Protein 5C86 (pdb70)

Sequence (482 aa):
NVGKWGPMMVKFPVVPVAVALVPEETGNLLVWSSGWPNRRWTTAGNGKTYTSLYNVNTGNIISDAIVQNTQHDMFCPGTSLDADGRIIVTGGSSAAKTSVLDFKKKGESSPWTPLSNMQISSRGYQSSCTTSEGKIFVIGGSFSGAGTRNGEVYDPKANTTWTKLAGCPVKPLVMQRGMMFPDSHAWLWSWKNGSVLQAGPSKKKMNWYDTKGTGSSNTPAGLRGTDEDSMCGVSVVMYDAVAGKIFTYGGGKGYTGYDSTSNAHIILTLGEPGQAVQVQKLANGKYNRGFANAVVMPDGKIWVVGGMQKMWLFSDTTPQLTPELFDPATGSFTPTTPHTVPRNYHSTALLMADATIWSGGGGLCCGANCCKENHFDGQFWSPPYLFEADGVVTPAKRPVIQQSSLSDTAVRAGAPITITMQDAGAYTFSMIRVSATTHTVNTDQRRIPLDGQDGGDGKSFTVNVPNDYGVAIPGYYMLLFAMMNEAGVPCVAQFFKVTLH

Radius of gyration: 20.39 Å; Cα contacts (8 Å, |Δi|>4): 1677; chains: 1; bounding box: 47×60×48 Å

Structure (mmCIF, N/CA/C/O backbone):
data_5C86
#
_entry.id   5C86
#
_cell.length_a   123.710
_cell.length_b   123.710
_cell.length_c   52.640
_cell.angle_alpha   90.00
_cell.angle_beta   90.00
_cell.angle_gamma   120.00
#
_symmetry.space_group_name_H-M   'P 61'
#
loop_
_entity.id
_entity.type
_entity.pdbx_description
1 polymer 'Kelch domain-containing protein'
2 water water
#
loop_
_atom_site.group_PDB
_atom_site.id
_atom_site.type_symbol
_atom_site.label_atom_id
_atom_site.label_alt_id
_atom_site.label_comp_id
_atom_site.label_asym_id
_atom_site.label_entity_id
_atom_site.label_seq_id
_atom_site.pdbx_PDB_ins_code
_atom_site.Cartn_x
_atom_site.Cartn_y
_atom_site.Cartn_z
_atom_site.occupancy
_atom_site.B_iso_or_equiv
_atom_site.auth_seq_id
_atom_site.auth_comp_id
_atom_site.auth_asym_id
_atom_site.auth_atom_id
_atom_site.pdbx_PDB_model_num
ATOM 1 N N . ASN A 1 2 ? 43.985 70.809 -7.749 1.00 25.81 2 ASN A N 1
ATOM 2 C CA . ASN A 1 2 ? 42.985 70.804 -6.682 1.00 24.06 2 ASN A CA 1
ATOM 3 C C . ASN A 1 2 ? 42.137 72.068 -6.729 1.00 21.50 2 ASN A C 1
ATOM 4 O O . ASN A 1 2 ? 41.832 72.703 -5.734 1.00 23.94 2 ASN A O 1
ATOM 9 N N . VAL A 1 3 ? 41.754 72.436 -7.926 1.00 18.42 3 VAL A N 1
ATOM 10 C CA . VAL A 1 3 ? 40.989 73.620 -8.123 1.00 20.53 3 VAL A CA 1
ATOM 11 C C . VAL A 1 3 ? 39.498 73.356 -8.314 1.00 17.91 3 VAL A C 1
ATOM 12 O O . VAL A 1 3 ? 38.745 74.329 -8.311 1.00 17.37 3 VAL A O 1
ATOM 16 N N . GLY A 1 4 ? 39.057 72.082 -8.508 1.00 16.55 4 GLY A N 1
ATOM 17 C CA . GLY A 1 4 ? 37.698 71.816 -8.785 1.00 16.10 4 GLY A CA 1
ATOM 18 C C . GLY A 1 4 ? 37.250 72.374 -10.089 1.00 16.10 4 GLY A C 1
ATOM 19 O O . GLY A 1 4 ? 38.085 72.629 -10.990 1.00 19.29 4 GLY A O 1
ATOM 20 N N . LYS A 1 5 ? 35.991 72.572 -10.217 1.00 17.00 5 LYS A N 1
ATOM 21 C CA . LYS A 1 5 ? 35.400 73.011 -11.468 1.00 20.18 5 LYS A CA 1
ATOM 22 C C . LYS A 1 5 ? 34.099 73.685 -11.242 1.00 18.23 5 LYS A C 1
ATOM 23 O O . LYS A 1 5 ? 33.287 73.217 -10.478 1.00 16.83 5 LYS A O 1
ATOM 29 N N . TRP A 1 6 ? 33.804 74.764 -11.986 1.00 17.43 6 TRP A N 1
ATOM 30 C CA . TRP A 1 6 ? 32.535 75.400 -11.977 1.00 16.61 6 TRP A CA 1
ATOM 31 C C . TRP A 1 6 ? 31.572 74.795 -12.977 1.00 17.96 6 TRP A C 1
ATOM 32 O O . TRP A 1 6 ? 32.007 74.514 -14.087 1.00 21.34 6 TRP A O 1
ATOM 43 N N . GLY A 1 7 ? 30.321 74.674 -12.636 1.00 19.61 7 GLY A N 1
ATOM 44 C CA . GLY A 1 7 ? 29.290 74.344 -13.595 1.00 23.28 7 GLY A CA 1
ATOM 45 C C . GLY A 1 7 ? 28.768 75.575 -14.326 1.00 23.23 7 GLY A C 1
ATOM 46 O O . GLY A 1 7 ? 29.244 76.674 -14.115 1.00 24.96 7 GLY A O 1
ATOM 47 N N . PRO A 1 8 ? 27.732 75.393 -15.111 1.00 24.14 8 PRO A N 1
ATOM 48 C CA . PRO A 1 8 ? 27.236 76.549 -15.850 1.00 27.37 8 PRO A CA 1
ATOM 49 C C . PRO A 1 8 ? 26.541 77.568 -14.972 1.00 26.11 8 PRO A C 1
ATOM 50 O O . PRO A 1 8 ? 26.047 77.250 -13.853 1.00 22.76 8 PRO A O 1
ATOM 54 N N A MET A 1 9 ? 26.480 78.820 -15.450 0.50 26.51 9 MET A N 1
ATOM 55 N N B MET A 1 9 ? 26.408 78.769 -15.521 0.50 26.26 9 MET A N 1
ATOM 56 C CA A MET A 1 9 ? 25.813 79.878 -14.714 0.50 27.01 9 MET A CA 1
ATOM 57 C CA B MET A 1 9 ? 25.676 79.824 -14.900 0.50 26.51 9 MET A CA 1
ATOM 58 C C A MET A 1 9 ? 24.319 79.581 -14.669 0.50 26.65 9 MET A C 1
ATOM 59 C C B MET A 1 9 ? 24.241 79.408 -14.660 0.50 26.97 9 MET A C 1
ATOM 60 O O A MET A 1 9 ? 23.727 79.221 -15.689 0.50 28.23 9 MET A O 1
ATOM 61 O O B MET A 1 9 ? 23.615 78.731 -15.508 0.50 28.09 9 MET A O 1
ATOM 70 N N . VAL A 1 10 ? 23.742 79.754 -13.480 1.00 23.52 10 VAL A N 1
ATOM 71 C CA . VAL A 1 10 ? 22.371 79.528 -13.122 1.00 26.39 10 VAL A CA 1
ATOM 72 C C . VAL A 1 10 ? 21.836 80.933 -12.842 1.00 26.50 10 VAL A C 1
ATOM 73 O O . VAL A 1 10 ? 22.462 81.706 -12.114 1.00 30.32 10 VAL A O 1
ATOM 77 N N . LYS A 1 11 ? 20.677 81.256 -13.372 1.00 25.00 11 LYS A N 1
ATOM 78 C CA . LYS A 1 11 ? 20.145 82.609 -13.224 1.00 25.22 11 LYS A CA 1
ATOM 79 C C . LYS A 1 11 ? 18.788 82.598 -12.594 1.00 24.02 11 LYS A C 1
ATOM 80 O O . LYS A 1 11 ? 17.855 81.936 -13.044 1.00 23.03 11 LYS A O 1
ATOM 86 N N . PHE A 1 12 ? 18.620 83.298 -11.493 1.00 19.08 12 PHE A N 1
ATOM 87 C CA . PHE A 1 12 ? 17.401 83.342 -10.840 1.00 19.45 12 PHE A CA 1
ATOM 88 C C . PHE A 1 12 ? 16.619 84.643 -11.220 1.00 19.56 12 PHE A C 1
ATOM 89 O O . PHE A 1 12 ? 17.236 85.644 -11.482 1.00 21.67 12 PHE A O 1
ATOM 97 N N . PRO A 1 13 ? 15.317 84.618 -11.050 1.00 21.99 13 PRO A N 1
ATOM 98 C CA . PRO A 1 13 ? 14.535 85.841 -11.345 1.00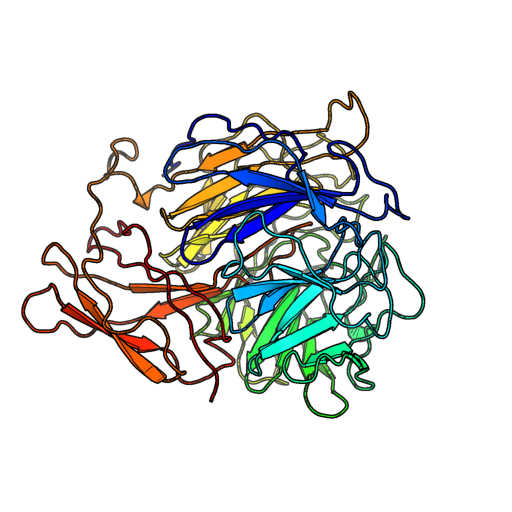 22.68 13 PRO A CA 1
ATOM 99 C C . PRO A 1 13 ? 14.579 86.812 -10.160 1.00 22.08 13 PRO A C 1
ATOM 100 O O . PRO A 1 13 ? 13.983 87.907 -10.271 1.00 23.60 13 PRO A O 1
ATOM 104 N N . VAL A 1 14 ? 15.238 86.449 -9.017 1.00 21.12 14 VAL A N 1
ATOM 105 C CA . VAL A 1 14 ? 15.375 87.401 -7.847 1.00 18.59 14 VAL A CA 1
ATOM 106 C C . VAL A 1 14 ? 16.853 87.289 -7.417 1.00 17.44 14 VAL A C 1
ATOM 107 O O . VAL A 1 14 ? 17.538 86.283 -7.736 1.00 17.91 14 VAL A O 1
ATOM 111 N N . VAL A 1 15 ? 17.451 88.328 -6.800 1.00 16.31 15 VAL A N 1
ATOM 112 C CA . VAL A 1 15 ? 18.828 88.224 -6.392 1.00 17.08 15 VAL A CA 1
ATOM 113 C C . VAL A 1 15 ? 18.799 87.273 -5.148 1.00 13.83 15 VAL A C 1
ATOM 114 O O . VAL A 1 15 ? 18.058 87.466 -4.184 1.00 15.83 15 VAL A O 1
ATOM 118 N N . PRO A 1 16 ? 19.664 86.210 -5.226 1.00 15.48 16 PRO A N 1
ATOM 119 C CA . PRO A 1 16 ? 19.612 85.162 -4.179 1.00 17.16 16 PRO A CA 1
ATOM 120 C C . PRO A 1 16 ? 20.439 85.571 -2.964 1.00 16.25 16 PRO A C 1
ATOM 121 O O . PRO A 1 16 ? 21.569 85.069 -2.752 1.00 15.63 16 PRO A O 1
ATOM 125 N N . VAL A 1 17 ? 19.876 86.502 -2.217 1.00 14.71 17 VAL A N 1
ATOM 126 C CA . VAL A 1 17 ? 20.529 87.101 -1.082 1.00 13.35 17 VAL A CA 1
ATOM 127 C C . VAL A 1 17 ? 20.420 86.182 0.166 1.00 12.61 17 VAL A C 1
ATOM 128 O O . VAL A 1 17 ? 21.205 86.323 1.123 1.00 12.64 17 VAL A O 1
ATOM 132 N N . ALA A 1 18 ? 19.430 85.351 0.180 1.00 11.75 18 ALA A N 1
ATOM 133 C CA . ALA A 1 18 ? 19.214 84.369 1.239 1.00 12.22 18 ALA A CA 1
ATOM 134 C C . ALA A 1 18 ? 18.957 83.085 0.494 1.00 13.72 18 ALA A C 1
ATOM 135 O O . ALA A 1 18 ? 18.183 83.051 -0.489 1.00 12.63 18 ALA A O 1
ATOM 137 N N . VAL A 1 19 ? 19.511 81.964 0.992 1.00 11.41 19 VAL A N 1
ATOM 138 C CA . VAL A 1 19 ? 19.314 80.670 0.371 1.00 13.10 19 VAL A CA 1
ATOM 139 C C . VAL A 1 19 ? 19.164 79.598 1.421 1.00 13.75 19 VAL A C 1
ATOM 140 O O . VAL A 1 19 ? 19.726 79.744 2.521 1.00 12.88 19 VAL A O 1
ATOM 144 N N . ALA A 1 20 ? 18.417 78.538 1.087 1.00 12.52 20 ALA A N 1
ATOM 145 C CA . ALA A 1 20 ? 18.191 77.422 2.031 1.00 12.02 20 ALA A CA 1
ATOM 146 C C . ALA A 1 20 ? 18.159 76.146 1.267 1.00 14.25 20 ALA A C 1
ATOM 147 O O . ALA A 1 20 ? 17.584 76.098 0.154 1.00 13.04 20 ALA A O 1
ATOM 149 N N . LEU A 1 21 ? 18.741 75.093 1.822 1.00 12.79 21 LEU A N 1
ATOM 150 C CA . LEU A 1 21 ? 18.654 73.764 1.179 1.00 13.60 21 LEU A CA 1
ATOM 151 C C . LEU A 1 21 ? 17.413 73.111 1.694 1.00 15.21 21 LEU A C 1
ATOM 152 O O . LEU A 1 21 ? 17.176 73.044 2.886 1.00 14.27 21 LEU A O 1
ATOM 157 N N . VAL A 1 22 ? 16.541 72.639 0.782 1.00 15.73 22 VAL A N 1
ATOM 158 C CA . VAL A 1 22 ? 15.286 72.044 1.185 1.00 17.53 22 VAL A CA 1
ATOM 159 C C . VAL A 1 22 ? 15.537 70.550 1.612 1.00 14.56 22 VAL A C 1
ATOM 160 O O . VAL A 1 22 ? 16.079 69.763 0.832 1.00 16.54 22 VAL A O 1
ATOM 164 N N . PRO A 1 23 ? 15.154 70.220 2.827 1.00 15.84 23 PRO A N 1
ATOM 165 C CA . PRO A 1 23 ? 15.314 68.799 3.194 1.00 19.28 23 PRO A CA 1
ATOM 166 C C . PRO A 1 23 ? 14.636 67.827 2.258 1.00 20.00 23 PRO A C 1
ATOM 167 O O . PRO A 1 23 ? 13.632 68.140 1.636 1.00 19.95 23 PRO A O 1
ATOM 171 N N A GLU A 1 24 ? 15.186 66.618 2.226 0.36 18.71 24 GLU A N 1
ATOM 172 N N B GLU A 1 24 ? 15.254 66.652 2.100 0.64 18.62 24 GLU A N 1
ATOM 173 C CA A GLU A 1 24 ? 14.664 65.471 1.490 0.36 19.31 24 GLU A CA 1
ATOM 174 C CA B GLU A 1 24 ? 14.736 65.474 1.380 0.64 20.60 24 GLU A CA 1
ATOM 175 C C A GLU A 1 24 ? 14.809 65.620 -0.039 0.36 17.94 24 GLU A C 1
ATOM 176 C C B GLU A 1 24 ? 14.877 65.625 -0.098 0.64 17.52 24 GLU A C 1
ATOM 177 O O A GLU A 1 24 ? 15.290 64.702 -0.653 0.36 20.79 24 GLU A O 1
ATOM 178 O 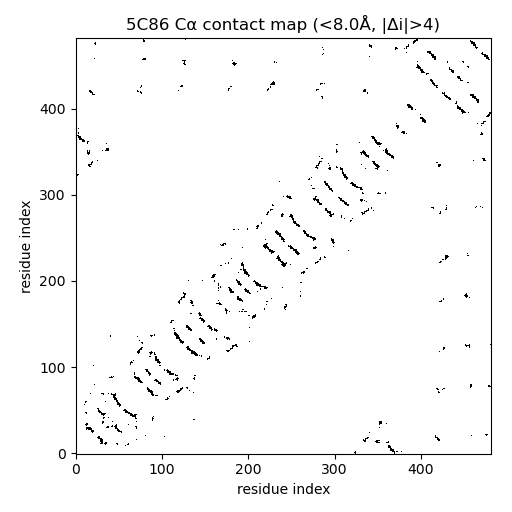O B GLU A 1 24 ? 15.419 64.754 -0.752 0.64 21.95 24 GLU A O 1
ATOM 189 N N . THR A 1 25 ? 14.453 66.766 -0.654 1.00 19.13 25 THR A N 1
ATOM 190 C CA . THR A 1 25 ? 14.669 66.960 -2.123 1.00 20.36 25 THR A CA 1
ATOM 191 C C . THR A 1 25 ? 16.041 67.461 -2.436 1.00 18.14 25 THR A C 1
ATOM 192 O O . THR A 1 25 ? 16.614 67.200 -3.479 1.00 20.93 25 THR A O 1
ATOM 196 N N . GLY A 1 26 ? 16.583 68.248 -1.498 1.00 17.43 26 GLY A N 1
ATOM 197 C CA . GLY A 1 26 ? 17.794 68.935 -1.814 1.00 17.13 26 GLY A CA 1
ATOM 198 C C . GLY A 1 26 ? 17.724 70.080 -2.827 1.00 16.65 26 GLY A C 1
ATOM 199 O O . GLY A 1 26 ? 18.718 70.511 -3.323 1.00 16.10 26 GLY A O 1
ATOM 200 N N . ASN A 1 27 ? 16.508 70.547 -3.130 1.00 16.21 27 ASN A N 1
ATOM 201 C CA . ASN A 1 27 ? 16.373 71.698 -3.993 1.00 15.07 27 ASN A CA 1
ATOM 202 C C . ASN A 1 27 ? 16.936 72.950 -3.259 1.00 16.06 27 ASN A C 1
ATOM 203 O O . ASN A 1 27 ? 17.018 73.000 -2.045 1.00 15.45 27 ASN A O 1
ATOM 208 N N . LEU A 1 28 ? 17.219 73.962 -4.031 1.00 15.20 28 LEU A N 1
ATOM 209 C CA . LEU A 1 28 ? 17.750 75.239 -3.446 1.00 16.16 28 LEU A CA 1
ATOM 210 C C . LEU A 1 28 ? 16.667 76.325 -3.531 1.00 15.95 28 LEU A C 1
ATOM 211 O O . LEU A 1 28 ? 16.268 76.748 -4.644 1.00 15.74 28 LEU A O 1
ATOM 216 N N . LEU A 1 29 ? 16.258 76.729 -2.379 1.00 12.50 29 LEU A N 1
ATOM 217 C CA . LEU A 1 29 ? 15.272 77.832 -2.222 1.00 14.60 29 LEU A CA 1
ATOM 218 C C . LEU A 1 29 ? 15.997 79.146 -1.995 1.00 16.57 29 LEU A C 1
ATOM 219 O O . LEU A 1 29 ? 16.856 79.220 -1.109 1.00 15.59 29 LEU A O 1
ATOM 224 N N . VAL A 1 30 ? 15.678 80.157 -2.791 1.00 14.64 30 VAL A N 1
ATOM 225 C CA . VAL A 1 30 ? 16.301 81.466 -2.656 1.00 13.94 30 VAL A CA 1
ATOM 226 C C . VAL A 1 30 ? 15.236 82.550 -2.425 1.00 15.25 30 VAL A C 1
ATOM 227 O O . VAL A 1 30 ? 14.094 82.415 -2.928 1.00 15.82 30 VAL A O 1
ATOM 231 N N . TRP A 1 31 ? 15.620 83.623 -1.756 1.00 13.95 31 TRP A N 1
ATOM 232 C CA . TRP A 1 31 ? 14.700 84.763 -1.661 1.00 14.12 31 TRP A CA 1
ATOM 233 C C . TRP A 1 31 ? 15.456 86.064 -1.554 1.00 15.21 31 TRP A C 1
ATOM 234 O O . TRP A 1 31 ? 16.609 86.129 -1.176 1.00 13.97 31 TRP A O 1
ATOM 245 N N . SER A 1 32 ? 14.776 87.171 -1.930 1.00 15.00 32 SER A N 1
ATOM 246 C CA . SER A 1 32 ? 15.352 88.551 -1.911 1.00 17.14 32 SER A CA 1
ATOM 247 C C . SER A 1 32 ? 14.654 89.326 -0.836 1.00 16.49 32 SER A C 1
ATOM 248 O O . SER A 1 32 ? 15.183 89.555 0.256 1.00 17.38 32 SER A O 1
ATOM 251 N N . SER A 1 33 ? 13.408 89.773 -1.104 1.00 16.69 33 SER A N 1
ATOM 252 C CA . SER A 1 33 ? 12.675 90.740 -0.298 1.00 16.90 33 SER A CA 1
ATOM 253 C C . SER A 1 33 ? 11.276 90.848 -0.945 1.00 19.46 33 SER A C 1
ATOM 254 O O . SER A 1 33 ? 10.941 90.037 -1.835 1.00 18.65 33 SER A O 1
ATOM 257 N N . GLY A 1 34 ? 10.606 91.951 -0.610 1.00 21.36 34 GLY A N 1
ATOM 258 C CA . GLY A 1 34 ? 9.353 92.324 -1.350 1.00 22.06 34 GLY A CA 1
ATOM 259 C C . GLY A 1 34 ? 9.519 92.793 -2.743 1.00 21.99 34 GLY A C 1
ATOM 260 O O . GLY A 1 34 ? 8.489 93.086 -3.392 1.00 23.94 34 GLY A O 1
ATOM 261 N N . TRP A 1 35 ? 10.711 92.858 -3.236 1.00 22.04 35 TRP A N 1
ATOM 262 C CA . TRP A 1 35 ? 11.008 93.040 -4.655 1.00 22.15 35 TRP A CA 1
ATOM 263 C C . TRP A 1 35 ? 12.028 92.039 -5.127 1.00 24.18 35 TRP A C 1
ATOM 264 O O . TRP A 1 35 ? 12.853 91.526 -4.348 1.00 23.27 35 TRP A O 1
ATOM 275 N N . PRO A 1 36 ? 12.130 91.826 -6.425 1.00 22.64 36 PRO A N 1
ATOM 276 C CA . PRO A 1 36 ? 13.191 90.939 -6.971 1.00 23.29 36 PRO A CA 1
ATOM 277 C C . PRO A 1 36 ? 14.620 91.502 -6.952 1.00 23.31 36 PRO A C 1
ATOM 278 O O . PRO A 1 36 ? 15.643 90.780 -7.038 1.00 21.60 36 PRO A O 1
ATOM 282 N N . ASN A 1 37 ? 14.713 92.845 -6.987 1.00 20.25 37 ASN A N 1
ATOM 283 C CA . ASN A 1 37 ? 15.907 93.545 -7.305 1.00 20.85 37 ASN A CA 1
ATOM 284 C C . ASN A 1 37 ? 16.239 94.763 -6.376 1.00 18.82 37 ASN A C 1
ATOM 285 O O . ASN A 1 37 ? 17.159 95.507 -6.683 1.00 19.88 37 ASN A O 1
ATOM 290 N N A ARG A 1 38 ? 15.554 94.966 -5.281 0.50 17.03 38 ARG A N 1
ATOM 291 N N B ARG A 1 38 ? 15.429 94.874 -5.310 0.50 17.53 38 ARG A N 1
ATOM 292 C CA A ARG A 1 38 ? 15.926 96.088 -4.430 0.50 17.57 38 ARG A CA 1
ATOM 293 C CA B ARG A 1 38 ? 15.525 95.939 -4.339 0.50 18.94 38 ARG A CA 1
ATOM 294 C C A ARG A 1 38 ? 15.185 95.742 -3.163 0.50 15.84 38 ARG A C 1
ATOM 295 C C B ARG A 1 38 ? 14.955 95.646 -2.999 0.50 17.19 38 ARG A C 1
ATOM 296 O O A ARG A 1 38 ? 14.643 94.711 -3.132 0.50 16.25 38 ARG A O 1
ATOM 297 O O B ARG A 1 38 ? 14.220 94.669 -2.710 0.50 18.06 38 ARG A O 1
ATOM 312 N N . TRP A 1 39 ? 15.241 96.577 -2.125 1.00 17.44 39 TRP A N 1
ATOM 313 C CA . TRP A 1 39 ? 14.771 96.421 -0.762 1.00 16.36 39 TRP A CA 1
ATOM 314 C C . TRP A 1 39 ? 14.540 97.784 -0.151 1.00 15.84 39 TRP A C 1
ATOM 315 O O . TRP A 1 39 ? 15.088 98.776 -0.708 1.00 18.86 39 TRP A O 1
ATOM 326 N N . THR A 1 40 ? 13.777 97.837 0.927 1.00 16.35 40 THR A N 1
ATOM 327 C CA . THR A 1 40 ? 13.732 98.998 1.834 1.00 16.92 40 THR A CA 1
ATOM 328 C C . THR A 1 40 ? 13.751 98.575 3.227 1.00 15.31 40 THR A C 1
ATOM 329 O O . THR A 1 40 ? 13.491 97.373 3.545 1.00 18.03 40 THR A O 1
ATOM 333 N N . THR A 1 41 ? 14.071 99.479 4.169 1.00 17.28 41 THR A N 1
ATOM 334 C CA . THR A 1 41 ? 14.098 99.089 5.572 1.00 17.37 41 THR A CA 1
ATOM 335 C C . THR A 1 41 ? 12.732 98.585 6.016 1.00 19.11 41 THR A C 1
ATOM 336 O O . THR A 1 41 ? 12.611 97.617 6.795 1.00 19.62 41 THR A O 1
ATOM 340 N N . ALA A 1 42 ? 11.657 99.286 5.587 1.00 17.73 42 ALA A N 1
ATOM 341 C CA . ALA A 1 42 ? 10.315 98.907 5.981 1.00 18.43 42 ALA A CA 1
ATOM 342 C C . ALA A 1 42 ? 9.812 97.712 5.251 1.00 16.88 42 ALA A C 1
ATOM 343 O O . ALA A 1 42 ? 8.931 97.042 5.776 1.00 21.29 42 ALA A O 1
ATOM 345 N N . GLY A 1 43 ? 10.316 97.490 4.062 1.00 19.79 43 GLY A N 1
ATOM 346 C CA . GLY A 1 43 ? 9.932 96.354 3.267 1.00 20.14 43 GLY A CA 1
ATOM 347 C C . GLY A 1 43 ? 8.620 96.564 2.488 1.00 23.30 43 GLY A C 1
ATOM 348 O O . GLY A 1 43 ? 7.980 97.620 2.534 1.00 22.87 43 GLY A O 1
ATOM 349 N N . ASN A 1 44 ? 8.221 95.531 1.791 1.00 22.41 44 ASN A N 1
ATOM 350 C CA . ASN A 1 44 ? 7.031 95.538 0.937 1.00 21.75 44 ASN A CA 1
ATOM 351 C C . ASN A 1 44 ? 5.964 94.582 1.447 1.00 22.52 44 ASN A C 1
ATOM 352 O O . ASN A 1 44 ? 5.060 94.243 0.653 1.00 25.96 44 ASN A O 1
ATOM 357 N N . GLY A 1 45 ? 6.014 94.169 2.726 1.00 22.14 45 GLY A N 1
ATOM 358 C CA . GLY A 1 45 ? 5.074 93.299 3.400 1.00 23.08 45 GLY A CA 1
ATOM 359 C C . GLY A 1 45 ? 4.929 91.874 2.825 1.00 24.54 45 GLY A C 1
ATOM 360 O O . GLY A 1 45 ? 3.928 91.241 2.990 1.00 23.26 45 GLY A O 1
ATOM 361 N N . LYS A 1 46 ? 5.934 91.420 2.078 1.00 24.39 46 LYS A N 1
ATOM 362 C CA . LYS A 1 46 ? 5.850 90.151 1.358 1.00 24.29 46 LYS A CA 1
ATOM 363 C C . LYS A 1 46 ? 7.255 89.792 0.919 1.00 20.86 46 LYS A C 1
ATOM 364 O O . LYS A 1 46 ? 8.139 90.640 0.955 1.00 19.50 46 LYS A O 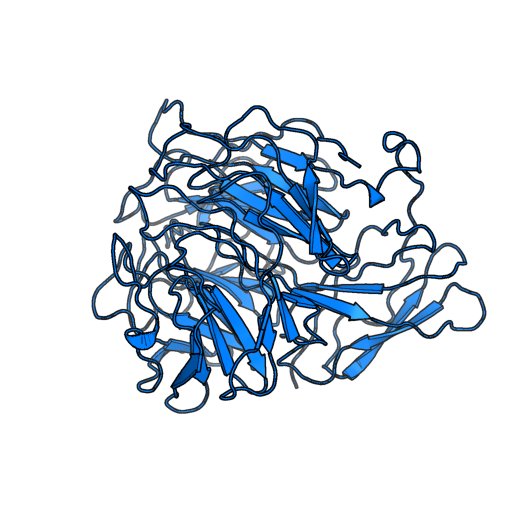1
ATOM 370 N N . THR A 1 47 ? 7.429 88.550 0.477 1.00 19.01 47 THR A N 1
ATOM 371 C CA . THR A 1 47 ? 8.705 88.122 -0.117 1.00 17.49 47 THR A CA 1
ATOM 372 C C . THR A 1 47 ? 8.560 87.344 -1.386 1.00 17.67 47 THR A C 1
ATOM 373 O O . THR A 1 47 ? 7.719 86.394 -1.410 1.00 19.85 47 THR A O 1
ATOM 377 N N . TYR A 1 48 ? 9.386 87.666 -2.340 1.00 16.11 48 TYR A N 1
ATOM 378 C CA . TYR A 1 48 ? 9.599 86.932 -3.568 1.00 17.69 48 TYR A CA 1
ATOM 379 C C . TYR A 1 48 ? 10.613 85.806 -3.331 1.00 21.40 48 TYR A C 1
ATOM 380 O O . TYR A 1 48 ? 11.674 86.054 -2.796 1.00 19.28 48 TYR A O 1
ATOM 389 N N . THR A 1 49 ? 10.301 84.619 -3.872 1.00 19.43 49 THR A N 1
ATOM 390 C CA . THR A 1 49 ? 11.165 83.411 -3.759 1.00 18.35 49 THR A CA 1
ATOM 391 C C . THR A 1 49 ? 11.253 82.739 -5.068 1.00 19.97 49 THR A C 1
ATOM 392 O O . THR A 1 49 ? 10.359 82.900 -5.967 1.00 19.42 49 THR A O 1
ATOM 396 N N . SER A 1 50 ? 12.300 81.965 -5.252 1.00 17.38 50 SER A N 1
ATOM 397 C CA . SER A 1 50 ? 12.453 81.126 -6.437 1.00 17.02 50 SER A CA 1
ATOM 398 C C . SER A 1 50 ? 13.150 79.842 -5.985 1.00 21.01 50 SER A C 1
ATOM 399 O O . SER A 1 50 ? 13.755 79.792 -4.902 1.00 21.39 50 SER A O 1
ATOM 402 N N . LEU A 1 51 ? 12.964 78.783 -6.746 1.00 20.55 51 LEU A N 1
ATOM 403 C CA . LEU A 1 51 ? 13.463 77.434 -6.398 1.00 19.61 51 LEU A CA 1
ATOM 404 C C . LEU A 1 51 ? 14.237 76.848 -7.531 1.00 20.78 51 LEU A C 1
ATOM 405 O O . LEU A 1 51 ? 13.716 76.836 -8.668 1.00 21.22 51 LEU A O 1
ATOM 410 N N . TYR A 1 52 ? 15.441 76.323 -7.265 1.00 16.88 52 TYR A N 1
ATOM 411 C CA . TYR A 1 52 ? 16.224 75.619 -8.244 1.00 17.67 52 TYR A CA 1
ATOM 412 C C . TYR A 1 52 ? 16.077 74.122 -7.964 1.00 16.53 52 TYR A C 1
ATOM 413 O O . TYR A 1 52 ? 16.273 73.665 -6.866 1.00 17.40 52 TYR A O 1
ATOM 422 N N . ASN A 1 53 ? 15.594 73.378 -8.968 1.00 18.78 53 ASN A N 1
ATOM 423 C CA . ASN A 1 53 ? 15.435 71.942 -8.861 1.00 19.80 53 ASN A CA 1
ATOM 424 C C . ASN A 1 53 ? 16.709 71.259 -9.260 1.00 20.29 53 ASN A C 1
ATOM 425 O O . ASN A 1 53 ? 17.164 71.349 -10.396 1.00 20.21 53 ASN A O 1
ATOM 430 N N . VAL A 1 54 ? 17.343 70.585 -8.302 1.00 20.35 54 VAL A N 1
ATOM 431 C CA . VAL A 1 54 ? 18.653 69.950 -8.522 1.00 22.19 54 VAL A CA 1
ATOM 432 C C . VAL A 1 54 ? 18.545 68.725 -9.452 1.00 22.03 54 VAL A C 1
ATOM 433 O O . VAL A 1 54 ? 19.522 68.366 -10.082 1.00 27.58 54 VAL A O 1
ATOM 437 N N . ASN A 1 55 ? 17.381 68.085 -9.492 1.00 22.63 55 ASN A N 1
ATOM 438 C CA . ASN A 1 55 ? 17.217 66.923 -10.419 1.00 27.28 55 ASN A CA 1
ATOM 439 C C . ASN A 1 55 ? 16.982 67.333 -11.885 1.00 26.90 55 ASN A C 1
ATOM 440 O O . ASN A 1 55 ? 17.618 66.810 -12.806 1.00 31.21 55 ASN A O 1
ATOM 445 N N . THR A 1 56 ? 16.140 68.318 -12.120 1.00 26.59 56 THR A N 1
ATOM 446 C CA . THR A 1 56 ? 15.825 68.752 -13.491 1.00 30.78 56 THR A CA 1
ATOM 447 C C . THR A 1 56 ? 16.638 69.954 -13.978 1.00 33.61 56 THR A C 1
ATOM 448 O O . THR A 1 56 ? 16.741 70.192 -15.167 1.00 34.06 56 THR A O 1
ATOM 452 N N . GLY A 1 57 ? 17.217 70.729 -13.062 1.00 31.47 57 GLY A N 1
ATOM 453 C CA . GLY A 1 57 ? 17.818 72.014 -13.434 1.00 29.59 57 GLY A CA 1
ATOM 454 C C . GLY A 1 57 ? 16.787 73.161 -13.679 1.00 29.02 57 GLY A C 1
ATOM 455 O O . GLY A 1 57 ? 17.177 74.245 -13.983 1.00 34.99 57 GLY A O 1
ATOM 456 N N . ASN A 1 58 ? 15.498 72.930 -13.525 1.00 30.15 58 ASN A N 1
ATOM 457 C CA . ASN A 1 58 ? 14.492 73.983 -13.687 1.00 30.20 58 ASN A CA 1
ATOM 458 C C . ASN A 1 58 ? 14.669 75.078 -12.628 1.00 29.63 58 ASN A C 1
ATOM 459 O O . ASN A 1 58 ? 14.838 74.779 -11.420 1.00 25.99 58 ASN A O 1
ATOM 464 N N A ILE A 1 59 ? 14.625 76.336 -13.079 0.30 27.39 59 ILE A N 1
ATOM 465 N N B ILE A 1 59 ? 14.586 76.342 -13.054 0.70 28.17 59 ILE A N 1
ATOM 466 C CA A ILE A 1 59 ? 14.551 77.497 -12.199 0.30 26.12 59 ILE A CA 1
ATOM 467 C CA B ILE A 1 59 ? 14.516 77.440 -12.108 0.70 27.40 59 ILE A CA 1
ATOM 468 C C A ILE A 1 59 ? 13.121 77.978 -12.224 0.30 25.07 59 ILE A C 1
ATOM 469 C C B ILE A 1 59 ? 13.126 77.958 -12.202 0.70 25.41 59 ILE A C 1
ATOM 470 O O A ILE A 1 59 ? 12.616 78.291 -13.295 0.30 25.06 59 ILE A O 1
ATOM 471 O O B ILE A 1 59 ? 12.657 78.250 -13.292 0.70 25.74 59 ILE A O 1
ATOM 480 N N . SER A 1 60 ? 12.455 78.019 -11.079 1.00 22.95 60 SER A N 1
ATOM 481 C CA . SER A 1 60 ? 11.044 78.434 -11.046 1.00 25.76 60 SER A CA 1
ATOM 482 C C . SER A 1 60 ? 10.887 79.961 -11.219 1.00 29.70 60 SER A C 1
ATOM 483 O O . SER A 1 60 ? 11.800 80.745 -10.878 1.00 25.14 60 SER A O 1
ATOM 486 N N . ASP A 1 61 ? 9.717 80.384 -11.705 1.00 26.59 61 ASP A N 1
ATOM 487 C CA . ASP A 1 61 ? 9.436 81.789 -11.741 1.00 28.15 61 ASP A CA 1
ATOM 488 C C . ASP A 1 61 ? 9.326 82.335 -10.323 1.00 26.07 61 ASP A C 1
ATOM 489 O O . ASP A 1 61 ? 8.920 81.634 -9.362 1.00 28.57 61 ASP A O 1
ATOM 494 N N . ALA A 1 62 ? 9.579 83.633 -10.188 1.00 25.22 62 ALA A N 1
ATOM 495 C CA . ALA A 1 62 ? 9.489 84.249 -8.885 1.00 26.60 62 ALA A CA 1
ATOM 496 C C . ALA A 1 62 ? 8.053 84.278 -8.430 1.00 30.88 62 ALA A C 1
ATOM 497 O O . ALA A 1 62 ? 7.170 84.673 -9.218 1.00 31.22 62 ALA A O 1
ATOM 499 N N . ILE A 1 63 ? 7.776 83.827 -7.220 1.00 22.96 63 ILE A N 1
ATOM 500 C CA . ILE A 1 63 ? 6.469 83.933 -6.633 1.00 25.38 63 ILE A CA 1
ATOM 501 C C . ILE A 1 63 ? 6.483 84.666 -5.324 1.00 26.05 63 ILE A C 1
ATOM 502 O O . ILE A 1 63 ? 7.489 84.646 -4.591 1.00 23.64 63 ILE A O 1
ATOM 507 N N . VAL A 1 64 ? 5.340 85.241 -4.958 1.00 22.48 64 VAL A N 1
ATOM 508 C CA . VAL A 1 64 ? 5.118 85.781 -3.686 1.00 23.06 64 VAL A CA 1
ATOM 509 C C . VAL A 1 64 ? 4.759 84.704 -2.697 1.00 25.35 64 VAL A C 1
ATOM 510 O O . VAL A 1 64 ? 3.600 84.374 -2.409 1.00 24.40 64 VAL A O 1
ATOM 514 N N . GLN A 1 65 ? 5.799 84.082 -2.131 1.00 21.12 65 GLN A N 1
ATOM 515 C CA . GLN A 1 65 ? 5.553 82.857 -1.403 1.00 18.80 65 GLN A CA 1
ATOM 516 C C . GLN A 1 65 ? 5.240 83.183 0.013 1.00 18.30 65 GLN A C 1
ATOM 517 O O . GLN A 1 65 ? 4.681 82.366 0.720 1.00 20.58 65 GLN A O 1
ATOM 523 N N . ASN A 1 66 ? 5.611 84.413 0.470 1.00 20.03 66 ASN A N 1
ATOM 524 C CA . ASN A 1 66 ? 5.270 84.860 1.763 1.00 20.01 66 ASN A CA 1
ATOM 525 C C . ASN A 1 66 ? 4.493 86.183 1.602 1.00 21.52 66 ASN A C 1
ATOM 526 O O . ASN A 1 66 ? 5.032 87.140 1.088 1.00 20.51 66 ASN A O 1
ATOM 531 N N . THR A 1 67 ? 3.212 86.139 1.995 1.00 23.12 67 THR A N 1
ATOM 532 C CA . THR A 1 67 ? 2.306 87.292 1.760 1.00 24.75 67 THR A CA 1
ATOM 533 C C . THR A 1 67 ? 2.209 88.246 2.906 1.00 24.20 67 THR A C 1
ATOM 534 O O . THR A 1 67 ? 1.496 89.268 2.754 1.00 26.41 67 THR A O 1
ATOM 538 N N . GLN A 1 68 ? 2.821 87.962 4.050 1.00 23.36 68 GLN A N 1
ATOM 539 C CA . GLN A 1 68 ? 2.750 88.743 5.278 1.00 23.26 68 GLN A CA 1
ATOM 540 C C . GLN A 1 68 ? 4.072 89.365 5.825 1.00 24.91 68 GLN A C 1
ATOM 541 O O . GLN A 1 68 ? 4.032 90.208 6.700 1.00 27.66 68 GLN A O 1
ATOM 547 N N . HIS A 1 69 ? 5.222 88.838 5.371 1.00 22.21 69 HIS A N 1
ATOM 548 C CA . HIS A 1 69 ? 6.562 89.126 5.961 1.00 21.28 69 HIS A CA 1
ATOM 549 C C . HIS A 1 69 ? 7.466 89.339 4.788 1.00 18.77 69 HIS A C 1
ATOM 550 O O . HIS A 1 69 ? 7.525 88.503 3.851 1.00 17.13 69 HIS A O 1
ATOM 557 N N . ASP A 1 70 ? 8.155 90.510 4.782 1.00 17.24 70 ASP A N 1
ATOM 558 C CA . ASP A 1 70 ? 9.267 90.769 3.881 1.00 17.55 70 ASP A CA 1
ATOM 559 C C . ASP A 1 70 ? 10.530 90.312 4.614 1.00 17.61 70 ASP A C 1
ATOM 560 O O . ASP A 1 70 ? 10.916 90.903 5.642 1.00 17.29 70 ASP A O 1
ATOM 565 N N . MET A 1 71 ? 11.022 89.156 4.169 1.00 16.16 71 MET A N 1
ATOM 566 C CA . MET A 1 71 ? 12.044 88.420 4.868 1.00 16.55 71 MET A CA 1
ATOM 567 C C . MET A 1 71 ? 13.494 88.815 4.499 1.00 18.59 71 MET A C 1
ATOM 568 O O . MET A 1 71 ? 14.426 88.019 4.656 1.00 17.30 71 MET A O 1
ATOM 573 N N . PHE A 1 72 ? 13.680 90.017 4.019 1.00 14.48 72 PHE A N 1
ATOM 574 C CA . PHE A 1 72 ? 14.975 90.598 3.751 1.00 14.00 72 PHE A CA 1
ATOM 575 C C . PHE A 1 72 ? 15.625 90.927 5.101 1.00 13.98 72 PHE A C 1
ATOM 576 O O . PHE A 1 72 ? 14.990 91.402 6.007 1.00 14.82 72 PHE A O 1
ATOM 584 N N . CYS A 1 73 ? 16.915 90.608 5.233 1.00 12.42 73 CYS A N 1
ATOM 585 C CA . CYS A 1 73 ? 17.687 90.894 6.448 1.00 12.41 73 CYS A CA 1
ATOM 586 C C . CYS A 1 73 ? 17.239 90.175 7.722 1.00 13.01 73 CYS A C 1
ATOM 587 O O . CYS A 1 73 ? 17.266 90.740 8.832 1.00 12.49 73 CYS A O 1
ATOM 590 N N . PRO A 1 74 ? 16.902 88.872 7.622 1.00 12.70 74 PRO A N 1
ATOM 591 C CA . PRO A 1 74 ? 16.324 88.212 8.782 1.00 13.11 74 PRO A CA 1
ATOM 592 C C . PRO A 1 74 ? 17.301 87.339 9.507 1.00 12.64 74 PRO A C 1
ATOM 593 O O . PRO A 1 74 ? 18.471 87.210 9.075 1.00 13.33 74 PRO A O 1
ATOM 597 N N . GLY A 1 75 ? 16.844 86.736 10.625 1.00 12.69 75 GLY A N 1
ATOM 598 C CA . GLY A 1 75 ? 17.487 85.540 11.153 1.00 13.25 75 GLY A CA 1
ATOM 599 C C . GLY A 1 75 ? 16.939 84.330 10.476 1.00 14.90 75 GLY A C 1
ATOM 600 O O . GLY A 1 75 ? 15.772 84.308 10.009 1.00 13.93 75 GLY A O 1
ATOM 601 N N . THR A 1 76 ? 17.749 83.265 10.399 1.00 13.69 76 THR A N 1
ATOM 602 C CA . THR A 1 76 ? 17.246 82.011 9.755 1.00 12.56 76 THR A CA 1
ATOM 603 C C . THR A 1 76 ? 17.692 80.865 10.648 1.00 13.26 76 THR A C 1
ATOM 604 O O . THR A 1 76 ? 18.839 80.853 11.154 1.00 12.46 76 THR A O 1
ATOM 608 N N . SER A 1 77 ? 16.863 79.858 10.780 1.00 12.92 77 SER A N 1
ATOM 609 C CA . SER A 1 77 ? 17.246 78.578 11.417 1.00 12.96 77 SER A CA 1
ATOM 610 C C . SER A 1 77 ? 16.364 77.489 10.927 1.00 14.67 77 SER A C 1
ATOM 611 O O . SER A 1 77 ? 15.223 77.760 10.493 1.00 14.64 77 SER A O 1
ATOM 614 N N . LEU A 1 78 ? 16.862 76.243 10.912 1.00 12.73 78 LEU A N 1
ATOM 615 C CA . LEU A 1 78 ? 16.044 75.069 10.682 1.00 13.42 78 LEU A CA 1
ATOM 616 C C . LEU A 1 78 ? 15.756 74.359 11.966 1.00 13.19 78 LEU A C 1
ATOM 617 O O . LEU A 1 78 ? 16.625 74.122 12.760 1.00 14.50 78 LEU A O 1
ATOM 622 N N . ASP A 1 79 ? 14.500 74.050 12.233 1.00 14.36 79 ASP A N 1
ATOM 623 C CA . ASP A 1 79 ? 14.136 73.436 13.475 1.00 14.44 79 ASP A CA 1
ATOM 624 C C . ASP A 1 79 ? 14.261 71.894 13.425 1.00 15.40 79 ASP A C 1
ATOM 625 O O . ASP A 1 79 ? 14.727 71.331 12.451 1.00 15.40 79 ASP A O 1
ATOM 630 N N . ALA A 1 80 ? 13.855 71.258 14.538 1.00 16.03 80 ALA A N 1
ATOM 631 C CA . ALA A 1 80 ? 14.001 69.792 14.661 1.00 16.34 80 ALA A CA 1
ATOM 632 C C . ALA A 1 80 ? 13.325 68.998 13.554 1.00 17.12 80 ALA A C 1
ATOM 633 O O . ALA A 1 80 ? 13.757 67.865 13.230 1.00 18.14 80 ALA A O 1
ATOM 635 N N . ASP A 1 81 ? 12.250 69.520 12.934 1.00 17.18 81 ASP A N 1
ATOM 636 C CA . ASP A 1 81 ? 11.573 68.865 11.858 1.00 18.30 81 ASP A CA 1
ATOM 637 C C . ASP A 1 81 ? 11.875 69.344 10.477 1.00 17.78 81 ASP A C 1
ATOM 638 O O . ASP A 1 81 ? 11.214 69.008 9.529 1.00 19.50 81 ASP A O 1
ATOM 643 N N . GLY A 1 82 ? 12.953 70.123 10.324 1.00 13.73 82 GLY A N 1
ATOM 644 C CA . GLY A 1 82 ? 13.313 70.662 9.044 1.00 14.44 82 GLY A CA 1
ATOM 645 C C . GLY A 1 82 ? 12.535 71.863 8.554 1.00 15.92 82 GLY A C 1
ATOM 646 O O . GLY A 1 82 ? 12.636 72.170 7.380 1.00 16.17 82 GLY A O 1
ATOM 647 N N . ARG A 1 83 ? 11.723 72.458 9.453 1.00 15.31 83 ARG A N 1
ATOM 648 C CA . ARG A 1 83 ? 11.038 73.664 9.055 1.00 16.58 83 ARG A CA 1
ATOM 649 C C . ARG A 1 83 ? 12.025 74.807 9.085 1.00 14.42 83 ARG A C 1
ATOM 650 O O . ARG A 1 83 ? 12.883 74.842 9.978 1.00 16.30 83 ARG A O 1
ATOM 658 N N . ILE A 1 84 ? 11.917 75.683 8.088 1.00 14.98 84 ILE A N 1
ATOM 659 C CA . ILE A 1 84 ? 12.767 76.899 8.002 1.00 14.54 84 ILE A CA 1
ATOM 660 C C . ILE A 1 84 ? 12.053 78.046 8.694 1.00 14.16 84 ILE A C 1
ATOM 661 O O . ILE A 1 84 ? 10.967 78.447 8.264 1.00 16.28 84 ILE A O 1
ATOM 666 N N . ILE A 1 85 ? 12.608 78.463 9.790 1.00 12.73 85 ILE A N 1
ATOM 667 C CA . ILE A 1 85 ? 12.059 79.545 10.604 1.00 13.45 85 ILE A CA 1
ATOM 668 C C . ILE A 1 85 ? 12.821 80.825 10.344 1.00 14.11 85 ILE A C 1
ATOM 669 O O . ILE A 1 85 ? 14.037 80.894 10.611 1.00 14.65 85 ILE A O 1
ATOM 674 N N . VAL A 1 86 ? 12.152 81.875 9.824 1.00 14.70 86 VAL A N 1
ATOM 675 C CA . VAL A 1 86 ? 12.749 83.116 9.447 1.00 14.46 86 VAL A CA 1
ATOM 676 C C . VAL A 1 86 ? 12.170 84.241 10.310 1.00 15.26 86 VAL A C 1
ATOM 677 O O . VAL A 1 86 ? 10.953 84.380 10.394 1.00 15.81 86 VAL A O 1
ATOM 681 N N . THR A 1 87 ? 13.025 85.045 10.894 1.00 13.17 87 THR A N 1
ATOM 682 C CA . THR A 1 87 ? 12.646 86.040 11.897 1.00 14.48 87 THR A CA 1
ATOM 683 C C . THR A 1 87 ? 13.041 87.413 11.440 1.00 15.03 87 THR A C 1
ATOM 684 O O . THR A 1 87 ? 14.175 87.681 11.058 1.00 13.79 87 THR A O 1
ATOM 688 N N . GLY A 1 88 ? 12.112 88.369 11.598 1.00 14.51 88 GLY A N 1
ATOM 689 C CA . GLY A 1 88 ? 12.473 89.808 11.464 1.00 13.63 88 GLY A CA 1
ATOM 690 C C . GLY A 1 88 ? 12.903 90.190 10.098 1.00 12.51 88 GLY A C 1
ATOM 691 O O . GLY A 1 88 ? 12.487 89.640 9.077 1.00 15.13 88 GLY A O 1
ATOM 692 N N . GLY A 1 89 ? 13.811 91.173 10.074 1.00 13.53 89 GLY A N 1
ATOM 693 C CA . GLY A 1 89 ? 14.224 91.766 8.851 1.00 13.74 89 GLY A CA 1
ATOM 694 C C . GLY A 1 89 ? 13.341 92.979 8.522 1.00 14.29 89 GLY A C 1
ATOM 695 O O . GLY A 1 89 ? 13.029 93.734 9.426 1.00 16.66 89 GLY A O 1
ATOM 696 N N . SER A 1 90 ? 13.005 93.131 7.269 1.00 15.10 90 SER A N 1
ATOM 697 C CA . SER A 1 90 ? 12.212 94.325 6.901 1.00 17.44 90 SER A CA 1
ATOM 698 C C . SER A 1 90 ? 10.886 94.324 7.667 1.00 19.95 90 SER A C 1
ATOM 699 O O . SER A 1 90 ? 10.418 95.400 8.181 1.00 19.68 90 SER A O 1
ATOM 702 N N . SER A 1 91 ? 10.228 93.175 7.764 1.00 18.17 91 SER A N 1
ATOM 703 C CA . SER A 1 91 ? 9.093 93.069 8.682 1.00 18.97 91 SER A CA 1
ATOM 704 C C . SER A 1 91 ? 9.605 92.667 10.057 1.00 19.37 91 SER A C 1
ATOM 705 O O . SER A 1 91 ? 9.671 91.479 10.458 1.00 18.44 91 SER A O 1
ATOM 708 N N . ALA A 1 92 ? 10.022 93.643 10.829 1.00 18.20 92 ALA A N 1
ATOM 709 C CA . ALA A 1 92 ? 10.903 93.427 11.916 1.00 17.44 92 ALA A CA 1
ATOM 710 C C . ALA A 1 92 ? 10.436 92.609 13.112 1.00 17.48 92 ALA A C 1
ATOM 711 O O . ALA A 1 92 ? 11.222 92.061 13.862 1.00 17.27 92 ALA A O 1
ATOM 713 N N . ALA A 1 93 ? 9.114 92.536 13.299 1.00 16.71 93 ALA A N 1
ATOM 714 C CA . ALA A 1 93 ? 8.627 91.817 14.461 1.00 17.61 93 ALA A CA 1
ATOM 715 C C . ALA A 1 93 ? 8.253 90.343 14.074 1.00 16.21 93 ALA A C 1
ATOM 716 O O . ALA A 1 93 ? 8.013 89.565 14.996 1.00 21.18 93 ALA A O 1
ATOM 718 N N . LYS A 1 94 ? 8.161 90.026 12.776 1.00 17.58 94 LYS A N 1
ATOM 719 C CA . LYS A 1 94 ? 7.469 88.801 12.271 1.00 17.19 94 LYS A CA 1
ATOM 720 C C . LYS A 1 94 ? 8.334 87.537 12.370 1.00 18.24 94 LYS A C 1
ATOM 721 O O . LYS A 1 94 ? 9.581 87.571 12.300 1.00 17.81 94 LYS A O 1
ATOM 727 N N . THR A 1 95 ? 7.674 86.442 12.627 1.00 17.98 95 THR A N 1
ATOM 728 C CA . THR A 1 95 ? 8.274 85.060 12.529 1.00 17.17 95 THR A CA 1
ATOM 729 C C . THR A 1 95 ? 7.445 84.313 11.480 1.00 18.81 95 THR A C 1
ATOM 730 O O . THR A 1 95 ? 6.194 84.287 11.568 1.00 18.54 95 THR A O 1
ATOM 734 N N . SER A 1 96 ? 8.058 83.792 10.438 1.00 15.23 96 SER A N 1
ATOM 735 C CA . SER A 1 96 ? 7.443 82.960 9.482 1.00 15.84 96 SER A CA 1
ATOM 736 C C . SER A 1 96 ? 8.075 81.561 9.391 1.00 16.64 96 SER A C 1
ATOM 737 O O . SER A 1 96 ? 9.265 81.429 9.732 1.00 16.54 96 SER A O 1
ATOM 740 N N . VAL A 1 97 ? 7.328 80.592 8.864 1.00 17.00 97 VAL A N 1
ATOM 741 C CA . VAL A 1 97 ? 7.785 79.204 8.792 1.00 15.85 97 VAL A CA 1
ATOM 742 C C . VAL A 1 97 ? 7.444 78.633 7.439 1.00 17.96 97 VAL A C 1
ATOM 743 O O . VAL A 1 97 ? 6.348 78.857 6.898 1.00 18.18 97 VAL A O 1
ATOM 747 N N . LEU A 1 98 ? 8.386 77.927 6.792 1.00 14.64 98 LEU A N 1
ATOM 748 C CA . LEU A 1 98 ? 8.120 77.109 5.686 1.00 16.69 98 LEU A CA 1
ATOM 749 C C . LEU A 1 98 ? 8.370 75.672 6.089 1.00 17.35 98 LEU A C 1
ATOM 750 O O . LEU A 1 98 ? 9.559 75.281 6.376 1.00 18.02 98 LEU A O 1
ATOM 755 N N . ASP A 1 99 ? 7.338 74.844 5.981 1.00 16.95 99 ASP A N 1
ATOM 756 C CA . ASP A 1 99 ? 7.424 73.400 6.298 1.00 18.90 99 ASP A CA 1
ATOM 757 C C . ASP A 1 99 ? 7.407 72.662 4.986 1.00 21.65 99 ASP A C 1
ATOM 758 O O . ASP A 1 99 ? 6.357 72.601 4.276 1.00 18.84 99 ASP A O 1
ATOM 763 N N . PHE A 1 100 ? 8.542 72.101 4.592 1.00 21.45 100 PHE A N 1
ATOM 764 C CA . PHE A 1 100 ? 8.692 71.561 3.239 1.00 22.02 100 PHE A CA 1
ATOM 765 C C . PHE A 1 100 ? 7.681 70.399 3.028 1.00 21.64 100 PHE A C 1
ATOM 766 O O . PHE A 1 100 ? 7.354 70.096 1.900 1.00 23.75 100 PHE A O 1
ATOM 774 N N . LYS A 1 101 ? 7.232 69.789 4.113 1.00 21.63 101 LYS A N 1
ATOM 775 C CA . LYS A 1 101 ? 6.298 68.659 4.028 1.00 23.55 101 LYS A CA 1
ATOM 776 C C . LYS A 1 101 ? 4.982 69.123 3.403 1.00 31.19 101 LYS A C 1
ATOM 777 O O . LYS A 1 101 ? 4.318 68.307 2.743 1.00 31.63 101 LYS A O 1
ATOM 783 N N A LYS A 1 102 ? 4.605 70.395 3.597 0.44 27.24 102 LYS A N 1
ATOM 784 N N B LYS A 1 102 ? 4.644 70.396 3.598 0.56 28.56 102 LYS A N 1
ATOM 785 C CA A LYS A 1 102 ? 3.421 71.003 2.910 0.44 26.60 102 LYS A CA 1
ATOM 786 C CA B LYS A 1 102 ? 3.442 70.992 2.988 0.56 29.36 102 LYS A CA 1
ATOM 787 C C A LYS A 1 102 ? 3.607 71.301 1.441 0.44 25.45 102 LYS A C 1
ATOM 788 C C B LYS A 1 102 ? 3.629 71.416 1.538 0.56 27.04 102 LYS A C 1
ATOM 789 O O A LYS A 1 102 ? 2.644 71.586 0.722 0.44 25.96 102 LYS A O 1
ATOM 790 O O B LYS A 1 102 ? 2.658 71.878 0.933 0.56 29.37 102 LYS A O 1
ATOM 801 N N . GLY A 1 103 ? 4.837 71.253 0.975 1.00 25.19 103 GLY A N 1
ATOM 802 C CA . GLY A 1 103 ? 5.156 71.588 -0.388 1.00 24.02 103 GLY A CA 1
ATOM 803 C C . GLY A 1 103 ? 6.193 72.706 -0.343 1.00 23.78 103 GLY A C 1
ATOM 804 O O . GLY A 1 103 ? 6.077 73.653 0.418 1.00 22.97 103 GLY A O 1
ATOM 805 N N . GLU A 1 104 ? 7.157 72.565 -1.225 1.00 25.62 104 GLU A N 1
ATOM 806 C CA . GLU A 1 104 ? 8.294 73.475 -1.325 1.00 28.57 104 GLU A CA 1
ATOM 807 C C . GLU A 1 104 ? 7.865 74.878 -1.800 1.00 27.28 104 GLU A C 1
ATOM 808 O O . GLU A 1 104 ? 8.554 75.835 -1.496 1.00 24.73 104 GLU A O 1
ATOM 814 N N . SER A 1 105 ? 6.792 74.960 -2.609 1.00 25.20 105 SER A N 1
ATOM 815 C CA . SER A 1 105 ? 6.229 76.203 -3.109 1.00 25.73 105 SER A CA 1
ATOM 816 C C . SER A 1 105 ? 4.975 76.604 -2.346 1.00 23.89 105 SER A C 1
ATOM 817 O O . SER A 1 105 ? 4.352 77.604 -2.684 1.00 24.96 105 SER A O 1
ATOM 820 N N . SER A 1 106 ? 4.637 75.906 -1.269 1.00 22.58 106 SER A N 1
ATOM 821 C CA . SER A 1 106 ? 3.507 76.257 -0.476 1.00 22.36 106 SER A CA 1
ATOM 822 C C . SER A 1 106 ? 3.734 77.587 0.307 1.00 23.85 106 SER A C 1
ATOM 823 O O . SER A 1 106 ? 4.878 78.069 0.409 1.00 19.88 106 SER A O 1
ATOM 826 N N . PRO A 1 107 ? 2.673 78.162 0.910 1.00 22.37 107 PRO A N 1
ATOM 827 C CA . PRO A 1 107 ? 2.842 79.474 1.554 1.00 23.00 107 PRO A CA 1
ATOM 828 C C . PRO A 1 107 ? 3.663 79.395 2.836 1.00 22.31 107 PRO A C 1
ATOM 829 O O . PRO A 1 107 ? 3.506 78.467 3.630 1.00 22.23 107 PRO A O 1
ATOM 833 N N . TRP A 1 108 ? 4.485 80.412 3.060 1.00 18.86 108 TRP A N 1
ATOM 834 C CA . TRP A 1 108 ? 5.078 80.584 4.376 1.00 19.63 108 TRP A CA 1
ATOM 835 C C . TRP A 1 108 ? 3.949 80.918 5.300 1.00 21.70 108 TRP A C 1
ATOM 836 O O . TRP A 1 108 ? 3.032 81.709 4.926 1.00 26.13 108 TRP A O 1
ATOM 847 N N . THR A 1 109 ? 3.960 80.432 6.487 1.00 20.77 109 THR A N 1
ATOM 848 C CA . THR A 1 109 ? 2.893 80.778 7.437 1.00 21.25 109 THR A CA 1
ATOM 849 C C . THR A 1 109 ? 3.409 81.481 8.681 1.00 24.05 109 THR A C 1
ATOM 850 O O . THR A 1 109 ? 4.572 81.360 9.054 1.00 21.00 109 THR A O 1
ATOM 854 N N . PRO A 1 110 ? 2.559 82.182 9.445 1.00 20.57 110 PRO A N 1
ATOM 855 C CA . PRO A 1 110 ? 3.034 82.911 10.562 1.00 18.93 110 PRO A CA 1
ATOM 856 C C . PRO A 1 110 ? 3.185 82.127 11.796 1.00 20.06 110 PRO A C 1
ATOM 857 O O . PRO A 1 110 ? 2.437 81.204 12.079 1.00 22.11 110 PRO A O 1
ATOM 861 N N . LEU A 1 111 ? 4.185 82.480 12.554 1.00 19.48 111 LEU A N 1
ATOM 862 C CA . LEU A 1 111 ? 4.368 82.123 13.915 1.00 18.12 111 LEU A CA 1
ATOM 863 C C . LEU A 1 111 ? 4.251 83.338 14.779 1.00 18.07 111 LEU A C 1
ATOM 864 O O . LEU A 1 111 ? 4.024 84.420 14.255 1.00 19.90 111 LEU A O 1
ATOM 869 N N . SER A 1 112 ? 4.440 83.176 16.085 1.00 18.24 112 SER A N 1
ATOM 870 C CA . SER A 1 112 ? 4.305 84.275 17.038 1.00 20.68 112 SER A CA 1
ATOM 871 C C . SER A 1 112 ? 5.327 85.350 16.703 1.00 24.34 112 SER A C 1
ATOM 872 O O . SER A 1 112 ? 6.495 85.018 16.417 1.00 19.51 112 SER A O 1
ATOM 875 N N . ASN A 1 113 ? 4.947 86.641 16.818 1.00 19.23 113 ASN A N 1
ATOM 876 C CA . ASN A 1 113 ? 5.909 87.710 16.728 1.00 19.46 113 ASN A CA 1
ATOM 877 C C . ASN A 1 113 ? 6.957 87.583 17.815 1.00 17.11 113 ASN A C 1
ATOM 878 O O . ASN A 1 113 ? 6.747 87.204 18.913 1.00 17.81 113 ASN A O 1
ATOM 883 N N . MET A 1 114 ? 8.197 87.998 17.507 1.00 17.96 114 MET A N 1
ATOM 884 C CA . MET A 1 114 ? 9.236 88.158 18.519 1.00 17.64 114 MET A CA 1
ATOM 885 C C . MET A 1 114 ? 8.890 89.205 19.591 1.00 17.23 114 MET A C 1
ATOM 886 O O . MET A 1 114 ? 8.049 90.086 19.291 1.00 19.10 114 MET A O 1
ATOM 891 N N . GLN A 1 115 ? 9.475 89.025 20.754 1.00 18.77 115 GLN A N 1
ATOM 892 C CA . GLN A 1 115 ? 9.373 90.012 21.866 1.00 19.82 115 GLN A CA 1
ATOM 893 C C . GLN A 1 115 ? 10.037 91.323 21.516 1.00 21.68 115 GLN A C 1
ATOM 894 O O . GLN A 1 115 ? 9.575 92.371 21.986 1.00 23.46 115 GLN A O 1
ATOM 900 N N . ILE A 1 116 ? 11.153 91.273 20.765 1.00 20.40 116 ILE A N 1
ATOM 901 C CA . ILE A 1 116 ? 11.897 92.481 20.376 1.00 19.13 116 ILE A CA 1
ATOM 902 C C . ILE A 1 116 ? 12.079 92.430 18.890 1.00 19.31 116 ILE A C 1
ATOM 903 O O . ILE A 1 116 ? 12.721 91.434 18.390 1.00 17.94 116 ILE A O 1
ATOM 908 N N A SER A 1 117 ? 11.552 93.396 18.156 0.57 17.63 117 SER A N 1
ATOM 909 N N B SER A 1 117 ? 11.589 93.434 18.179 0.43 18.10 117 SER A N 1
ATOM 910 C CA A SER A 1 117 ? 11.668 93.426 16.717 0.57 17.19 117 SER A CA 1
ATOM 911 C CA B SER A 1 117 ? 11.683 93.526 16.739 0.43 17.65 117 SER A CA 1
ATOM 912 C C A SER A 1 117 ? 13.133 93.724 16.329 0.57 17.33 117 SER A C 1
ATOM 913 C C B SER A 1 117 ? 13.148 93.734 16.337 0.43 17.41 117 SER A C 1
ATOM 914 O O A SER A 1 117 ? 13.847 94.437 17.049 0.57 16.42 117 SER A O 1
ATOM 915 O O B SER A 1 117 ? 13.887 94.416 17.066 0.43 16.80 117 SER A O 1
ATOM 920 N N . ARG A 1 118 ? 13.559 93.169 15.187 1.00 15.89 118 ARG A N 1
ATOM 921 C CA . ARG A 1 118 ? 15.010 93.149 14.901 1.00 15.18 118 ARG A CA 1
ATOM 922 C C . ARG A 1 118 ? 15.244 92.787 13.460 1.00 14.18 118 ARG A C 1
ATOM 923 O O . ARG A 1 118 ? 14.378 92.253 12.800 1.00 14.23 118 ARG A O 1
ATOM 931 N N . GLY A 1 119 ? 16.457 93.051 13.027 1.00 13.45 119 GLY A N 1
ATOM 932 C CA . GLY A 1 119 ? 16.911 92.660 11.720 1.00 13.09 119 GLY A CA 1
ATOM 933 C C . GLY A 1 119 ? 18.389 92.587 11.692 1.00 13.14 119 GLY A C 1
ATOM 934 O O . GLY A 1 119 ? 19.019 93.353 12.437 1.00 13.16 119 GLY A O 1
ATOM 935 N N . TYR A 1 120 ? 18.962 91.662 10.897 1.00 12.12 120 TYR A N 1
ATOM 936 C CA . TYR A 1 120 ? 20.430 91.3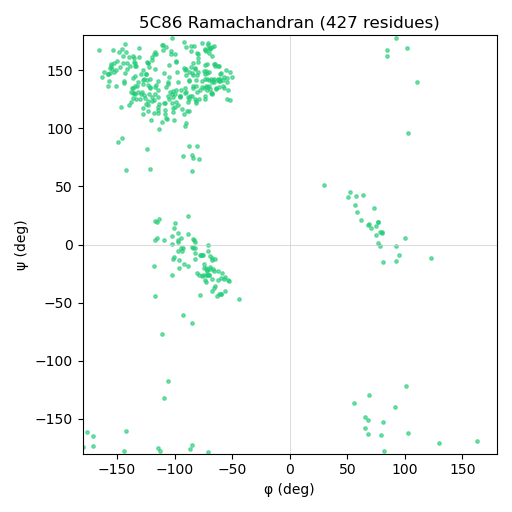43 10.881 1.00 12.42 120 TYR A CA 1
ATOM 937 C C . TYR A 1 120 ? 20.885 90.654 12.160 1.00 12.20 120 TYR A C 1
ATOM 938 O O . TYR A 1 120 ? 22.068 90.556 12.475 1.00 12.82 120 TYR A O 1
ATOM 947 N N . GLN A 1 121 ? 19.946 90.109 12.929 1.00 12.64 121 GLN A N 1
ATOM 948 C CA . GLN A 1 121 ? 20.242 89.293 14.070 1.00 13.05 121 GLN A CA 1
ATOM 949 C C . GLN A 1 121 ? 20.840 87.967 13.556 1.00 12.31 121 GLN A C 1
ATOM 950 O O . GLN A 1 121 ? 20.706 87.638 12.389 1.00 14.08 121 GLN A O 1
ATOM 956 N N . SER A 1 122 ? 21.373 87.214 14.496 1.00 13.52 122 SER A N 1
ATOM 957 C CA . SER A 1 122 ? 21.623 85.802 14.236 1.00 12.32 122 SER A CA 1
ATOM 958 C C . SER A 1 122 ? 20.625 84.992 15.071 1.00 13.68 122 SER A C 1
ATOM 959 O O . SER A 1 122 ? 20.254 85.344 16.223 1.00 14.30 122 SER A O 1
ATOM 962 N N . SER A 1 123 ? 20.255 83.866 14.484 1.00 12.06 123 SER A N 1
ATOM 963 C CA . SER A 1 123 ? 19.341 82.909 15.036 1.00 12.73 123 SER A CA 1
ATOM 964 C C . SER A 1 123 ? 20.027 81.547 15.022 1.00 13.88 123 SER A C 1
ATOM 965 O O . SER A 1 123 ? 20.640 81.180 13.991 1.00 13.52 123 SER A O 1
ATOM 968 N N . CYS A 1 124 ? 19.794 80.758 16.040 1.00 12.91 124 CYS A N 1
ATOM 969 C CA . CYS A 1 124 ? 20.271 79.369 16.003 1.00 13.30 124 CYS A CA 1
ATOM 970 C C . CYS A 1 124 ? 19.351 78.434 16.751 1.00 14.27 124 CYS A C 1
ATOM 971 O O . CYS A 1 124 ? 18.717 78.789 17.748 1.00 14.85 124 CYS A O 1
ATOM 974 N N . THR A 1 125 ? 19.365 77.180 16.306 1.00 11.47 125 THR A N 1
ATOM 975 C CA . THR A 1 125 ? 18.644 76.103 16.873 1.00 12.74 125 THR A CA 1
ATOM 976 C C . THR A 1 125 ? 19.471 75.551 17.994 1.00 11.90 125 THR A C 1
ATOM 977 O O . THR A 1 125 ? 20.613 75.108 17.815 1.00 12.24 125 THR A O 1
ATOM 981 N N . THR A 1 126 ? 18.883 75.425 19.198 1.00 13.16 126 THR A N 1
ATOM 982 C CA . THR A 1 126 ? 19.638 74.949 20.323 1.00 12.63 126 THR A CA 1
ATOM 983 C C . THR A 1 126 ? 19.521 73.414 20.469 1.00 12.51 126 THR A C 1
ATOM 984 O O . THR A 1 126 ? 18.742 72.762 19.771 1.00 14.16 126 THR A O 1
ATOM 988 N N . SER A 1 127 ? 20.280 72.903 21.417 1.00 14.36 127 SER A N 1
ATOM 989 C CA . SER A 1 127 ? 20.235 71.457 21.724 1.00 14.86 127 SER A CA 1
ATOM 990 C C . SER A 1 127 ? 18.836 70.992 22.127 1.00 16.06 127 SER A C 1
ATOM 991 O O . SER A 1 127 ? 18.499 69.817 22.050 1.00 15.27 127 SER A O 1
ATOM 994 N N . GLU A 1 128 ? 18.024 71.921 22.632 1.00 16.04 128 GLU A N 1
ATOM 995 C CA . GLU A 1 128 ? 16.618 71.656 22.983 1.00 16.60 128 GLU A CA 1
ATOM 996 C C . GLU A 1 128 ? 15.647 71.777 21.874 1.00 16.34 128 GLU A C 1
ATOM 997 O O . GLU A 1 128 ? 14.434 71.579 22.057 1.00 18.33 128 GLU A O 1
ATOM 1003 N N . GLY A 1 129 ? 16.120 72.157 20.674 1.00 14.72 129 GLY A N 1
ATOM 1004 C CA . GLY A 1 129 ? 15.276 72.398 19.589 1.00 14.19 129 GLY A CA 1
ATOM 1005 C C . GLY A 1 129 ? 14.600 73.792 19.624 1.00 15.36 129 GLY A C 1
ATOM 1006 O O . GLY A 1 129 ? 13.796 74.096 18.743 1.00 16.26 129 GLY A O 1
ATOM 1007 N N . LYS A 1 130 ? 15.047 74.616 20.527 1.00 15.94 130 LYS A N 1
ATOM 1008 C CA . LYS A 1 130 ? 14.498 75.982 20.601 1.00 15.81 130 LYS A CA 1
ATOM 1009 C C . LYS A 1 130 ? 15.261 76.862 19.642 1.00 16.26 130 LYS A C 1
ATOM 1010 O O . LYS A 1 130 ? 16.305 76.460 19.134 1.00 16.21 130 LYS A O 1
ATOM 1016 N N . ILE A 1 131 ? 14.729 78.049 19.371 1.00 14.78 131 ILE A N 1
ATOM 1017 C CA . ILE A 1 131 ? 15.380 79.001 18.429 1.00 15.56 131 ILE A CA 1
ATOM 1018 C C . ILE A 1 131 ? 15.812 80.229 19.198 1.00 16.73 131 ILE A C 1
ATOM 1019 O O . ILE A 1 131 ? 14.923 80.964 19.739 1.00 17.77 131 ILE A O 1
ATOM 1024 N N . PHE A 1 132 ? 17.096 80.467 19.331 1.00 15.32 132 PHE A N 1
ATOM 1025 C CA . PHE A 1 132 ? 17.665 81.609 20.108 1.00 14.67 132 PHE A CA 1
ATOM 1026 C C . PHE A 1 132 ? 18.021 82.692 19.131 1.00 16.93 132 PHE A C 1
ATOM 1027 O O . PHE A 1 132 ? 18.696 82.403 18.095 1.00 14.91 132 PHE A O 1
ATOM 1035 N N . VAL A 1 133 ? 17.621 83.931 19.440 1.00 14.51 133 VAL A N 1
ATOM 1036 C CA . VAL A 1 133 ? 18.090 85.082 18.616 1.00 14.14 133 VAL A CA 1
ATOM 1037 C C . VAL A 1 133 ? 18.685 86.135 19.518 1.00 16.77 133 VAL A C 1
ATOM 1038 O O . VAL A 1 133 ? 18.261 86.288 20.699 1.00 16.34 133 VAL A O 1
ATOM 1042 N N . ILE A 1 134 ? 19.650 86.878 18.967 1.00 14.42 134 ILE A N 1
ATOM 1043 C CA . ILE A 1 134 ? 20.202 87.978 19.694 1.00 14.60 134 ILE A CA 1
ATOM 1044 C C . ILE A 1 134 ? 20.752 89.006 18.726 1.00 15.42 134 ILE A C 1
ATOM 1045 O O . ILE A 1 134 ? 21.201 88.686 17.621 1.00 14.87 134 ILE A O 1
ATOM 1050 N N . GLY A 1 135 ? 20.734 90.256 19.186 1.00 14.14 135 GLY A N 1
ATOM 1051 C CA . GLY A 1 135 ? 21.123 91.373 18.328 1.00 14.06 135 GLY A CA 1
ATOM 1052 C C . GLY A 1 135 ? 20.235 91.718 17.180 1.00 13.31 135 GLY A C 1
ATOM 1053 O O . GLY A 1 135 ? 19.068 91.328 17.087 1.00 15.27 135 GLY A O 1
ATOM 1054 N N . GLY A 1 136 ? 20.787 92.486 16.256 1.00 13.71 136 GLY A N 1
ATOM 1055 C CA . GLY A 1 136 ? 20.147 92.761 14.991 1.00 16.65 136 GLY A CA 1
ATOM 1056 C C . GLY A 1 136 ? 19.547 94.180 15.029 1.00 16.50 136 GLY A C 1
ATOM 1057 O O . GLY A 1 136 ? 18.359 94.319 15.353 1.00 17.20 136 GLY A O 1
ATOM 1058 N N . SER A 1 137 ? 20.297 95.150 14.509 1.00 14.41 137 SER A N 1
ATOM 1059 C CA . SER A 1 137 ? 19.807 96.547 14.484 1.00 16.13 137 SER A CA 1
ATOM 1060 C C . SER A 1 137 ? 19.615 97.162 13.134 1.00 15.17 137 SER A C 1
ATOM 1061 O O . SER A 1 137 ? 19.516 98.419 12.981 1.00 16.07 137 SER A O 1
ATOM 1064 N N . PHE A 1 138 ? 19.485 96.340 12.107 1.00 14.90 138 PHE A N 1
ATOM 1065 C CA . PHE A 1 138 ? 19.076 96.821 10.789 1.00 15.43 138 PHE A CA 1
ATOM 1066 C C . PHE A 1 138 ? 17.690 97.431 10.870 1.00 17.37 138 PHE A C 1
ATOM 1067 O O . PHE A 1 138 ? 17.418 98.434 10.172 1.00 17.89 138 PHE A O 1
ATOM 1075 N N . SER A 1 139 ? 16.813 96.773 11.597 1.00 16.58 139 SER A N 1
ATOM 1076 C CA . SER A 1 139 ? 15.405 97.184 11.729 1.00 16.15 139 SER A CA 1
ATOM 1077 C C . SER A 1 139 ? 15.042 96.872 13.153 1.00 16.19 139 SER A C 1
ATOM 1078 O O . SER A 1 139 ? 15.877 96.366 13.927 1.00 18.99 139 SER A O 1
ATOM 1081 N N . GLY A 1 140 ? 13.845 97.303 13.569 1.00 18.53 140 GLY A N 1
ATOM 1082 C CA . GLY A 1 140 ? 13.403 96.996 14.895 1.00 20.63 140 GLY A CA 1
ATOM 1083 C C . GLY A 1 140 ? 13.514 98.134 15.878 1.00 24.40 140 GLY A C 1
ATOM 1084 O O . GLY A 1 140 ? 13.686 99.247 15.471 1.00 22.94 140 GLY A O 1
ATOM 1085 N N . ALA A 1 141 ? 13.465 97.835 17.142 1.00 25.14 141 ALA A N 1
ATOM 1086 C CA . ALA A 1 141 ? 13.375 98.858 18.163 1.00 28.23 141 ALA A CA 1
ATOM 1087 C C . ALA A 1 141 ? 13.741 98.281 19.505 1.00 26.60 141 ALA A C 1
ATOM 1088 O O . ALA A 1 141 ? 13.435 97.133 19.787 1.00 25.67 141 ALA A O 1
ATOM 1090 N N . GLY A 1 142 ? 14.399 99.054 20.339 1.00 25.37 142 GLY A N 1
ATOM 1091 C CA . GLY A 1 142 ? 14.823 98.662 21.663 1.00 22.25 142 GLY A CA 1
ATOM 1092 C C . GLY A 1 142 ? 16.152 97.922 21.667 1.00 23.57 142 GLY A C 1
ATOM 1093 O O . GLY A 1 142 ? 16.604 97.465 20.597 1.00 27.00 142 GLY A O 1
ATOM 1094 N N . THR A 1 143 ? 16.798 97.847 22.813 1.00 21.67 143 THR A N 1
ATOM 1095 C CA . THR A 1 143 ? 18.052 97.114 22.988 1.00 23.34 143 THR A CA 1
ATOM 1096 C C . THR A 1 143 ? 17.781 95.698 22.504 1.00 21.12 143 THR A C 1
ATOM 1097 O O . THR A 1 143 ? 16.839 95.033 22.973 1.00 21.17 143 THR A O 1
ATOM 1101 N N . ARG A 1 144 ? 18.606 95.228 21.556 1.00 20.21 144 ARG A N 1
ATOM 1102 C CA . ARG A 1 144 ? 18.306 93.945 20.915 1.00 19.50 144 ARG A CA 1
ATOM 1103 C C . ARG A 1 144 ? 18.835 92.734 21.700 1.00 18.89 144 ARG A C 1
ATOM 1104 O O . ARG A 1 144 ? 19.642 91.926 21.240 1.00 17.68 144 ARG A O 1
ATOM 1112 N N . ASN A 1 145 ? 18.329 92.545 22.898 1.00 17.84 145 ASN A N 1
ATOM 1113 C CA . ASN A 1 145 ? 18.684 91.494 23.769 1.00 17.31 145 ASN A CA 1
ATOM 1114 C C . ASN A 1 145 ? 18.181 90.112 23.335 1.00 16.86 145 ASN A C 1
ATOM 1115 O O . ASN A 1 145 ? 17.493 89.988 22.330 1.00 17.62 145 ASN A O 1
ATOM 1120 N N . GLY A 1 146 ? 18.664 89.107 24.066 1.00 18.97 146 GLY A N 1
ATOM 1121 C CA . GLY A 1 146 ? 18.369 87.709 23.697 1.00 20.12 146 GLY A CA 1
ATOM 1122 C C . GLY A 1 146 ? 16.984 87.260 23.989 1.00 20.71 146 GLY A C 1
ATOM 1123 O O . GLY A 1 146 ? 16.380 87.690 25.003 1.00 20.83 146 GLY A O 1
ATOM 1124 N N . GLU A 1 147 ? 16.409 86.431 23.098 1.00 16.17 147 GLU A N 1
ATOM 1125 C CA . GLU A 1 147 ? 15.143 85.820 23.328 1.00 16.53 147 GLU A CA 1
ATOM 1126 C C . GLU A 1 147 ? 15.151 84.435 22.724 1.00 19.96 147 GLU A C 1
ATOM 1127 O O . GLU A 1 147 ? 15.958 84.140 21.813 1.00 17.88 147 GLU A O 1
ATOM 1133 N N . VAL A 1 148 ? 14.210 83.633 23.158 1.00 18.25 148 VAL A N 1
ATOM 1134 C CA . VAL A 1 148 ? 14.163 82.208 22.733 1.00 17.85 148 VAL A CA 1
ATOM 1135 C C . VAL A 1 148 ? 12.762 81.779 22.377 1.00 18.95 148 VAL A C 1
ATOM 1136 O O . VAL A 1 148 ? 11.780 82.114 23.082 1.00 18.22 148 VAL A O 1
ATOM 1140 N N . TYR A 1 149 ? 12.632 81.073 21.237 1.00 17.06 149 TYR A N 1
ATOM 1141 C CA . TYR A 1 149 ? 11.413 80.575 20.720 1.00 15.51 149 TYR A CA 1
ATOM 1142 C C . TYR A 1 149 ? 11.247 79.071 21.066 1.00 19.90 149 TYR A C 1
ATOM 1143 O O . TYR A 1 149 ? 12.118 78.254 20.733 1.00 18.40 149 TYR A O 1
ATOM 1152 N N . ASP A 1 150 ? 10.094 78.701 21.616 1.00 18.10 150 ASP A N 1
ATOM 1153 C CA . ASP A 1 150 ? 9.800 77.295 21.933 1.00 21.25 150 ASP A CA 1
ATOM 1154 C C . ASP A 1 150 ? 8.793 76.900 20.908 1.00 22.06 150 ASP A C 1
ATOM 1155 O O . ASP A 1 150 ? 7.640 77.297 20.953 1.00 21.60 150 ASP A O 1
ATOM 1160 N N . PRO A 1 151 ? 9.143 76.061 19.925 1.00 20.47 151 PRO A N 1
ATOM 1161 C CA . PRO A 1 151 ? 8.263 75.770 18.842 1.00 20.40 151 PRO A CA 1
ATOM 1162 C C . PRO A 1 151 ? 7.094 74.898 19.254 1.00 21.12 151 PRO A C 1
ATOM 1163 O O . PRO A 1 151 ? 6.104 74.888 18.573 1.00 25.68 151 PRO A O 1
ATOM 1167 N N . LYS A 1 152 ? 7.227 74.173 20.334 1.00 24.41 152 LYS A N 1
ATOM 1168 C CA . LYS A 1 152 ? 6.101 73.339 20.862 1.00 28.78 152 LYS A CA 1
ATOM 1169 C C . LYS A 1 152 ? 5.046 74.202 21.489 1.00 29.95 152 LYS A C 1
ATOM 1170 O O . LYS A 1 152 ? 3.906 73.826 21.451 1.00 34.18 152 LYS A O 1
ATOM 1176 N N . ALA A 1 153 ? 5.433 75.333 22.091 1.00 27.00 153 ALA A N 1
ATOM 1177 C CA . ALA A 1 153 ? 4.429 76.275 22.706 1.00 28.07 153 ALA A CA 1
ATOM 1178 C C . ALA A 1 153 ? 4.117 77.509 21.864 1.00 29.61 153 ALA A C 1
ATOM 1179 O O . ALA A 1 153 ? 3.297 78.304 22.310 1.00 31.23 153 ALA A O 1
ATOM 1181 N N . ASN A 1 154 ? 4.724 77.668 20.665 1.00 24.80 154 ASN A N 1
ATOM 1182 C CA . ASN A 1 154 ? 4.728 78.893 19.818 1.00 24.03 154 ASN A CA 1
ATOM 1183 C C . ASN A 1 154 ? 4.868 80.168 20.631 1.00 23.04 154 ASN A C 1
ATOM 1184 O O . ASN A 1 154 ? 4.051 81.090 20.461 1.00 24.26 154 ASN A O 1
ATOM 1189 N N A THR A 1 155 ? 5.851 80.203 21.510 0.70 21.33 155 THR A N 1
ATOM 1190 N N B THR A 1 155 ? 5.908 80.232 21.459 0.30 22.31 155 THR A N 1
ATOM 1191 C CA A THR A 1 155 ? 6.122 81.349 22.361 0.70 22.37 155 THR A CA 1
ATOM 1192 C CA B THR A 1 155 ? 6.133 81.323 22.414 0.30 22.33 155 THR A CA 1
ATOM 1193 C C A THR A 1 155 ? 7.549 81.826 22.203 0.70 20.85 155 THR A C 1
ATOM 1194 C C B THR A 1 155 ? 7.586 81.829 22.463 0.30 20.61 155 THR A C 1
ATOM 1195 O O A THR A 1 155 ? 8.449 80.993 22.061 0.70 20.54 155 THR A O 1
ATOM 1196 O O B THR A 1 155 ? 8.543 81.043 22.719 0.30 17.70 155 THR A O 1
ATOM 1203 N N . TRP A 1 156 ? 7.743 83.142 22.278 1.00 19.55 156 TRP A N 1
ATOM 1204 C CA . TRP A 1 156 ? 9.036 83.788 22.461 1.00 20.11 156 TRP A CA 1
ATOM 1205 C C . TRP A 1 156 ? 9.143 84.290 23.874 1.00 20.89 156 TRP A C 1
ATOM 1206 O O . TRP A 1 156 ? 8.143 84.927 24.369 1.00 22.70 156 TRP A O 1
ATOM 1217 N N . THR A 1 157 ? 10.241 84.082 24.536 1.00 20.41 157 THR A N 1
ATOM 1218 C CA . THR A 1 157 ? 10.489 84.542 25.887 1.00 22.93 157 THR A CA 1
ATOM 1219 C C . THR A 1 157 ? 11.821 85.335 25.891 1.00 26.46 157 THR A C 1
ATOM 1220 O O . THR A 1 157 ? 12.854 84.831 25.420 1.00 20.93 157 THR A O 1
ATOM 1224 N N . LYS A 1 158 ? 11.835 86.561 26.426 1.00 23.03 158 LYS A N 1
ATOM 1225 C CA . LYS A 1 158 ? 13.036 87.274 26.694 1.00 21.22 158 LYS A CA 1
ATOM 1226 C C . LYS A 1 158 ? 13.838 86.633 27.743 1.00 23.49 158 LYS A C 1
ATOM 1227 O O . LYS A 1 158 ? 13.309 86.090 28.720 1.00 24.80 158 LYS A O 1
ATOM 1233 N N . LEU A 1 159 ? 15.166 86.650 27.590 1.00 20.77 159 LEU A N 1
ATOM 1234 C CA . LEU A 1 159 ? 16.017 86.039 28.533 1.00 20.53 159 LEU A CA 1
ATOM 1235 C C . LEU A 1 159 ? 16.815 87.161 29.213 1.00 23.98 159 LEU A C 1
ATOM 1236 O O . LEU A 1 159 ? 17.789 87.711 28.664 1.00 20.25 159 LEU A O 1
ATOM 1241 N N . ALA A 1 160 ? 16.376 87.571 30.420 1.00 24.54 160 ALA A N 1
ATOM 1242 C CA . ALA A 1 160 ? 17.080 88.636 31.156 1.00 27.64 160 ALA A CA 1
ATOM 1243 C C . ALA A 1 160 ? 18.563 88.379 31.320 1.00 25.32 160 ALA A C 1
ATOM 1244 O O . ALA A 1 160 ? 19.402 89.337 31.354 1.00 25.32 160 ALA A O 1
ATOM 1246 N N . GLY A 1 161 ? 18.952 87.109 31.419 1.00 24.08 161 GLY A N 1
ATOM 1247 C CA . GLY A 1 161 ? 20.335 86.775 31.599 1.00 23.44 161 GLY A CA 1
ATOM 1248 C C . GLY A 1 161 ? 21.149 86.699 30.318 1.00 19.33 161 GLY A C 1
ATOM 1249 O O . GLY A 1 161 ? 22.344 86.363 30.396 1.00 21.79 161 GLY A O 1
ATOM 1250 N N . CYS A 1 162 ? 20.500 87.039 29.202 1.00 19.25 162 CYS A N 1
ATOM 1251 C CA . CYS A 1 162 ? 21.187 87.078 27.852 1.00 18.67 162 CYS A CA 1
ATOM 1252 C C . CYS A 1 162 ? 21.123 88.439 27.169 1.00 18.88 162 CYS A C 1
ATOM 1253 O O . CYS A 1 162 ? 20.506 88.597 26.137 1.00 20.67 162 CYS A O 1
ATOM 1256 N N . PRO A 1 163 ? 21.777 89.448 27.773 1.00 20.95 163 PRO A N 1
ATOM 1257 C CA . PRO A 1 163 ? 21.894 90.739 27.241 1.00 19.77 163 PRO A CA 1
ATOM 1258 C C . PRO A 1 163 ? 22.810 90.738 26.042 1.00 16.85 163 PRO A C 1
ATOM 1259 O O . PRO A 1 163 ? 23.779 89.961 25.989 1.00 19.29 163 PRO A O 1
ATOM 1263 N N . VAL A 1 164 ? 22.535 91.623 25.106 1.00 18.38 164 VAL A N 1
ATOM 1264 C CA . VAL A 1 164 ? 23.401 91.776 23.967 1.00 17.10 164 VAL A CA 1
ATOM 1265 C C . VAL A 1 164 ? 24.699 92.508 24.269 1.00 19.97 164 VAL A C 1
ATOM 1266 O O . VAL A 1 164 ? 25.680 92.374 23.524 1.00 18.12 164 VAL A O 1
ATOM 1270 N N . LYS A 1 165 ? 24.737 93.386 25.298 1.00 19.40 165 LYS A N 1
ATOM 1271 C CA . LYS A 1 165 ? 25.915 94.194 25.517 1.00 20.61 165 LYS A CA 1
ATOM 1272 C C . LYS A 1 165 ? 27.248 93.508 25.415 1.00 18.60 165 LYS A C 1
ATOM 1273 O O . LYS A 1 165 ? 28.140 94.044 24.713 1.00 19.53 165 LYS A O 1
ATOM 1279 N N . PRO A 1 166 ? 27.442 92.295 26.053 1.00 18.41 166 PRO A N 1
ATOM 1280 C CA . PRO A 1 166 ? 28.765 91.658 26.054 1.00 18.53 166 PRO A CA 1
ATOM 1281 C C . PRO A 1 166 ? 29.322 91.399 24.625 1.00 16.56 166 PRO A C 1
ATOM 1282 O O . PRO A 1 166 ? 30.510 91.339 24.473 1.00 17.00 166 PRO A O 1
ATOM 1286 N N . LEU A 1 167 ? 28.437 91.179 23.656 1.00 17.63 167 LEU A N 1
ATOM 1287 C CA . LEU A 1 167 ? 28.944 90.841 22.258 1.00 16.74 167 LEU A CA 1
ATOM 1288 C C . LEU A 1 167 ? 29.056 92.046 21.375 1.00 17.92 167 LEU A C 1
ATOM 1289 O O . LEU A 1 167 ? 29.614 91.928 20.282 1.00 17.01 167 LEU A O 1
ATOM 1294 N N . VAL A 1 168 ? 28.676 93.264 21.790 1.00 16.64 168 VAL A N 1
ATOM 1295 C CA . VAL A 1 168 ? 28.661 94.360 20.832 1.00 17.14 168 VAL A CA 1
ATOM 1296 C C . VAL A 1 168 ? 30.106 94.733 20.466 1.00 17.69 168 VAL A C 1
ATOM 1297 O O . VAL A 1 168 ? 31.011 94.864 21.294 1.00 17.33 168 VAL A O 1
ATOM 1301 N N . MET A 1 169 ? 30.348 94.954 19.165 1.00 16.51 169 MET A N 1
ATOM 1302 C CA . MET A 1 169 ? 31.666 95.374 18.701 1.00 18.65 169 MET A CA 1
ATOM 1303 C C . MET A 1 169 ? 31.958 96.824 19.134 1.00 17.65 169 MET A C 1
ATOM 1304 O O . MET A 1 169 ? 31.053 97.584 19.442 1.00 18.44 169 MET A O 1
ATOM 1309 N N . GLN A 1 170 ? 33.231 97.181 19.040 1.00 19.31 170 GLN A N 1
ATOM 1310 C CA . GLN A 1 170 ? 33.674 98.501 19.507 1.00 20.82 170 GLN A CA 1
ATOM 1311 C C . GLN A 1 170 ? 33.239 99.629 18.572 1.00 23.76 170 GLN A C 1
ATOM 1312 O O . GLN A 1 170 ? 33.000 100.712 19.041 1.00 26.09 170 GLN A O 1
ATOM 1318 N N . ARG A 1 171 ? 33.114 99.380 17.277 1.00 20.92 171 ARG A N 1
ATOM 1319 C CA . ARG A 1 171 ? 32.970 100.399 16.250 1.00 22.66 171 ARG A CA 1
ATOM 1320 C C . ARG A 1 171 ? 31.947 99.980 15.203 1.00 23.17 171 ARG A C 1
ATOM 1321 O O . ARG A 1 171 ? 31.713 98.770 14.971 1.00 19.79 171 ARG A O 1
ATOM 1329 N N . GLY A 1 172 ? 31.480 100.980 14.481 1.00 22.03 172 GLY A N 1
ATOM 1330 C CA . GLY A 1 172 ? 30.810 100.810 13.200 1.00 21.05 172 GLY A CA 1
ATOM 1331 C C . GLY A 1 172 ? 29.317 100.557 13.350 1.00 18.17 172 GLY A C 1
ATOM 1332 O O . GLY A 1 172 ? 28.749 100.504 14.450 1.00 19.03 172 GLY A O 1
ATOM 1333 N N A MET A 1 173 ? 28.693 100.481 12.177 0.42 19.10 173 MET A N 1
ATOM 1334 N N B MET A 1 173 ? 28.715 100.415 12.182 0.58 18.22 173 MET A N 1
ATOM 1335 C CA A MET A 1 173 ? 27.279 100.124 12.007 0.42 18.62 173 MET A CA 1
ATOM 1336 C CA B MET A 1 173 ? 27.279 100.132 12.027 0.58 16.91 173 MET A CA 1
ATOM 1337 C C A MET A 1 173 ? 26.922 98.757 12.527 0.42 17.44 173 MET A C 1
ATOM 1338 C C B MET A 1 173 ? 26.912 98.757 12.507 0.58 16.65 173 MET A C 1
ATOM 1339 O O A MET A 1 173 ? 27.739 97.831 12.529 0.42 15.21 173 MET A O 1
ATOM 1340 O O B MET A 1 173 ? 27.721 97.829 12.479 0.58 14.17 173 MET A O 1
ATOM 1349 N N . PHE A 1 174 ? 25.672 98.641 12.953 1.00 15.90 174 PHE A N 1
ATOM 1350 C CA . PHE A 1 174 ? 25.071 97.367 13.380 1.00 15.75 174 PHE A CA 1
ATOM 1351 C C . PHE A 1 174 ? 26.045 96.553 14.238 1.00 17.21 174 PHE A C 1
ATOM 1352 O O . PHE A 1 174 ? 26.269 95.356 13.952 1.00 14.83 174 PHE A O 1
ATOM 1360 N N . PRO A 1 175 ? 26.683 97.150 15.267 1.00 15.13 175 PRO A N 1
ATOM 1361 C CA . PRO A 1 175 ? 27.705 96.447 15.979 1.00 15.40 175 PRO A CA 1
ATOM 1362 C C . PRO A 1 175 ? 27.248 95.222 16.834 1.00 14.14 175 PRO A C 1
ATOM 1363 O O . PRO A 1 175 ? 28.124 94.454 17.335 1.00 16.02 175 PRO A O 1
ATOM 1367 N N . ASP A 1 176 ? 25.945 95.090 17.006 1.00 14.38 176 ASP A N 1
ATOM 1368 C CA . ASP A 1 176 ? 25.320 93.992 17.703 1.00 14.78 176 ASP A CA 1
ATOM 1369 C C . ASP A 1 176 ? 24.831 92.916 16.754 1.00 15.45 176 ASP A C 1
ATOM 1370 O O . ASP A 1 176 ? 24.092 92.022 17.186 1.00 17.61 176 ASP A O 1
ATOM 1375 N N . SER A 1 177 ? 25.183 92.969 15.480 1.00 13.76 177 SER A N 1
ATOM 1376 C CA . SER A 1 177 ? 24.490 92.145 14.470 1.00 13.47 177 SER A CA 1
ATOM 1377 C C . SER A 1 177 ? 25.422 91.028 13.936 1.00 11.53 177 SER A C 1
ATOM 1378 O O . SER A 1 177 ? 26.677 91.082 14.134 1.00 12.51 177 SER A O 1
ATOM 1381 N N . HIS A 1 178 ? 24.832 90.071 13.230 1.00 11.06 178 HIS A N 1
ATOM 1382 C CA . HIS A 1 178 ? 25.535 88.948 12.611 1.00 10.77 178 HIS A CA 1
ATOM 1383 C C . HIS A 1 178 ? 26.453 88.229 13.609 1.00 10.58 178 HIS A C 1
ATOM 1384 O O . HIS A 1 178 ? 27.564 87.824 13.244 1.00 11.77 178 HIS A O 1
ATOM 1391 N N . ALA A 1 179 ? 26.001 88.037 14.829 1.00 11.54 179 ALA A N 1
ATOM 1392 C CA . ALA A 1 179 ? 26.802 87.265 15.776 1.00 10.55 179 ALA A CA 1
ATOM 1393 C C . ALA A 1 179 ? 27.132 85.852 15.255 1.00 11.05 179 ALA A C 1
ATOM 1394 O O . ALA A 1 179 ? 26.294 85.203 14.544 1.00 12.04 179 ALA A O 1
ATOM 1396 N N . TRP A 1 180 ? 28.334 85.388 15.590 1.00 10.72 180 TRP A N 1
ATOM 1397 C CA . TRP A 1 180 ? 28.799 84.047 15.195 1.00 10.87 180 TRP A CA 1
ATOM 1398 C C . TRP A 1 180 ? 28.262 83.043 16.269 1.00 12.17 180 TRP A C 1
ATOM 1399 O O . TRP A 1 180 ? 28.997 82.608 17.110 1.00 13.00 180 TRP A O 1
ATOM 1410 N N . LEU A 1 181 ? 27.008 82.701 16.205 1.00 11.69 181 LEU A N 1
ATOM 1411 C CA . LEU A 1 181 ? 26.364 81.841 17.212 1.00 12.09 181 LEU A CA 1
ATOM 1412 C C . LEU A 1 181 ? 26.534 80.349 16.900 1.00 12.41 181 LEU A C 1
ATOM 1413 O O . LEU A 1 181 ? 26.307 79.875 15.759 1.00 12.75 181 LEU A O 1
ATOM 1418 N N . TRP A 1 182 ? 27.025 79.636 17.901 1.00 10.14 182 TRP A N 1
ATOM 1419 C CA . TRP A 1 182 ? 27.208 78.179 17.802 1.00 10.45 182 TRP A CA 1
ATOM 1420 C C . TRP A 1 182 ? 26.532 77.503 18.981 1.00 11.95 182 TRP A C 1
ATOM 1421 O O . TRP A 1 182 ? 27.058 77.624 20.078 1.00 12.66 182 TRP A O 1
ATOM 1432 N N . SER A 1 183 ? 25.475 76.768 18.709 1.00 11.61 183 SER A N 1
ATOM 1433 C CA . SER A 1 183 ? 24.824 76.010 19.767 1.00 12.64 183 SER A CA 1
ATOM 1434 C C . SER A 1 183 ? 25.668 74.882 20.273 1.00 13.63 183 SER A C 1
ATOM 1435 O O . SER A 1 183 ? 26.436 74.223 19.516 1.00 11.62 183 SER A O 1
ATOM 1438 N N . TRP A 1 184 ? 25.595 74.666 21.593 1.00 12.20 184 TRP A N 1
ATOM 1439 C CA . TRP A 1 184 ? 26.436 73.676 22.241 1.00 12.40 184 TRP A CA 1
ATOM 1440 C C . TRP A 1 184 ? 25.662 72.929 23.374 1.00 14.86 184 TRP A C 1
ATOM 1441 O O . TRP A 1 184 ? 24.459 72.936 23.383 1.00 14.37 184 TRP A O 1
ATOM 1452 N N . LYS A 1 185 ? 26.394 72.317 24.282 1.00 15.09 185 LYS A N 1
ATOM 1453 C CA . LYS A 1 185 ? 25.810 71.396 25.237 1.00 15.09 185 LYS A CA 1
ATOM 1454 C C . LYS A 1 185 ? 24.772 72.076 26.110 1.00 16.46 185 LYS A C 1
ATOM 1455 O O . LYS A 1 185 ? 24.975 73.259 26.488 1.00 14.66 185 LYS A O 1
ATOM 1461 N N . ASN A 1 186 ? 23.704 71.348 26.406 1.00 18.32 186 ASN A N 1
ATOM 1462 C CA . ASN A 1 186 ? 22.727 71.735 27.464 1.00 20.30 186 ASN A CA 1
ATOM 1463 C C . ASN A 1 186 ? 22.199 73.152 27.323 1.00 19.28 186 ASN A C 1
ATOM 1464 O O . ASN A 1 186 ? 22.180 73.958 28.286 1.00 20.43 186 ASN A O 1
ATOM 1469 N N . GLY A 1 187 ? 21.845 73.489 26.113 1.00 17.46 187 GLY A N 1
ATOM 1470 C CA . GLY A 1 187 ? 21.156 74.715 25.813 1.00 16.39 187 GLY A CA 1
ATOM 1471 C C . GLY A 1 187 ? 22.063 75.901 25.751 1.00 17.14 187 GLY A C 1
ATOM 1472 O O . GLY A 1 187 ? 21.551 77.005 25.681 1.00 17.11 187 GLY A O 1
ATOM 1473 N N . SER A 1 188 ? 23.370 75.718 25.756 1.00 15.19 188 SER A N 1
ATOM 1474 C CA . SER A 1 188 ? 24.314 76.770 25.690 1.00 14.12 188 SER A CA 1
ATOM 1475 C C . SER A 1 188 ? 24.458 77.253 24.210 1.00 15.52 188 SER A C 1
ATOM 1476 O O . SER A 1 188 ? 24.197 76.479 23.291 1.00 13.99 188 SER A O 1
ATOM 1479 N N . VAL A 1 189 ? 24.910 78.476 24.060 1.00 15.43 189 VAL A N 1
ATOM 1480 C CA . VAL A 1 189 ? 25.235 79.088 22.759 1.00 15.05 189 VAL A CA 1
ATOM 1481 C C . VAL A 1 189 ? 26.515 79.843 22.929 1.00 14.78 189 VAL A C 1
ATOM 1482 O O . VAL A 1 189 ? 26.606 80.741 23.792 1.00 15.78 189 VAL A O 1
ATOM 1486 N N . LEU A 1 190 ? 27.544 79.543 22.147 1.00 12.82 190 LEU A N 1
ATOM 1487 C CA . LEU A 1 190 ? 28.703 80.324 22.113 1.00 13.10 190 LEU A CA 1
ATOM 1488 C C . LEU A 1 190 ? 28.557 81.444 21.099 1.00 14.60 190 LEU A C 1
ATOM 1489 O O . LEU A 1 190 ? 28.296 81.144 19.911 1.00 13.98 190 LEU A O 1
ATOM 1494 N N . GLN A 1 191 ? 28.752 82.689 21.523 1.00 12.84 191 GLN A N 1
ATOM 1495 C CA . GLN A 1 191 ? 29.002 83.787 20.560 1.00 13.03 191 GLN A CA 1
ATOM 1496 C C . GLN A 1 191 ? 30.448 83.926 20.342 1.00 13.88 191 GLN A C 1
ATOM 1497 O O . GLN A 1 191 ? 31.204 84.355 21.202 1.00 14.51 191 GLN A O 1
ATOM 1503 N N . ALA A 1 192 ? 30.928 83.401 19.215 1.00 12.42 192 ALA A N 1
ATOM 1504 C CA . ALA A 1 192 ? 32.310 83.290 18.863 1.00 12.19 192 ALA A CA 1
ATOM 1505 C C . ALA A 1 192 ? 32.955 84.522 18.260 1.00 13.37 192 ALA A C 1
ATOM 1506 O O . ALA A 1 192 ? 34.154 84.584 18.073 1.00 14.06 192 ALA A O 1
ATOM 1508 N N . GLY A 1 193 ? 32.096 85.488 18.003 1.00 11.62 193 GLY A N 1
ATOM 1509 C CA . GLY A 1 193 ? 32.478 86.698 17.305 1.00 12.79 193 GLY A CA 1
ATOM 1510 C C . GLY A 1 193 ? 31.217 87.355 16.806 1.00 11.32 193 GLY A C 1
ATOM 1511 O O . GLY A 1 193 ? 30.137 86.947 17.178 1.00 12.08 193 GLY A O 1
ATOM 1512 N N . PRO A 1 194 ? 31.329 88.375 15.947 1.00 11.87 194 PRO A N 1
ATOM 1513 C CA . PRO A 1 194 ? 32.552 88.948 15.397 1.00 11.36 194 PRO A CA 1
ATOM 1514 C C . PRO A 1 194 ? 33.396 89.757 16.342 1.00 11.37 194 PRO A C 1
ATOM 1515 O O . PRO A 1 194 ? 34.565 89.954 16.125 1.00 11.95 194 PRO A O 1
ATOM 1519 N N . SER A 1 195 ? 32.771 90.264 17.402 1.00 12.01 195 SER A N 1
ATOM 1520 C CA . SER A 1 195 ? 33.610 90.950 18.433 1.00 12.52 195 SER A CA 1
ATOM 1521 C C . SER A 1 195 ? 34.739 89.996 18.832 1.00 13.80 195 SER A C 1
ATOM 1522 O O . SER A 1 195 ? 34.555 88.797 18.933 1.00 14.28 195 SER A O 1
ATOM 1525 N N . LYS A 1 196 ? 35.877 90.557 19.189 1.00 14.41 196 LYS A N 1
ATOM 1526 C CA . LYS A 1 196 ? 36.985 89.810 19.677 1.00 15.78 196 LYS A CA 1
ATOM 1527 C C . LYS A 1 196 ? 36.691 89.229 21.056 1.00 15.50 196 LYS A C 1
ATOM 1528 O O . LYS A 1 196 ? 37.369 88.265 21.444 1.00 16.07 196 LYS A O 1
ATOM 1534 N N . LYS A 1 197 ? 35.720 89.760 21.779 1.00 15.45 197 LYS A N 1
ATOM 1535 C CA A LYS A 1 197 ? 35.283 89.206 23.044 0.41 18.28 197 LYS A CA 1
ATOM 1536 C CA B LYS A 1 197 ? 35.236 89.215 23.039 0.59 17.91 197 LYS A CA 1
ATOM 1537 C C . LYS A 1 197 ? 34.164 88.169 22.782 1.00 16.26 197 LYS A C 1
ATOM 1538 O O . LYS A 1 197 ? 33.070 88.506 22.298 1.00 16.36 197 LYS A O 1
ATOM 1549 N N . MET A 1 198 ? 34.500 86.897 23.059 1.00 15.37 198 MET A N 1
ATOM 1550 C CA . MET A 1 198 ? 33.543 85.799 22.942 1.00 15.11 198 MET A CA 1
ATOM 1551 C C . MET A 1 198 ? 32.794 85.586 24.251 1.00 17.51 198 MET A C 1
ATOM 1552 O O . MET A 1 198 ? 33.374 85.802 25.318 1.00 17.20 198 MET A O 1
ATOM 1557 N N . ASN A 1 199 ? 31.582 85.098 24.184 1.00 15.53 199 ASN A N 1
ATOM 1558 C CA . ASN A 1 199 ? 30.693 84.974 25.360 1.00 16.73 199 ASN A CA 1
ATOM 1559 C C . ASN A 1 199 ? 29.875 83.732 25.253 1.00 17.86 199 ASN A C 1
ATOM 1560 O O . ASN A 1 199 ? 29.319 83.419 24.181 1.00 17.06 199 ASN A O 1
ATOM 1565 N N . TRP A 1 200 ? 29.717 83.048 26.387 1.00 15.44 200 TRP A N 1
ATOM 1566 C CA . TRP A 1 200 ? 28.729 82.028 26.488 1.00 15.21 200 TRP A CA 1
ATOM 1567 C C . TRP A 1 200 ? 27.387 82.558 26.901 1.00 17.50 200 TRP A C 1
ATOM 1568 O O . TRP A 1 200 ? 27.345 83.454 27.727 1.00 19.80 200 TRP A O 1
ATOM 1579 N N . TYR A 1 201 ? 26.311 82.033 26.307 1.00 15.89 201 TYR A N 1
ATOM 1580 C CA . TYR A 1 201 ? 24.942 82.279 26.670 1.00 16.34 201 TYR A CA 1
ATOM 1581 C C . TYR A 1 201 ? 24.293 80.963 27.007 1.00 20.46 201 TYR A C 1
ATOM 1582 O O . TYR A 1 201 ? 24.619 79.899 26.425 1.00 18.65 201 TYR A O 1
ATOM 1591 N N . ASP A 1 202 ? 23.414 80.989 28.022 1.00 20.86 202 ASP A N 1
ATOM 1592 C CA . ASP A 1 202 ? 22.612 79.849 28.414 1.00 24.06 202 ASP A CA 1
ATOM 1593 C C . ASP A 1 202 ? 21.216 80.254 28.131 1.00 25.29 202 ASP A C 1
ATOM 1594 O O . ASP A 1 202 ? 20.773 81.346 28.526 1.00 23.84 202 ASP A O 1
ATOM 1599 N N . THR A 1 203 ? 20.508 79.436 27.375 1.00 21.83 203 THR A N 1
ATOM 1600 C CA . THR A 1 203 ? 19.218 79.719 26.909 1.00 20.35 203 THR A CA 1
ATOM 1601 C C . THR A 1 203 ? 18.124 79.097 27.782 1.00 22.68 203 THR A C 1
ATOM 1602 O O . THR A 1 203 ? 16.957 79.195 27.395 1.00 24.73 203 THR A O 1
ATOM 1606 N N . LYS A 1 204 ? 18.502 78.462 28.870 1.00 25.28 204 LYS A N 1
ATOM 1607 C CA . LYS A 1 204 ? 17.505 77.754 29.697 1.00 25.88 204 LYS A CA 1
ATOM 1608 C C . LYS A 1 204 ? 17.030 78.766 30.784 1.00 28.10 204 LYS A C 1
ATOM 1609 O O . LYS A 1 204 ? 17.778 79.682 31.175 1.00 23.97 204 LYS A O 1
ATOM 1615 N N . GLY A 1 205 ? 15.800 78.608 31.259 1.00 27.51 205 GLY A N 1
ATOM 1616 C CA . GLY A 1 205 ? 15.353 79.397 32.451 1.00 28.63 205 GLY A CA 1
ATOM 1617 C C . GLY A 1 205 ? 15.218 80.868 32.078 1.00 20.90 205 GLY A C 1
ATOM 1618 O O . GLY A 1 205 ? 14.566 81.199 31.069 1.00 24.64 205 GLY A O 1
ATOM 1619 N N . THR A 1 206 ? 15.843 81.724 32.889 1.00 24.92 206 THR A N 1
ATOM 1620 C CA . THR A 1 206 ? 15.858 83.139 32.648 1.00 24.44 206 THR A CA 1
ATOM 1621 C C . THR A 1 206 ? 17.161 83.559 31.922 1.00 24.13 206 THR A C 1
ATOM 1622 O O . THR A 1 206 ? 17.401 84.753 31.640 1.00 25.04 206 THR A O 1
ATOM 1626 N N . GLY A 1 207 ? 18.011 82.589 31.608 1.00 24.41 207 GLY A N 1
ATOM 1627 C CA . GLY A 1 207 ? 19.226 82.857 30.864 1.00 25.09 207 GLY A CA 1
ATOM 1628 C C . GLY A 1 207 ? 20.400 83.210 31.705 1.00 27.52 207 GLY A C 1
ATOM 1629 O O . GLY A 1 207 ? 20.314 83.544 32.904 1.00 27.26 207 GLY A O 1
ATOM 1630 N N A SER A 1 208 ? 21.565 83.133 31.086 0.35 25.15 208 SER A N 1
ATOM 1631 N N B SER A 1 208 ? 21.547 83.181 31.067 0.65 25.04 208 SER A N 1
ATOM 1632 C CA A SER A 1 208 ? 22.785 83.507 31.739 0.35 23.93 208 SER A CA 1
ATOM 1633 C CA B SER A 1 208 ? 22.738 83.571 31.718 0.65 23.65 208 SER A CA 1
ATOM 1634 C C A SER A 1 208 ? 23.814 83.762 30.657 0.35 23.43 208 SER A C 1
ATOM 1635 C C B SER A 1 208 ? 23.788 83.813 30.638 0.65 23.60 208 SER A C 1
ATOM 1636 O O A SER A 1 208 ? 23.625 83.350 29.496 0.35 23.55 208 SER A O 1
ATOM 1637 O O B SER A 1 208 ? 23.561 83.453 29.443 0.65 23.77 208 SER A O 1
ATOM 1642 N N . ASN A 1 209 ? 24.870 84.468 31.029 1.00 21.49 209 ASN A N 1
ATOM 1643 C CA . ASN A 1 209 ? 25.994 84.744 30.137 1.00 22.16 209 ASN A CA 1
ATOM 1644 C C . ASN A 1 209 ? 27.225 84.861 30.889 1.00 23.17 209 ASN A C 1
ATOM 1645 O O . ASN A 1 209 ? 27.192 85.220 32.076 1.00 26.26 209 ASN A O 1
ATOM 1650 N N . THR A 1 210 ? 28.341 84.497 30.291 1.00 20.98 210 THR A N 1
ATOM 1651 C CA . THR A 1 210 ? 29.639 84.592 30.904 1.00 22.30 210 THR A CA 1
ATOM 1652 C C . THR A 1 210 ? 30.715 84.680 29.832 1.00 22.43 210 THR A C 1
ATOM 1653 O O . THR A 1 210 ? 30.552 84.059 28.787 1.00 21.76 210 THR A O 1
ATOM 1657 N N . PRO A 1 211 ? 31.814 85.395 30.100 1.00 21.34 211 PRO A N 1
ATOM 1658 C CA . PRO A 1 211 ? 32.885 85.474 29.119 1.00 21.74 211 PRO A CA 1
ATOM 1659 C C . PRO A 1 211 ? 33.529 84.129 28.752 1.00 22.33 211 PRO A C 1
ATOM 1660 O O . PRO A 1 211 ? 33.693 83.229 29.579 1.00 21.30 211 PRO A O 1
ATOM 1664 N N . ALA A 1 212 ? 33.839 83.975 27.465 1.00 20.55 212 ALA A N 1
ATOM 1665 C CA . ALA A 1 212 ? 34.464 82.771 26.932 1.00 20.27 212 ALA A CA 1
ATOM 1666 C C . ALA A 1 212 ? 35.912 83.050 26.545 1.00 21.05 212 ALA A C 1
ATOM 1667 O O . ALA A 1 212 ? 36.603 82.173 26.058 1.00 21.63 212 ALA A O 1
ATOM 1669 N N . GLY A 1 213 ? 36.402 84.256 26.810 1.00 21.62 213 GLY A N 1
ATOM 1670 C CA . GLY A 1 213 ? 37.725 84.634 26.482 1.00 21.95 213 GLY A CA 1
ATOM 1671 C C . GLY A 1 213 ? 37.748 85.507 25.223 1.00 18.83 213 GLY A C 1
ATOM 1672 O O . GLY A 1 213 ? 36.699 85.657 24.535 1.00 19.98 213 GLY A O 1
ATOM 1673 N N . LEU A 1 214 ? 38.878 86.081 24.970 1.00 18.88 214 LEU A N 1
ATOM 1674 C CA . LEU A 1 214 ? 39.199 86.727 23.707 1.00 18.38 214 LEU A CA 1
ATOM 1675 C C . LEU A 1 214 ? 39.471 85.716 22.634 1.00 17.96 214 LEU A C 1
ATOM 1676 O O . LEU A 1 214 ? 40.042 84.625 22.864 1.00 17.76 214 LEU A O 1
ATOM 1681 N N . ARG A 1 215 ? 39.154 86.104 21.386 1.00 16.68 215 ARG A N 1
ATOM 1682 C CA . ARG A 1 215 ? 39.518 85.296 20.249 1.00 15.49 215 ARG A CA 1
ATOM 1683 C C . ARG A 1 215 ? 40.987 85.494 19.898 1.00 16.72 215 ARG A C 1
ATOM 1684 O O . ARG A 1 215 ? 41.379 86.174 18.963 1.00 17.80 215 ARG A O 1
ATOM 1692 N N . GLY A 1 216 ? 41.844 84.919 20.736 1.00 17.04 216 GLY A N 1
ATOM 1693 C CA . GLY A 1 216 ? 43.291 85.129 20.553 1.00 18.77 216 GLY A CA 1
ATOM 1694 C C . GLY A 1 216 ? 43.686 86.579 20.533 1.00 17.57 216 GLY A C 1
ATOM 1695 O O . GLY A 1 216 ? 43.190 87.332 21.350 1.00 21.27 216 GLY A O 1
ATOM 1696 N N . THR A 1 217 ? 44.556 86.957 19.603 1.00 18.78 217 THR A N 1
ATOM 1697 C CA . THR A 1 217 ? 44.881 88.352 19.406 1.00 21.79 217 THR A CA 1
ATOM 1698 C C . THR A 1 217 ? 44.113 88.942 18.231 1.00 19.84 217 THR A C 1
ATOM 1699 O O . THR A 1 217 ? 44.475 89.959 17.707 1.00 21.65 217 THR A O 1
ATOM 1703 N N . ASP A 1 218 ? 43.029 88.291 17.800 1.00 19.37 218 ASP A N 1
ATOM 1704 C CA . ASP A 1 218 ? 42.224 88.870 16.688 1.00 18.03 218 ASP A CA 1
ATOM 1705 C C . ASP A 1 218 ? 41.576 90.171 17.089 1.00 16.58 218 ASP A C 1
ATOM 1706 O O . ASP A 1 218 ? 41.339 90.490 18.306 1.00 17.96 218 ASP A O 1
ATOM 1711 N N . GLU A 1 219 ? 41.313 90.958 16.070 1.00 17.09 219 GLU A N 1
ATOM 1712 C CA . GLU A 1 219 ? 40.513 92.174 16.206 1.00 17.91 219 GLU A CA 1
ATOM 1713 C C . GLU A 1 219 ? 39.016 91.854 15.975 1.00 15.67 219 GLU A C 1
ATOM 1714 O O . GLU A 1 219 ? 38.650 90.788 15.508 1.00 15.90 219 GLU A O 1
ATOM 1720 N N . ASP A 1 220 ? 38.164 92.801 16.260 1.00 14.50 220 ASP A N 1
ATOM 1721 C CA . ASP A 1 220 ? 36.767 92.694 15.898 1.00 14.78 220 ASP A CA 1
ATOM 1722 C C . ASP A 1 220 ? 36.668 92.424 14.361 1.00 14.44 220 ASP A C 1
ATOM 1723 O O . ASP A 1 220 ? 37.455 92.950 13.544 1.00 12.93 220 ASP A O 1
ATOM 1728 N N . SER A 1 221 ? 35.711 91.528 13.983 1.00 12.59 221 SER A N 1
ATOM 1729 C CA . SER A 1 221 ? 35.753 90.916 12.652 1.00 12.60 221 SER A CA 1
ATOM 1730 C C . SER A 1 221 ? 34.332 90.783 12.111 1.00 11.02 221 SER A C 1
ATOM 1731 O O . SER A 1 221 ? 33.884 89.709 11.717 1.00 11.27 221 SER A O 1
ATOM 1734 N N . MET A 1 222 ? 33.680 91.923 11.903 1.00 11.24 222 MET A N 1
ATOM 1735 C CA . MET A 1 222 ? 32.331 91.936 11.400 1.00 10.96 222 MET A CA 1
ATOM 1736 C C . MET A 1 222 ? 32.314 91.354 9.997 1.00 11.39 222 MET A C 1
ATOM 1737 O O . MET A 1 222 ? 33.164 91.713 9.191 1.00 11.84 222 MET A O 1
ATOM 1742 N N . CYS A 1 223 ? 31.359 90.459 9.754 1.00 11.52 223 CYS A N 1
ATOM 1743 C CA . CYS A 1 223 ? 31.186 89.779 8.471 1.00 12.26 223 CYS A CA 1
ATOM 1744 C C . CYS A 1 223 ? 32.406 89.017 8.057 1.00 13.06 223 CYS A C 1
ATOM 1745 O O . CYS A 1 223 ? 32.667 88.827 6.867 1.00 13.06 223 CYS A O 1
ATOM 1748 N N . GLY A 1 224 ? 33.172 88.581 9.092 1.00 11.67 224 GLY A N 1
ATOM 1749 C CA . GLY A 1 224 ? 34.014 87.382 9.011 1.00 12.41 224 GLY A CA 1
ATOM 1750 C C . GLY A 1 224 ? 33.092 86.194 8.988 1.00 13.51 224 GLY A C 1
ATOM 1751 O O . GLY A 1 224 ? 31.880 86.348 9.083 1.00 14.59 224 GLY A O 1
ATOM 1752 N N . VAL A 1 225 ? 33.644 85.017 8.780 1.00 11.22 225 VAL A N 1
ATOM 1753 C CA . VAL A 1 225 ? 32.876 83.780 8.670 1.00 11.54 225 VAL A CA 1
ATOM 1754 C C . VAL A 1 225 ? 33.351 82.778 9.693 1.00 10.55 225 VAL A C 1
ATOM 1755 O O . VAL A 1 225 ? 34.519 82.806 10.150 1.00 12.73 225 VAL A O 1
ATOM 1759 N N . SER A 1 226 ? 32.501 81.856 10.037 1.00 10.55 226 SER A N 1
ATOM 1760 C CA . SER A 1 226 ? 32.829 80.770 10.980 1.00 11.52 226 SER A CA 1
ATOM 1761 C C . SER A 1 226 ? 32.039 79.549 10.687 1.00 10.85 226 SER A C 1
ATOM 1762 O O . SER A 1 226 ? 30.895 79.651 10.170 1.00 11.60 226 SER A O 1
ATOM 1765 N N A VAL A 1 227 ? 32.584 78.367 10.985 0.72 10.85 227 VAL A N 1
ATOM 1766 N N B VAL A 1 227 ? 32.592 78.384 11.025 0.28 10.76 227 VAL A N 1
ATOM 1767 C CA A VAL A 1 227 ? 31.889 77.122 10.768 0.72 11.52 227 VAL A CA 1
ATOM 1768 C CA B VAL A 1 227 ? 32.017 77.098 10.670 0.28 10.75 227 VAL A CA 1
ATOM 1769 C C A VAL A 1 227 ? 32.395 76.046 11.694 0.72 11.70 227 VAL A C 1
ATOM 1770 C C B VAL A 1 227 ? 32.417 76.040 11.703 0.28 11.16 227 VAL A C 1
ATOM 1771 O O A VAL A 1 227 ? 33.586 75.863 11.827 0.72 11.50 227 VAL A O 1
ATOM 1772 O O B VAL A 1 227 ? 33.598 75.916 11.981 0.28 11.26 227 VAL A O 1
ATOM 1779 N N . MET A 1 228 ? 31.455 75.271 12.253 1.00 11.23 228 MET A N 1
ATOM 1780 C CA . MET A 1 228 ? 31.756 74.161 13.082 1.00 11.42 228 MET A CA 1
ATOM 1781 C C . MET A 1 228 ? 31.996 72.960 12.185 1.00 11.51 228 MET A C 1
ATOM 1782 O O . MET A 1 228 ? 31.079 72.283 11.774 1.00 12.04 228 MET A O 1
ATOM 1787 N N . TYR A 1 229 ? 33.258 72.665 11.935 1.00 11.12 229 TYR A N 1
ATOM 1788 C CA . TYR A 1 229 ? 33.646 71.638 11.003 1.00 10.59 229 TYR A CA 1
ATOM 1789 C C . TYR A 1 229 ? 33.829 70.266 11.664 1.00 11.19 229 TYR A C 1
ATOM 1790 O O . TYR A 1 229 ? 33.926 69.258 10.964 1.00 12.12 229 TYR A O 1
ATOM 1799 N N . ASP A 1 230 ? 33.958 70.185 13.002 1.00 12.03 230 ASP A N 1
ATOM 1800 C CA . ASP A 1 230 ? 33.973 68.888 13.662 1.00 11.83 230 ASP A CA 1
ATOM 1801 C C . ASP A 1 230 ? 33.287 69.091 14.980 1.00 12.04 230 ASP A C 1
ATOM 1802 O O . ASP A 1 230 ? 33.943 69.504 15.972 1.00 13.62 230 ASP A O 1
ATOM 1807 N N . ALA A 1 231 ? 31.980 68.870 15.018 1.00 11.57 231 ALA A N 1
ATOM 1808 C CA . ALA A 1 231 ? 31.222 69.149 16.228 1.00 11.14 231 ALA A CA 1
ATOM 1809 C C . ALA A 1 231 ? 31.540 68.175 17.365 1.00 13.32 231 ALA A C 1
ATOM 1810 O O . ALA A 1 231 ? 31.437 68.564 18.535 1.00 14.43 231 ALA A O 1
ATOM 1812 N N . VAL A 1 232 ? 31.966 66.986 17.028 1.00 12.76 232 VAL A N 1
ATOM 1813 C CA . VAL A 1 232 ? 32.294 65.995 18.052 1.00 14.13 232 VAL A CA 1
ATOM 1814 C C . VAL A 1 232 ? 33.522 66.483 18.869 1.00 14.97 232 VAL A C 1
ATOM 1815 O O . VAL A 1 232 ? 33.545 66.383 20.103 1.00 17.17 232 VAL A O 1
ATOM 1819 N N . ALA A 1 233 ? 34.458 67.111 18.195 1.00 15.09 233 ALA A N 1
ATOM 1820 C CA . ALA A 1 233 ? 35.687 67.628 18.825 1.00 15.33 233 ALA A CA 1
ATOM 1821 C C . ALA A 1 233 ? 35.521 69.061 19.256 1.00 15.77 233 ALA A C 1
ATOM 1822 O O . ALA A 1 233 ? 36.485 69.652 19.791 1.00 18.07 233 ALA A O 1
ATOM 1824 N N . GLY A 1 234 ? 34.350 69.669 18.974 1.00 14.07 234 GLY A N 1
ATOM 1825 C CA . GLY A 1 234 ? 34.155 71.023 19.408 1.00 13.70 234 GLY A CA 1
ATOM 1826 C C . GLY A 1 234 ? 34.948 72.050 18.602 1.00 13.30 234 GLY A C 1
ATOM 1827 O O . GLY A 1 234 ? 35.309 73.057 19.135 1.00 15.06 234 GLY A O 1
ATOM 1828 N N . LYS A 1 235 ? 35.188 71.828 17.332 1.00 12.80 235 LYS A N 1
ATOM 1829 C CA . LYS A 1 235 ? 36.087 72.629 16.554 1.00 12.72 235 LYS A CA 1
ATOM 1830 C C . LYS A 1 235 ? 35.363 73.593 15.601 1.00 13.09 235 LYS A C 1
ATOM 1831 O O . LYS A 1 235 ? 34.477 73.167 14.811 1.00 11.72 235 LYS A O 1
ATOM 1837 N N . ILE A 1 236 ? 35.698 74.867 15.727 1.00 11.47 236 ILE A N 1
ATOM 1838 C CA . ILE A 1 236 ? 35.143 75.947 14.883 1.00 10.67 236 ILE A CA 1
ATOM 1839 C C . ILE A 1 236 ? 36.261 76.683 14.155 1.00 11.89 236 ILE A C 1
ATOM 1840 O O . ILE A 1 236 ? 37.220 77.120 14.804 1.00 12.34 236 ILE A O 1
ATOM 1845 N N . PHE A 1 237 ? 36.146 76.861 12.847 1.00 11.23 237 PHE A N 1
ATOM 1846 C CA . PHE A 1 237 ? 37.103 77.631 12.081 1.00 10.95 237 PHE A CA 1
ATOM 1847 C C . PHE A 1 237 ? 36.538 79.019 11.931 1.00 11.03 237 PHE A C 1
ATOM 1848 O O . PHE A 1 237 ? 35.305 79.188 11.715 1.00 11.46 237 PHE A O 1
ATOM 1856 N N . THR A 1 238 ? 37.393 80.029 12.039 1.00 10.71 238 THR A N 1
ATOM 1857 C CA . THR A 1 238 ? 36.985 81.447 11.848 1.00 10.95 238 THR A CA 1
ATOM 1858 C C . THR A 1 238 ? 37.866 82.123 10.911 1.00 10.60 238 THR A C 1
ATOM 1859 O O . THR A 1 238 ? 39.065 81.790 10.840 1.00 11.44 238 THR A O 1
ATOM 1863 N N . TYR A 1 239 ? 37.369 83.091 10.097 1.00 10.78 239 TYR A N 1
ATOM 1864 C CA . TYR A 1 239 ? 38.189 83.717 9.065 1.00 10.38 239 TYR A CA 1
ATOM 1865 C C . TYR A 1 239 ? 37.732 85.141 8.814 1.00 10.50 239 TYR A C 1
ATOM 1866 O O . TYR A 1 239 ? 36.563 85.371 8.561 1.00 11.69 239 TYR A O 1
ATOM 1875 N N . GLY A 1 240 ? 38.694 86.036 8.692 1.00 10.26 240 GLY A N 1
ATOM 1876 C CA . GLY A 1 240 ? 38.461 87.341 8.079 1.00 10.70 240 GLY A CA 1
ATOM 1877 C C . GLY A 1 240 ? 37.579 88.292 8.840 1.00 12.20 240 GLY A C 1
ATOM 1878 O O . GLY A 1 240 ? 37.438 88.224 10.057 1.00 13.21 240 GLY A O 1
ATOM 1879 N N . GLY A 1 241 ? 36.902 89.155 8.065 1.00 10.71 241 GLY A N 1
ATOM 1880 C CA . GLY A 1 241 ? 36.095 90.205 8.668 1.00 11.82 241 GLY A CA 1
ATOM 1881 C C . GLY A 1 241 ? 36.846 91.526 8.872 1.00 12.65 241 GLY A C 1
ATOM 1882 O O . GLY A 1 241 ? 38.046 91.655 8.644 1.0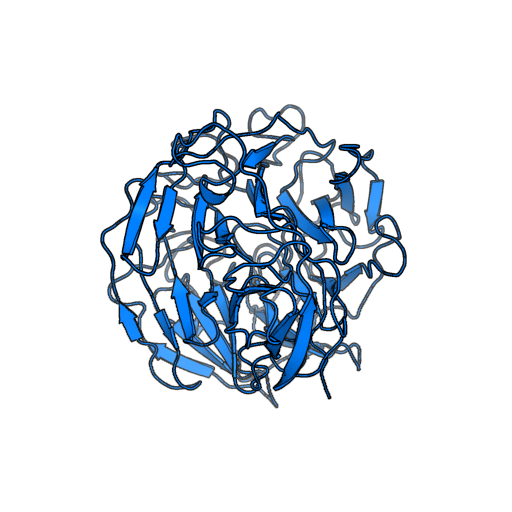0 14.88 241 GLY A O 1
ATOM 1883 N N . GLY A 1 242 ? 36.131 92.496 9.372 1.00 12.71 242 GLY A N 1
ATOM 1884 C CA . GLY A 1 242 ? 36.684 93.844 9.545 1.00 14.06 242 GLY A CA 1
ATOM 1885 C C . GLY A 1 242 ? 36.360 94.466 10.882 1.00 13.38 242 GLY A C 1
ATOM 1886 O O . GLY A 1 242 ? 35.356 94.155 11.533 1.00 13.12 242 GLY A O 1
ATOM 1887 N N . LYS A 1 243 ? 37.145 95.492 11.282 1.00 14.01 243 LYS A N 1
ATOM 1888 C CA . LYS A 1 243 ? 36.913 96.171 12.576 1.00 15.33 243 LYS A CA 1
ATOM 1889 C C . LYS A 1 243 ? 35.654 96.994 12.646 1.00 13.73 243 LYS A C 1
ATOM 1890 O O . LYS A 1 243 ? 35.210 97.362 13.709 1.00 15.58 243 LYS A O 1
ATOM 1896 N N . GLY A 1 244 ? 34.997 97.193 11.511 1.00 12.48 244 GLY A N 1
ATOM 1897 C CA . GLY A 1 244 ? 33.685 97.739 11.415 1.00 13.67 244 GLY A CA 1
ATOM 1898 C C . GLY A 1 244 ? 32.924 97.136 10.273 1.00 13.84 244 GLY A C 1
ATOM 1899 O O . GLY A 1 244 ? 33.523 96.525 9.404 1.00 15.27 244 GLY A O 1
ATOM 1900 N N . TYR A 1 245 ? 31.637 97.389 10.256 1.00 13.51 245 TYR A N 1
ATOM 1901 C CA . TYR A 1 245 ? 30.772 96.889 9.157 1.00 14.93 245 TYR A CA 1
ATOM 1902 C C . TYR A 1 245 ? 31.262 97.348 7.803 1.00 14.11 245 TYR A C 1
ATOM 1903 O O . TYR A 1 245 ? 31.253 96.608 6.815 1.00 14.39 245 TYR A O 1
ATOM 1912 N N . THR A 1 246 ? 31.705 98.612 7.741 1.00 14.51 246 THR A N 1
ATOM 1913 C CA . THR A 1 246 ? 32.275 99.183 6.540 1.00 13.58 246 THR A CA 1
ATOM 1914 C C . THR A 1 246 ? 33.412 100.078 6.926 1.00 14.73 246 THR A C 1
ATOM 1915 O O . THR A 1 246 ? 33.611 100.455 8.098 1.00 15.21 246 THR A O 1
ATOM 1919 N N . GLY A 1 247 ? 34.155 100.399 5.923 1.00 14.32 247 GLY A N 1
ATOM 1920 C CA . GLY A 1 247 ? 35.184 101.434 6.048 1.00 16.48 247 GLY A CA 1
ATOM 1921 C C . GLY A 1 247 ? 36.593 100.990 6.368 1.00 17.43 247 GLY A C 1
ATOM 1922 O O . GLY A 1 247 ? 37.528 101.809 6.311 1.00 18.55 247 GLY A O 1
ATOM 1923 N N . TYR A 1 248 ? 36.783 99.733 6.690 1.00 16.02 248 TYR A N 1
ATOM 1924 C CA . TYR A 1 248 ? 38.097 99.188 6.979 1.00 15.68 248 TYR A CA 1
ATOM 1925 C C . TYR A 1 248 ? 38.465 98.113 6.000 1.00 15.61 248 TYR A C 1
ATOM 1926 O O . TYR A 1 248 ? 37.622 97.505 5.370 1.00 14.86 248 TYR A O 1
ATOM 1935 N N . ASP A 1 249 ? 39.754 97.790 5.981 1.00 16.22 249 ASP A N 1
ATOM 1936 C CA . ASP A 1 249 ? 40.239 96.630 5.190 1.00 17.81 249 ASP A CA 1
ATOM 1937 C C . ASP A 1 249 ? 39.897 95.392 5.992 1.00 17.11 249 ASP A C 1
ATOM 1938 O O . ASP A 1 249 ? 40.125 95.373 7.198 1.00 15.62 249 ASP A O 1
ATOM 1943 N N . SER A 1 250 ? 39.316 94.401 5.330 1.00 15.12 250 SER A N 1
ATOM 1944 C CA . SER A 1 250 ? 39.096 93.113 5.984 1.00 13.50 250 SER A CA 1
ATOM 1945 C C . SER A 1 250 ? 40.469 92.478 6.225 1.00 12.65 250 SER A C 1
ATOM 1946 O O . SER A 1 250 ? 41.509 92.884 5.710 1.00 12.80 250 SER A O 1
ATOM 1949 N N . THR A 1 251 ? 40.449 91.416 6.997 1.00 11.85 251 THR A N 1
ATOM 1950 C CA . THR A 1 251 ? 41.670 90.627 7.241 1.00 12.39 251 THR A CA 1
ATOM 1951 C C . THR A 1 251 ? 41.644 89.258 6.601 1.00 12.37 251 THR A C 1
ATOM 1952 O O . THR A 1 251 ? 40.612 88.807 6.082 1.00 12.03 251 THR A O 1
ATOM 1956 N N . SER A 1 252 ? 42.801 88.596 6.663 1.00 11.80 252 SER A N 1
ATOM 1957 C CA . SER A 1 252 ? 42.962 87.259 6.243 1.00 12.50 252 SER A CA 1
ATOM 1958 C C . SER A 1 252 ? 43.272 86.401 7.482 1.00 12.16 252 SER A C 1
ATOM 1959 O O . SER A 1 252 ? 43.847 85.311 7.341 1.00 12.57 252 SER A O 1
ATOM 1962 N N . ASN A 1 253 ? 42.905 86.872 8.662 1.00 12.46 253 ASN A N 1
ATOM 1963 C CA . ASN A 1 253 ? 43.200 86.136 9.884 1.00 13.03 253 ASN A CA 1
ATOM 1964 C C . ASN A 1 253 ? 42.357 84.874 9.954 1.00 12.30 253 ASN A C 1
ATOM 1965 O O . ASN A 1 253 ? 41.180 84.839 9.614 1.00 12.99 253 ASN A O 1
ATOM 1970 N N . ALA A 1 254 ? 42.958 83.795 10.442 1.00 11.99 254 ALA A N 1
ATOM 1971 C CA . ALA A 1 254 ? 42.389 82.417 10.426 1.00 12.36 254 ALA A CA 1
ATOM 1972 C C . ALA A 1 254 ? 42.660 81.833 11.846 1.00 12.93 254 ALA A C 1
ATOM 1973 O O . ALA A 1 254 ? 43.803 81.846 12.312 1.00 14.48 254 ALA A O 1
ATOM 1975 N N . HIS A 1 255 ? 41.641 81.282 12.464 1.00 12.49 255 HIS A N 1
ATOM 1976 C CA . HIS A 1 255 ? 41.729 80.692 13.821 1.00 14.27 255 HIS A CA 1
ATOM 1977 C C . HIS A 1 255 ? 40.924 79.414 13.880 1.00 14.46 255 HIS A C 1
ATOM 1978 O O . HIS A 1 255 ? 39.946 79.223 13.122 1.00 12.40 255 HIS A O 1
ATOM 1985 N N A ILE A 1 256 ? 41.366 78.510 14.760 0.41 13.29 256 ILE A N 1
ATOM 1986 N N B ILE A 1 256 ? 41.371 78.468 14.719 0.59 12.87 256 ILE A N 1
ATOM 1987 C CA A ILE A 1 256 ? 40.586 77.376 15.194 0.41 13.24 256 ILE A CA 1
ATOM 1988 C CA B ILE A 1 256 ? 40.554 77.346 15.136 0.59 13.07 256 ILE A CA 1
ATOM 1989 C C A ILE A 1 256 ? 40.251 77.590 16.664 0.41 13.35 256 ILE A C 1
ATOM 1990 C C B ILE A 1 256 ? 40.260 77.470 16.614 0.59 13.11 25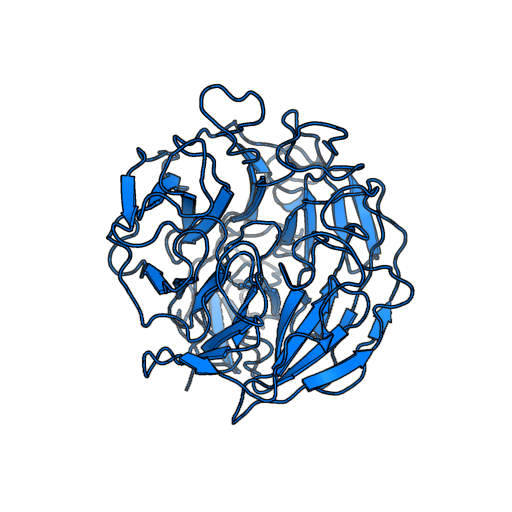6 ILE A C 1
ATOM 1991 O O A ILE A 1 256 ? 41.094 78.015 17.478 0.41 12.87 256 ILE A O 1
ATOM 1992 O O B ILE A 1 256 ? 41.194 77.598 17.400 0.59 13.39 256 ILE A O 1
ATOM 2001 N N . LEU A 1 257 ? 38.989 77.420 16.967 1.00 12.28 257 LEU A N 1
ATOM 2002 C CA . LEU A 1 257 ? 38.461 77.470 18.325 1.00 14.17 257 LEU A CA 1
ATOM 2003 C C . LEU A 1 257 ? 38.143 76.074 18.743 1.00 14.53 257 LEU A C 1
ATOM 2004 O O . LEU A 1 257 ? 37.603 75.257 17.914 1.00 13.62 257 LEU A O 1
ATOM 2009 N N . THR A 1 258 ? 38.458 75.697 20.023 1.00 13.76 258 THR A N 1
ATOM 2010 C CA . THR A 1 258 ? 38.112 74.376 20.508 1.00 15.05 258 THR A CA 1
ATOM 2011 C C . THR A 1 258 ? 37.294 74.554 21.754 1.00 14.90 258 THR A C 1
ATOM 2012 O O . THR A 1 258 ? 37.769 75.174 22.702 1.00 17.62 258 THR A O 1
ATOM 2016 N N . LEU A 1 259 ? 36.072 74.055 21.764 1.00 13.67 259 LEU A N 1
ATOM 2017 C CA . LEU A 1 259 ? 35.096 74.216 22.809 1.00 16.12 259 LEU A CA 1
ATOM 2018 C C . LEU A 1 259 ? 35.282 73.078 23.748 1.00 19.44 259 LEU A C 1
ATOM 2019 O O . LEU A 1 259 ? 35.391 71.942 23.311 1.00 21.76 259 LEU A O 1
ATOM 2024 N N . GLY A 1 260 ? 35.290 73.404 25.046 1.00 22.17 260 GLY A N 1
ATOM 2025 C CA . GLY A 1 260 ? 35.224 72.369 26.041 1.00 26.02 260 GLY A CA 1
ATOM 2026 C C . GLY A 1 260 ? 33.828 72.401 26.604 1.00 26.67 260 GLY A C 1
ATOM 2027 O O . GLY A 1 260 ? 32.871 72.086 25.899 1.00 28.43 260 GLY A O 1
ATOM 2028 N N . GLU A 1 261 ? 33.704 72.692 27.887 1.00 24.60 261 GLU A N 1
ATOM 2029 C CA . GLU A 1 261 ? 32.403 72.736 28.516 1.00 23.42 261 GLU A CA 1
ATOM 2030 C C . GLU A 1 261 ? 31.829 74.171 28.432 1.00 20.51 261 GLU A C 1
ATOM 2031 O O . GLU A 1 261 ? 32.559 75.105 28.375 1.00 25.58 261 GLU A O 1
ATOM 2037 N N . PRO A 1 262 ? 30.516 74.325 28.386 1.00 21.01 262 PRO A N 1
ATOM 2038 C CA . PRO A 1 262 ? 29.959 75.653 28.404 1.00 22.61 262 PRO A CA 1
ATOM 2039 C C . PRO A 1 262 ? 30.376 76.356 29.657 1.00 25.83 262 PRO A C 1
ATOM 2040 O O . PRO A 1 262 ? 30.561 75.711 30.696 1.00 25.47 262 PRO A O 1
ATOM 2044 N N . GLY A 1 263 ? 30.540 77.659 29.550 1.00 23.69 263 GLY A N 1
ATOM 2045 C CA . GLY A 1 263 ? 31.082 78.477 30.632 1.00 24.47 263 GLY A CA 1
ATOM 2046 C C . GLY A 1 263 ? 32.592 78.498 30.786 1.00 27.04 263 GLY A C 1
ATOM 2047 O O . GLY A 1 263 ? 33.089 79.314 31.498 1.00 31.20 263 GLY A O 1
ATOM 2048 N N . GLN A 1 264 ? 33.340 77.590 30.177 1.00 23.80 264 GLN A N 1
ATOM 2049 C CA . GLN A 1 264 ? 34.760 77.498 30.352 1.00 25.79 264 GLN A CA 1
ATOM 2050 C C . GLN A 1 264 ? 35.458 78.184 29.165 1.00 25.69 264 GLN A C 1
ATOM 2051 O O . GLN A 1 264 ? 34.817 78.431 28.109 1.00 23.22 264 GLN A O 1
ATOM 2057 N N . ALA A 1 265 ? 36.683 78.596 29.378 1.00 25.39 265 ALA A N 1
ATOM 2058 C CA . ALA A 1 265 ? 37.425 79.328 28.346 1.00 25.49 265 ALA A CA 1
ATOM 2059 C C . ALA A 1 265 ? 37.430 78.491 27.040 1.00 23.94 265 ALA A C 1
ATOM 2060 O O . ALA A 1 265 ? 37.481 77.270 27.067 1.00 26.28 265 ALA A O 1
ATOM 2062 N N . VAL A 1 266 ? 37.343 79.191 25.906 1.00 22.62 266 VAL A N 1
ATOM 2063 C CA . VAL A 1 266 ? 37.512 78.540 24.631 1.00 20.52 266 VAL A CA 1
ATOM 2064 C C . VAL A 1 266 ? 38.944 78.683 24.206 1.00 18.76 266 VAL A C 1
ATOM 2065 O O . VAL A 1 266 ? 39.492 79.775 24.212 1.00 21.04 266 VAL A O 1
ATOM 2069 N N . GLN A 1 267 ? 39.530 77.587 23.770 1.00 18.88 267 GLN A N 1
ATOM 2070 C CA . GLN A 1 267 ? 40.911 77.570 23.335 1.00 20.23 267 GLN A CA 1
ATOM 2071 C C . GLN A 1 267 ? 40.998 78.081 21.896 1.00 18.76 267 GLN A C 1
ATOM 2072 O O . GLN A 1 267 ? 40.114 77.753 21.069 1.00 15.96 267 GLN A O 1
ATOM 2078 N N . VAL A 1 268 ? 41.964 78.924 21.631 1.00 17.46 268 VAL A N 1
ATOM 2079 C CA . VAL A 1 268 ? 42.124 79.551 20.310 1.00 17.02 268 VAL A CA 1
ATOM 2080 C C . VAL A 1 268 ? 43.502 79.324 19.747 1.00 19.83 268 VAL A C 1
ATOM 2081 O O . VAL A 1 268 ? 44.511 79.664 20.397 1.00 19.69 268 VAL A O 1
ATOM 2085 N N . GLN A 1 269 ? 43.553 78.795 18.555 1.00 16.20 269 GLN A N 1
ATOM 2086 C CA . GLN A 1 269 ? 44.788 78.591 17.818 1.00 16.04 269 GLN A CA 1
ATOM 2087 C C . GLN A 1 269 ? 44.843 79.449 16.549 1.00 17.79 269 GLN A C 1
ATOM 2088 O O . GLN A 1 269 ? 43.991 79.356 15.697 1.00 16.10 269 GLN A O 1
ATOM 2094 N N . LYS A 1 270 ? 45.796 80.323 16.470 1.00 14.79 270 LYS A N 1
ATOM 2095 C CA . LYS A 1 270 ? 46.072 81.056 15.232 1.00 16.10 270 LYS A CA 1
ATOM 2096 C C . LYS A 1 270 ? 46.730 80.259 14.183 1.00 15.42 270 LYS A C 1
ATOM 2097 O O . LYS A 1 270 ? 47.698 79.505 14.405 1.00 15.69 270 LYS A O 1
ATOM 2103 N N . LEU A 1 271 ? 46.269 80.350 12.924 1.00 15.03 271 LEU A N 1
ATOM 2104 C CA . LEU A 1 271 ? 46.819 79.683 11.834 1.00 16.25 271 LEU A CA 1
ATOM 2105 C C . LEU A 1 271 ? 47.555 80.741 10.974 1.00 15.26 271 LEU A C 1
ATOM 2106 O O . LEU A 1 271 ? 47.401 81.968 11.208 1.00 15.61 271 LEU A O 1
ATOM 2111 N N . ALA A 1 272 ? 48.313 80.276 10.000 1.00 14.74 272 ALA A N 1
ATOM 2112 C CA . ALA A 1 272 ? 48.874 81.141 8.987 1.00 13.59 272 ALA A CA 1
ATOM 2113 C C . ALA A 1 272 ? 47.686 81.840 8.311 1.00 15.02 272 ALA A C 1
ATOM 2114 O O . ALA A 1 272 ? 46.615 81.218 8.103 1.00 15.83 272 ALA A O 1
ATOM 2116 N N . ASN A 1 273 ? 47.850 83.109 7.990 1.00 14.89 273 ASN A N 1
ATOM 2117 C CA . ASN A 1 273 ? 46.777 83.803 7.296 1.00 13.83 273 ASN A CA 1
ATOM 2118 C C . ASN A 1 273 ? 46.487 83.191 5.967 1.00 13.94 273 ASN A C 1
ATOM 2119 O O . ASN A 1 273 ? 47.358 82.623 5.279 1.00 15.22 273 ASN A O 1
ATOM 2124 N N . GLY A 1 274 ? 45.255 83.344 5.473 1.00 12.26 274 GLY A N 1
ATOM 2125 C CA . GLY A 1 274 ? 44.934 82.947 4.151 1.00 13.01 274 GLY A CA 1
ATOM 2126 C C . GLY A 1 274 ? 45.568 83.972 3.146 1.00 12.27 274 GLY A C 1
ATOM 2127 O O . GLY A 1 274 ? 46.111 84.988 3.547 1.00 14.93 274 GLY A O 1
ATOM 2128 N N . LYS A 1 275 ? 45.579 83.616 1.870 1.00 14.28 275 LYS A N 1
ATOM 2129 C CA . LYS A 1 275 ? 46.174 84.483 0.899 1.00 15.07 275 LYS A CA 1
ATOM 2130 C C . LYS A 1 275 ? 45.337 85.724 0.635 1.00 15.95 275 LYS A C 1
ATOM 2131 O O . LYS A 1 275 ? 45.875 86.774 0.273 1.00 19.19 275 LYS A O 1
ATOM 2137 N N . TYR A 1 276 ? 44.028 85.658 0.836 1.00 14.11 276 TYR A N 1
ATOM 2138 C CA . TYR A 1 276 ? 43.139 86.750 0.446 1.00 13.89 276 TYR A CA 1
ATOM 2139 C C . TYR A 1 276 ? 42.346 87.241 1.619 1.00 13.88 276 TYR A C 1
ATOM 2140 O O . TYR A 1 276 ? 41.575 86.455 2.223 1.00 13.89 276 TYR A O 1
ATOM 2149 N N . ASN A 1 277 ? 42.485 88.503 1.963 1.00 13.57 277 ASN A N 1
ATOM 2150 C CA . ASN A 1 277 ? 41.652 89.114 3.024 1.00 12.90 277 ASN A CA 1
ATOM 2151 C C . ASN A 1 277 ? 40.210 89.299 2.537 1.00 13.88 277 ASN A C 1
ATOM 2152 O O . ASN A 1 277 ? 39.969 89.631 1.365 1.00 14.40 277 ASN A O 1
ATOM 2157 N N . ARG A 1 278 ? 39.257 88.887 3.369 1.00 11.82 278 ARG A N 1
ATOM 2158 C CA . ARG A 1 278 ? 37.844 88.878 2.966 1.00 12.04 278 ARG A CA 1
ATOM 2159 C C . ARG A 1 278 ? 36.911 89.404 3.994 1.00 11.21 278 ARG A C 1
ATOM 2160 O O . ARG A 1 278 ? 36.909 88.940 5.168 1.00 11.91 278 ARG A O 1
ATOM 2168 N N . GLY A 1 279 ? 36.030 90.327 3.580 1.00 11.15 279 GLY A N 1
ATOM 2169 C CA . GLY A 1 279 ? 34.825 90.729 4.300 1.00 11.52 279 GLY A CA 1
ATOM 2170 C C . GLY A 1 279 ? 33.626 90.466 3.402 1.00 11.86 279 GLY A C 1
ATOM 2171 O O . GLY A 1 279 ? 33.674 90.702 2.179 1.00 12.38 279 GLY A O 1
ATOM 2172 N N . PHE A 1 280 ? 32.594 89.895 4.001 1.00 11.66 280 PHE A N 1
ATOM 2173 C CA . PHE A 1 280 ? 31.363 89.497 3.247 1.00 11.48 280 PHE A CA 1
ATOM 2174 C C . PHE A 1 280 ? 31.536 88.214 2.438 1.00 12.32 280 PHE A C 1
ATOM 2175 O O . PHE A 1 280 ? 30.696 87.901 1.579 1.00 13.16 280 PHE A O 1
ATOM 2183 N N . ALA A 1 281 ? 32.538 87.404 2.771 1.00 10.93 281 ALA A N 1
ATOM 2184 C CA . ALA A 1 281 ? 32.659 86.073 2.195 1.00 11.67 281 ALA A CA 1
ATOM 2185 C C . ALA A 1 281 ? 31.684 85.107 2.808 1.00 10.90 281 ALA A C 1
ATOM 2186 O O . ALA A 1 281 ? 30.920 85.457 3.719 1.00 12.39 281 ALA A O 1
ATOM 2188 N N . ASN A 1 282 ? 31.631 83.876 2.245 1.00 10.93 282 ASN A N 1
ATOM 2189 C CA . ASN A 1 282 ? 30.906 82.775 2.830 1.00 11.65 282 ASN A CA 1
ATOM 2190 C C . ASN A 1 282 ? 31.843 81.613 3.015 1.00 11.97 282 ASN A C 1
ATOM 2191 O O . ASN A 1 282 ? 32.785 81.447 2.260 1.00 13.10 282 ASN A O 1
ATOM 2196 N N . ALA A 1 283 ? 31.625 80.831 4.068 1.00 11.74 283 ALA A N 1
ATOM 2197 C CA . ALA A 1 283 ? 32.417 79.628 4.274 1.00 12.09 283 ALA A CA 1
ATOM 2198 C C . ALA A 1 283 ? 31.523 78.417 4.374 1.00 11.86 283 ALA A C 1
ATOM 2199 O O . ALA A 1 283 ? 30.489 78.501 5.010 1.00 12.96 283 ALA A O 1
ATOM 2201 N N . VAL A 1 284 ? 31.914 77.326 3.738 1.00 9.37 284 VAL A N 1
ATOM 2202 C CA . VAL A 1 284 ? 31.091 76.138 3.634 1.00 10.90 284 VAL A CA 1
ATOM 2203 C C . VAL A 1 284 ? 31.904 74.933 4.039 1.00 10.25 284 VAL A C 1
ATOM 2204 O O . VAL A 1 284 ? 32.930 74.658 3.447 1.00 10.12 284 VAL A O 1
ATOM 2208 N N . VAL A 1 285 ? 31.400 74.163 5.012 1.00 9.59 285 VAL A N 1
ATOM 2209 C CA . VAL A 1 285 ? 32.017 72.881 5.369 1.00 9.45 285 VAL A CA 1
ATOM 2210 C C . VAL A 1 285 ? 31.524 71.760 4.452 1.00 10.22 285 VAL A C 1
ATOM 2211 O O . VAL A 1 285 ? 30.351 71.677 4.169 1.00 11.61 285 VAL A O 1
ATOM 2215 N N . MET A 1 286 ? 32.456 70.954 3.989 1.00 10.25 286 MET A N 1
ATOM 2216 C CA . MET A 1 286 ? 32.247 69.823 3.108 1.00 10.44 286 MET A CA 1
ATOM 2217 C C . MET A 1 286 ? 32.318 68.477 3.835 1.00 10.95 286 MET A C 1
ATOM 2218 O O . MET A 1 286 ? 32.834 68.398 4.959 1.00 11.76 286 MET A O 1
ATOM 2223 N N . PRO A 1 287 ? 31.827 67.410 3.192 1.00 11.62 287 PRO A N 1
ATOM 2224 C CA . PRO A 1 287 ? 31.768 66.139 3.926 1.00 13.97 287 PRO A CA 1
ATOM 2225 C C . PRO A 1 287 ? 33.082 65.612 4.417 1.00 14.59 287 PRO A C 1
ATOM 2226 O O . PRO A 1 287 ? 33.044 64.872 5.436 1.00 14.53 287 PRO A O 1
ATOM 2230 N N . ASP A 1 288 ? 34.190 65.892 3.775 1.00 13.29 288 ASP A N 1
ATOM 2231 C CA . ASP A 1 288 ? 35.483 65.464 4.247 1.00 14.22 288 ASP A CA 1
ATOM 2232 C C . ASP A 1 288 ? 36.094 66.311 5.285 1.00 13.28 288 ASP A C 1
ATOM 2233 O O . ASP A 1 288 ? 37.218 66.036 5.717 1.00 16.16 288 ASP A O 1
ATOM 2238 N N . GLY A 1 289 ? 35.412 67.363 5.730 1.00 13.82 289 GLY A N 1
ATOM 2239 C CA . GLY A 1 289 ? 35.931 68.225 6.799 1.00 12.07 289 GLY A CA 1
ATOM 2240 C C . GLY A 1 289 ? 36.704 69.407 6.351 1.00 13.21 289 GLY A C 1
ATOM 2241 O O . GLY A 1 289 ? 37.003 70.268 7.144 1.00 15.08 289 GLY A O 1
ATOM 2242 N N . LYS A 1 290 ? 36.865 69.530 5.035 1.00 11.33 290 LYS A N 1
ATOM 2243 C CA . LYS A 1 290 ? 37.480 70.740 4.532 1.00 12.79 290 LYS A CA 1
ATOM 2244 C C . LYS A 1 290 ? 36.468 71.869 4.461 1.00 11.51 290 LYS A C 1
ATOM 2245 O O . LYS A 1 290 ? 35.241 71.646 4.572 1.00 11.69 290 LYS A O 1
ATOM 2251 N N . ILE A 1 291 ? 36.987 73.080 4.312 1.00 10.24 291 ILE A N 1
ATOM 2252 C CA . ILE A 1 291 ? 36.145 74.285 4.311 1.00 10.27 291 ILE A CA 1
ATOM 2253 C C . ILE A 1 291 ? 36.453 75.156 3.098 1.00 10.70 291 ILE A C 1
ATOM 2254 O O . ILE A 1 291 ? 37.599 75.407 2.792 1.00 12.77 291 ILE A O 1
ATOM 2259 N N . TRP A 1 292 ? 35.443 75.552 2.364 1.00 10.92 292 TRP A N 1
ATOM 2260 C CA . TRP A 1 292 ? 35.674 76.446 1.181 1.00 10.59 292 TRP A CA 1
ATOM 2261 C C . TRP A 1 292 ? 35.253 77.850 1.558 1.00 11.28 292 TRP A C 1
ATOM 2262 O O . TRP A 1 292 ? 34.146 78.014 2.117 1.00 11.18 292 TRP A O 1
ATOM 2273 N N . VAL A 1 293 ? 36.118 78.804 1.278 1.00 11.02 293 VAL A N 1
ATOM 2274 C CA . VAL A 1 293 ? 35.917 80.216 1.593 1.00 10.74 293 VAL A CA 1
ATOM 2275 C C . VAL A 1 293 ? 35.825 80.936 0.280 1.00 11.25 293 VAL A C 1
ATOM 2276 O O . VAL A 1 293 ? 36.831 80.969 -0.444 1.00 11.23 293 VAL A O 1
ATOM 2280 N N . VAL A 1 294 ? 34.664 81.514 -0.005 1.00 10.64 294 VAL A N 1
ATOM 2281 C CA . VAL A 1 294 ? 34.427 82.084 -1.334 1.00 11.12 294 VAL A CA 1
ATOM 2282 C C . VAL A 1 294 ? 33.949 83.548 -1.240 1.00 11.06 294 VAL A C 1
ATOM 2283 O O . VAL A 1 294 ? 33.137 83.925 -0.372 1.00 11.16 294 VAL A O 1
ATOM 2287 N N . GLY A 1 295 ? 34.508 84.363 -2.144 1.00 10.89 295 GLY A N 1
ATOM 2288 C CA . GLY A 1 295 ? 34.048 85.747 -2.288 1.00 11.73 295 GLY A CA 1
ATOM 2289 C C . GLY A 1 295 ? 34.630 86.668 -1.258 1.00 10.92 295 GLY A C 1
ATOM 2290 O O . GLY A 1 295 ? 35.704 86.449 -0.685 1.00 11.96 295 GLY A O 1
ATOM 2291 N N . GLY A 1 296 ? 33.855 87.728 -0.972 1.00 11.26 296 GLY A N 1
ATOM 2292 C CA . GLY A 1 296 ? 34.324 88.793 -0.093 1.00 12.26 296 GLY A CA 1
ATOM 2293 C C . GLY A 1 296 ? 35.162 89.840 -0.819 1.00 12.31 296 GLY A C 1
ATOM 2294 O O . GLY A 1 296 ? 35.609 89.639 -1.943 1.00 11.79 296 GLY A O 1
ATOM 2295 N N . MET A 1 297 ? 35.373 90.934 -0.129 1.00 11.89 297 MET A N 1
ATOM 2296 C CA . MET A 1 297 ? 36.191 92.062 -0.643 1.00 12.13 297 MET A CA 1
ATOM 2297 C C . MET A 1 297 ? 37.201 92.506 0.346 1.00 13.12 297 MET A C 1
ATOM 2298 O O . MET A 1 297 ? 37.148 92.138 1.534 1.00 12.26 297 MET A O 1
ATOM 2303 N N . GLN A 1 298 ? 38.119 93.358 -0.111 1.00 12.92 298 GLN A N 1
ATOM 2304 C CA . GLN A 1 298 ? 39.165 93.891 0.738 1.00 13.62 298 GLN A CA 1
ATOM 2305 C C . GLN A 1 298 ? 38.742 95.087 1.517 1.00 15.47 298 GLN A C 1
ATOM 2306 O O . GLN A 1 298 ? 38.598 95.043 2.735 1.00 17.71 298 GLN A O 1
ATOM 2312 N N . LYS A 1 299 ? 38.480 96.212 0.859 1.00 14.84 299 LYS A N 1
ATOM 2313 C CA . LYS A 1 299 ? 38.004 97.385 1.582 1.00 15.42 299 LYS A CA 1
ATOM 2314 C C . LYS A 1 299 ? 36.479 97.375 1.655 1.00 15.54 299 LYS A C 1
ATOM 2315 O O . LYS A 1 299 ? 35.794 97.440 0.609 1.00 15.32 299 LYS A O 1
ATOM 2321 N N . MET A 1 300 ? 35.937 97.254 2.855 1.00 13.04 300 MET A N 1
ATOM 2322 C CA . MET A 1 300 ? 34.512 96.832 2.956 1.00 13.02 300 MET A CA 1
ATOM 2323 C C . MET A 1 300 ? 33.590 98.036 2.735 1.00 13.45 300 MET A C 1
ATOM 2324 O O . MET A 1 300 ? 33.576 98.930 3.560 1.00 13.83 300 MET A O 1
ATOM 2329 N N . TRP A 1 301 ? 32.733 97.871 1.719 1.00 12.76 301 TRP A N 1
ATOM 2330 C CA . TRP A 1 301 ? 31.628 98.786 1.417 1.00 14.36 301 TRP A CA 1
ATOM 2331 C C . TRP A 1 301 ? 30.438 97.985 0.927 1.00 13.70 301 TRP A C 1
ATOM 2332 O O . TRP A 1 301 ? 30.605 96.941 0.258 1.00 14.14 301 TRP A O 1
ATOM 2343 N N . LEU A 1 302 ? 29.269 98.477 1.241 1.00 13.28 302 LEU A N 1
ATOM 2344 C CA . LEU A 1 302 ? 28.037 97.782 0.893 1.00 13.83 302 LEU A CA 1
ATOM 2345 C C . LEU A 1 302 ? 27.670 98.026 -0.581 1.00 15.24 302 LEU A C 1
ATOM 2346 O O . LEU A 1 302 ? 27.970 99.080 -1.145 1.00 16.43 302 LEU A O 1
ATOM 2351 N N . PHE A 1 303 ? 27.042 97.040 -1.194 1.00 15.96 303 PHE A N 1
ATOM 2352 C CA . PHE A 1 303 ? 26.453 97.212 -2.535 1.00 14.57 303 PHE A CA 1
ATOM 2353 C C . PHE A 1 303 ? 27.506 97.652 -3.540 1.00 17.50 303 PHE A C 1
ATOM 2354 O O . PHE A 1 303 ? 27.279 98.562 -4.413 1.00 18.71 303 PHE A O 1
ATOM 2362 N N . SER A 1 304 ? 28.679 97.039 -3.439 1.00 15.38 304 SER A N 1
ATOM 2363 C CA . SER A 1 304 ? 29.838 97.412 -4.154 1.00 15.89 304 SER A CA 1
ATOM 2364 C C . SER A 1 304 ? 30.589 96.208 -4.679 1.00 19.35 304 SER A C 1
ATOM 2365 O O . SER A 1 304 ? 30.883 95.255 -3.905 1.00 16.93 304 SER A O 1
ATOM 2368 N N . ASP A 1 305 ? 30.936 96.263 -5.952 1.00 17.87 305 ASP A N 1
ATOM 2369 C CA . ASP A 1 305 ? 31.759 95.285 -6.641 1.00 17.17 305 ASP A CA 1
ATOM 2370 C C . ASP A 1 305 ? 33.258 95.572 -6.562 1.00 16.57 305 ASP A C 1
ATOM 2371 O O . ASP A 1 305 ? 34.091 94.882 -7.188 1.00 17.27 305 ASP A O 1
ATOM 2376 N N . THR A 1 306 ? 33.645 96.531 -5.740 1.00 17.35 306 THR A N 1
ATOM 2377 C CA . THR A 1 306 ? 35.038 96.954 -5.666 1.00 16.97 306 THR A CA 1
ATOM 2378 C C . THR A 1 306 ? 35.879 95.984 -4.803 1.00 16.96 306 THR A C 1
ATOM 2379 O O . THR A 1 306 ? 35.323 95.153 -4.028 1.00 16.39 306 THR A O 1
ATOM 2383 N N . THR A 1 307 ? 37.181 96.106 -4.969 1.00 16.31 307 THR A N 1
ATOM 2384 C CA . THR A 1 307 ? 38.238 95.217 -4.361 1.00 16.68 307 THR A CA 1
ATOM 2385 C C . THR A 1 307 ? 37.766 93.758 -4.116 1.00 15.75 307 THR A C 1
ATOM 2386 O O . THR A 1 307 ? 37.919 93.228 -3.000 1.00 15.78 307 THR A O 1
ATOM 2390 N N . PRO A 1 308 ? 37.203 93.158 -5.164 1.00 16.33 308 PRO A N 1
ATOM 2391 C CA . PRO A 1 308 ? 36.687 91.831 -4.988 1.00 16.06 308 PRO A CA 1
ATOM 2392 C C . PRO A 1 308 ? 37.784 90.818 -4.855 1.00 15.53 308 PRO A C 1
ATOM 2393 O O . PRO A 1 308 ? 38.847 90.903 -5.482 1.00 17.87 308 PRO A O 1
ATOM 2397 N N . GLN A 1 309 ? 37.505 89.784 -4.074 1.00 13.22 309 GLN A N 1
ATOM 2398 C CA . GLN A 1 309 ? 38.373 88.606 -4.023 1.00 13.47 309 GLN A CA 1
ATOM 2399 C C . GLN A 1 309 ? 37.667 87.554 -4.905 1.00 13.48 309 GLN A C 1
ATOM 2400 O O . GLN A 1 309 ? 36.648 86.978 -4.512 1.00 14.42 309 GLN A O 1
ATOM 2406 N N . LEU A 1 310 ? 38.230 87.305 -6.097 1.00 14.71 310 LEU A N 1
ATOM 2407 C CA . LEU A 1 310 ? 37.642 86.431 -7.092 1.00 13.35 310 LEU A CA 1
ATOM 2408 C C . LEU A 1 310 ? 38.200 84.997 -7.087 1.00 12.82 310 LEU A C 1
ATOM 2409 O O . LEU A 1 310 ? 37.715 84.158 -7.801 1.00 15.14 310 LEU A O 1
ATOM 2414 N N . THR A 1 311 ? 39.219 84.744 -6.280 1.00 12.34 311 THR A N 1
ATOM 2415 C CA . THR A 1 311 ? 39.809 83.434 -6.119 1.00 14.35 311 THR A CA 1
ATOM 2416 C C . THR A 1 311 ? 39.430 82.871 -4.699 1.00 13.99 311 THR A C 1
ATOM 2417 O O . THR A 1 311 ? 39.961 83.385 -3.689 1.00 13.69 311 THR A O 1
ATOM 2421 N N . PRO A 1 312 ? 38.600 81.813 -4.687 1.00 13.23 312 PRO A N 1
ATOM 2422 C CA . PRO A 1 312 ? 38.224 81.184 -3.383 1.00 13.38 312 PRO A CA 1
ATOM 2423 C C . PRO A 1 312 ? 39.405 80.429 -2.884 1.00 13.15 312 PRO A C 1
ATOM 2424 O O . PRO A 1 312 ? 40.369 80.154 -3.631 1.00 13.21 312 PRO A O 1
ATOM 2428 N N . GLU A 1 313 ? 39.344 80.001 -1.610 1.00 12.78 313 GLU A N 1
ATOM 2429 C CA . GLU A 1 313 ? 40.328 79.150 -0.988 1.00 12.08 313 GLU A CA 1
ATOM 2430 C C . GLU A 1 313 ? 39.703 77.958 -0.355 1.00 11.22 313 GLU A C 1
ATOM 2431 O O . GLU A 1 313 ? 38.644 78.027 0.203 1.00 12.21 313 GLU A O 1
ATOM 2437 N N . LEU A 1 314 ? 40.390 76.835 -0.484 1.00 12.46 314 LEU A N 1
ATOM 2438 C CA . LEU A 1 314 ? 40.050 75.558 0.142 1.00 12.22 314 LEU A CA 1
ATOM 2439 C C . LEU A 1 314 ? 40.918 75.408 1.372 1.00 12.72 314 LEU A C 1
ATOM 2440 O O . LEU A 1 314 ? 42.138 75.444 1.284 1.00 13.44 314 LEU A O 1
ATOM 2445 N N . PHE A 1 315 ? 40.298 75.318 2.557 1.00 11.35 315 PHE A N 1
ATOM 2446 C CA . PHE A 1 315 ? 41.058 75.218 3.802 1.00 11.99 315 PHE A CA 1
ATOM 2447 C C . PHE A 1 315 ? 40.948 73.790 4.348 1.00 13.41 315 PHE A C 1
ATOM 2448 O O . PHE A 1 315 ? 39.884 73.216 4.390 1.00 12.37 315 PHE A O 1
ATOM 2456 N N . ASP A 1 316 ? 42.087 73.217 4.802 1.00 12.28 316 ASP A N 1
ATOM 2457 C CA . ASP A 1 316 ? 42.137 71.877 5.363 1.00 13.16 316 ASP A CA 1
ATOM 2458 C C . ASP A 1 316 ? 42.416 72.016 6.842 1.00 13.93 316 ASP A C 1
ATOM 2459 O O . ASP A 1 316 ? 43.518 72.342 7.212 1.00 13.21 316 ASP A O 1
ATOM 2464 N N . PRO A 1 317 ? 41.463 71.823 7.706 1.00 13.28 317 PRO A N 1
ATOM 2465 C CA . PRO A 1 317 ? 41.711 72.035 9.146 1.00 13.40 317 PRO A CA 1
ATOM 2466 C C . PRO A 1 317 ? 42.687 71.037 9.729 1.00 14.62 317 PRO A C 1
ATOM 2467 O O . PRO A 1 317 ? 43.240 71.377 10.743 1.00 17.40 317 PRO A O 1
ATOM 2471 N N . ALA A 1 318 ? 42.914 69.888 9.127 1.00 13.47 318 ALA A N 1
ATOM 2472 C CA . ALA A 1 318 ? 43.887 68.929 9.688 1.00 15.70 318 ALA A CA 1
ATOM 2473 C C . ALA A 1 318 ? 45.267 69.471 9.591 1.00 17.56 318 ALA A C 1
ATOM 2474 O O . ALA A 1 318 ? 46.073 69.326 10.574 1.00 16.27 318 ALA A O 1
ATOM 2476 N N . THR A 1 319 ? 45.552 70.115 8.466 1.00 15.04 319 THR A N 1
ATOM 2477 C CA . THR A 1 319 ? 46.894 70.707 8.232 1.00 16.20 319 THR A CA 1
ATOM 2478 C C . THR A 1 319 ? 47.000 72.189 8.434 1.00 15.91 319 THR A C 1
ATOM 2479 O O . THR A 1 319 ? 48.108 72.732 8.455 1.00 16.75 319 THR A O 1
ATOM 2483 N N . GLY A 1 320 ? 45.862 72.862 8.544 1.00 15.10 320 GLY A N 1
ATOM 2484 C CA . GLY A 1 320 ? 45.873 74.313 8.774 1.00 15.87 320 GLY A CA 1
ATOM 2485 C C . GLY A 1 320 ? 46.186 75.127 7.551 1.00 16.37 320 GLY A C 1
ATOM 2486 O O . GLY A 1 320 ? 46.627 76.264 7.749 1.00 19.14 320 GLY A O 1
ATOM 2487 N N . SER A 1 321 ? 46.030 74.548 6.365 1.00 16.34 321 SER A N 1
ATOM 2488 C CA . SER A 1 321 ? 46.541 75.066 5.109 1.00 19.31 321 SER A CA 1
ATOM 2489 C C . SER A 1 321 ? 45.454 75.488 4.113 1.00 16.42 321 SER A C 1
ATOM 2490 O O . SER A 1 321 ? 44.447 74.825 4.025 1.00 15.25 321 SER A O 1
ATOM 2493 N N . PHE A 1 322 ? 45.687 76.592 3.418 1.00 13.68 322 PHE A N 1
ATOM 2494 C CA . PHE A 1 322 ? 44.822 77.132 2.387 1.00 13.60 322 PHE A CA 1
ATOM 2495 C C . PHE A 1 322 ? 45.387 76.904 1.023 1.00 15.07 322 PHE A C 1
ATOM 2496 O O . PHE A 1 322 ? 46.603 77.136 0.871 1.00 17.31 322 PHE A O 1
ATOM 2504 N N . THR A 1 323 ? 44.576 76.556 0.001 1.00 15.12 323 THR A N 1
ATOM 2505 C CA . THR A 1 323 ? 44.979 76.519 -1.381 1.00 17.59 323 THR A CA 1
ATOM 2506 C C . THR A 1 323 ? 43.936 77.176 -2.205 1.00 16.23 323 THR A C 1
ATOM 2507 O O . THR A 1 323 ? 42.750 77.085 -1.926 1.00 16.11 323 THR A O 1
ATOM 2511 N N . PRO A 1 324 ? 44.321 77.879 -3.285 1.00 14.73 324 PRO A N 1
ATOM 2512 C CA . PRO A 1 324 ? 43.346 78.509 -4.146 1.00 15.76 324 PRO A CA 1
ATOM 2513 C C . PRO A 1 324 ? 42.557 77.587 -5.045 1.00 14.98 324 PRO A C 1
ATOM 2514 O O . PRO A 1 324 ? 43.076 76.501 -5.481 1.00 16.32 324 PRO A O 1
ATOM 2518 N N . THR A 1 325 ? 41.328 77.891 -5.324 1.00 14.11 325 THR A N 1
ATOM 2519 C CA . THR A 1 325 ? 40.563 77.106 -6.225 1.00 14.36 325 THR A CA 1
ATOM 2520 C C . THR A 1 325 ? 40.217 77.939 -7.486 1.00 16.44 325 THR A C 1
ATOM 2521 O O . THR A 1 325 ? 40.661 79.099 -7.586 1.00 17.99 325 THR A O 1
ATOM 2525 N N . THR A 1 326 ? 39.425 77.420 -8.388 1.00 16.98 326 THR A N 1
ATOM 2526 C CA . THR A 1 326 ? 39.275 78.136 -9.666 1.00 16.82 326 THR A CA 1
ATOM 2527 C C . THR A 1 326 ? 38.532 79.464 -9.429 1.00 16.29 326 THR A C 1
ATOM 2528 O O . THR A 1 326 ? 37.446 79.503 -8.858 1.00 15.90 326 THR A O 1
ATOM 2532 N N . PRO A 1 327 ? 39.120 80.557 -9.945 1.00 18.23 327 PRO A N 1
ATOM 2533 C CA . PRO A 1 327 ? 38.432 81.837 -9.816 1.00 17.98 327 PRO A CA 1
ATOM 2534 C C . PRO A 1 327 ? 37.119 81.953 -10.554 1.00 17.10 327 PRO A C 1
ATOM 2535 O O . PRO A 1 327 ? 36.843 81.220 -11.529 1.00 17.60 327 PRO A O 1
ATOM 2539 N N . HIS A 1 328 ? 36.280 82.828 -10.008 1.00 17.28 328 HIS A N 1
ATOM 2540 C CA . HIS A 1 328 ? 35.020 83.213 -10.639 1.00 16.70 328 HIS A CA 1
ATOM 2541 C C . HIS A 1 328 ? 35.273 84.623 -11.244 1.00 18.14 328 HIS A C 1
ATOM 2542 O O . HIS A 1 328 ? 36.248 85.274 -10.934 1.00 20.50 328 HIS A O 1
ATOM 2549 N N . THR A 1 329 ? 34.339 85.013 -12.092 1.00 20.24 329 THR A N 1
ATOM 2550 C CA . THR A 1 329 ? 34.424 86.322 -12.778 1.00 23.28 329 THR A CA 1
ATOM 2551 C C . THR A 1 329 ? 33.524 87.371 -12.192 1.00 22.37 329 THR A C 1
ATOM 2552 O O . THR A 1 329 ? 33.886 88.560 -12.179 1.00 25.93 329 THR A O 1
ATOM 2556 N N . VAL A 1 330 ? 32.443 86.960 -11.567 1.00 19.58 330 VAL A N 1
ATOM 2557 C CA . VAL A 1 330 ? 31.507 87.864 -10.943 1.00 18.54 330 VAL A CA 1
ATOM 2558 C C . VAL A 1 330 ? 31.892 88.085 -9.469 1.00 19.75 330 VAL A C 1
ATOM 2559 O O . VAL A 1 330 ? 31.984 87.115 -8.720 1.00 17.40 330 VAL A O 1
ATOM 2563 N N . PRO A 1 331 ? 31.968 89.335 -9.014 1.00 15.96 331 PRO A N 1
ATOM 2564 C CA . PRO A 1 331 ? 32.243 89.584 -7.556 1.00 16.52 331 PRO A CA 1
ATOM 2565 C C . PRO A 1 331 ? 31.134 89.010 -6.712 1.00 16.26 331 PRO A C 1
ATOM 2566 O O . PRO A 1 331 ? 29.952 89.092 -7.082 1.00 16.53 331 PRO A O 1
ATOM 2570 N N . ARG A 1 332 ? 31.496 88.440 -5.557 1.00 14.37 332 ARG A N 1
ATOM 2571 C CA . ARG A 1 332 ? 30.525 87.942 -4.587 1.00 13.97 332 ARG A CA 1
ATOM 2572 C C . ARG A 1 332 ? 30.803 88.616 -3.261 1.00 14.81 332 ARG A C 1
ATOM 2573 O O . ARG A 1 332 ? 31.434 88.041 -2.401 1.00 13.55 332 ARG A O 1
ATOM 2581 N N . ASN A 1 333 ? 30.277 89.821 -3.137 1.00 14.55 333 ASN A N 1
ATOM 2582 C CA . ASN A 1 333 ? 30.596 90.663 -2.019 1.00 12.91 333 ASN A CA 1
ATOM 2583 C C . ASN A 1 333 ? 29.405 90.761 -1.125 1.00 12.14 333 ASN A C 1
ATOM 2584 O O . ASN A 1 333 ? 28.808 89.748 -0.788 1.00 13.15 333 ASN A O 1
ATOM 2589 N N . TYR A 1 334 ? 28.990 91.946 -0.677 1.00 11.84 334 TYR A N 1
ATOM 2590 C CA . TYR A 1 334 ? 27.792 92.055 0.171 1.00 11.42 334 TYR A CA 1
ATOM 2591 C C . TYR A 1 334 ? 26.573 91.456 -0.536 1.00 12.64 334 TYR A C 1
ATOM 2592 O O . TYR A 1 334 ? 26.380 91.647 -1.726 1.00 14.52 334 TYR A O 1
ATOM 2601 N N . HIS A 1 335 ? 25.823 90.669 0.225 1.00 12.68 335 HIS A N 1
ATOM 2602 C CA . HIS A 1 335 ? 24.608 89.981 -0.198 1.00 12.63 335 HIS A CA 1
ATOM 2603 C C . HIS A 1 335 ? 24.844 88.767 -1.079 1.00 13.44 335 HIS A C 1
ATOM 2604 O O . HIS A 1 335 ? 23.889 88.296 -1.704 1.00 14.25 335 HIS A O 1
ATOM 2611 N N . SER A 1 336 ? 26.066 88.278 -1.103 1.00 11.71 336 SER A N 1
ATOM 2612 C CA . SER A 1 336 ? 26.404 86.966 -1.733 1.00 10.93 336 SER A CA 1
ATOM 2613 C C . SER A 1 336 ? 26.135 85.823 -0.728 1.00 11.26 336 SER A C 1
ATOM 2614 O O . SER A 1 336 ? 26.035 86.018 0.462 1.00 11.82 336 SER A O 1
ATOM 2617 N N . THR A 1 337 ? 25.917 84.677 -1.332 1.00 11.47 337 THR A N 1
ATOM 2618 C CA . THR A 1 337 ? 25.557 83.466 -0.593 1.00 11.38 337 THR A CA 1
ATOM 2619 C C . THR A 1 337 ? 26.382 82.286 -1.112 1.00 11.99 337 THR A C 1
ATOM 2620 O O . THR A 1 337 ? 26.845 82.272 -2.231 1.00 11.91 337 THR A O 1
ATOM 2624 N N . ALA A 1 338 ? 26.548 81.246 -0.227 1.00 10.37 338 ALA A N 1
ATOM 2625 C CA . ALA A 1 338 ? 27.127 79.981 -0.649 1.00 11.37 338 ALA A CA 1
ATOM 2626 C C . ALA A 1 338 ? 26.555 78.893 0.268 1.00 11.03 338 ALA A C 1
ATOM 2627 O O . ALA A 1 338 ? 26.215 79.175 1.407 1.00 12.48 338 ALA A O 1
ATOM 2629 N N . LEU A 1 339 ? 26.398 77.695 -0.278 1.00 11.50 339 LEU A N 1
ATOM 2630 C CA . LEU A 1 339 ? 25.706 76.676 0.439 1.00 11.43 339 LEU A CA 1
ATOM 2631 C C . LEU A 1 339 ? 26.093 75.292 -0.090 1.00 12.19 339 LEU A C 1
ATOM 2632 O O . LEU A 1 339 ? 26.149 75.051 -1.298 1.00 11.87 339 LEU A O 1
ATOM 2637 N N . LEU A 1 340 ? 26.331 74.347 0.833 1.00 10.45 340 LEU A N 1
ATOM 2638 C CA . LEU A 1 340 ? 26.568 72.948 0.427 1.00 11.10 340 LEU A CA 1
ATOM 2639 C C . LEU A 1 340 ? 25.293 72.305 -0.058 1.00 11.08 340 LEU A C 1
ATOM 2640 O O . LEU A 1 340 ? 24.275 72.384 0.595 1.00 11.53 340 LEU A O 1
ATOM 2645 N N . MET A 1 341 ? 25.395 71.580 -1.179 1.00 11.51 341 MET A N 1
ATOM 2646 C CA . MET A 1 341 ? 24.298 70.792 -1.764 1.00 12.52 341 MET A CA 1
ATOM 2647 C C . MET A 1 341 ? 24.428 69.282 -1.395 1.00 12.49 341 MET A C 1
ATOM 2648 O O . MET A 1 341 ? 25.533 68.812 -1.154 1.00 12.35 341 MET A O 1
ATOM 2653 N N . ALA A 1 342 ? 23.354 68.538 -1.572 1.00 13.11 342 ALA A N 1
ATOM 2654 C CA . ALA A 1 342 ? 23.398 67.097 -1.246 1.00 13.52 342 ALA A CA 1
ATOM 2655 C C . ALA A 1 342 ? 24.293 66.346 -2.219 1.00 14.18 342 ALA A C 1
ATOM 2656 O O . ALA A 1 342 ? 24.830 65.295 -1.908 1.00 13.97 342 ALA A O 1
ATOM 2658 N N . ASP A 1 343 ? 24.557 66.904 -3.406 1.00 12.29 343 ASP A N 1
ATOM 2659 C CA . ASP A 1 343 ? 25.486 66.258 -4.351 1.00 14.02 343 ASP A CA 1
ATOM 2660 C C . ASP A 1 343 ? 26.922 66.588 -4.049 1.00 12.99 343 ASP A C 1
ATOM 2661 O O . ASP A 1 343 ? 27.826 66.257 -4.812 1.00 14.12 343 ASP A O 1
ATOM 2666 N N . ALA A 1 344 ? 27.183 67.328 -2.948 1.00 12.10 344 ALA A N 1
ATOM 2667 C CA . ALA A 1 344 ? 28.527 67.666 -2.493 1.00 11.90 344 ALA A CA 1
ATOM 2668 C C . ALA A 1 344 ? 29.239 68.764 -3.310 1.00 11.04 344 ALA A C 1
ATOM 2669 O O . ALA A 1 344 ? 30.401 69.039 -3.066 1.00 11.88 344 ALA A O 1
ATOM 2671 N N . THR A 1 345 ? 28.492 69.389 -4.223 1.00 12.44 345 THR A N 1
ATOM 2672 C CA . THR A 1 345 ? 28.918 70.626 -4.840 1.00 12.40 345 THR A CA 1
ATOM 2673 C C . THR A 1 345 ? 28.460 71.776 -3.894 1.00 11.74 345 THR A C 1
ATOM 2674 O O . THR A 1 345 ? 27.685 71.588 -2.937 1.00 12.40 345 THR A O 1
ATOM 2678 N N . ILE A 1 346 ? 28.939 72.983 -4.222 1.00 12.10 346 ILE A N 1
ATOM 2679 C CA . ILE A 1 346 ? 28.688 74.162 -3.416 1.00 11.47 346 ILE A CA 1
ATOM 2680 C C . ILE A 1 346 ? 28.125 75.277 -4.266 1.00 12.39 346 ILE A C 1
ATOM 2681 O O . ILE A 1 346 ? 28.768 75.708 -5.228 1.00 13.59 346 ILE A O 1
ATOM 2686 N N . TRP A 1 347 ? 26.937 75.668 -3.956 1.00 11.82 347 TRP A N 1
ATOM 2687 C CA . TRP A 1 347 ? 26.371 76.943 -4.536 1.00 12.35 347 TRP A CA 1
ATOM 2688 C C . TRP A 1 347 ? 27.175 78.125 -4.144 1.00 12.74 347 TRP A C 1
ATOM 2689 O O . TRP A 1 347 ? 27.595 78.270 -3.001 1.00 11.62 347 TRP A O 1
ATOM 2700 N N . SER A 1 348 ? 27.445 79.011 -5.125 1.00 12.26 348 SER A N 1
ATOM 2701 C CA . SER A 1 348 ? 27.996 80.379 -4.887 1.00 13.77 348 SER A CA 1
ATOM 2702 C C . SER A 1 348 ? 27.302 81.398 -5.821 1.00 13.95 348 SER A C 1
ATOM 2703 O O . SER A 1 348 ? 27.323 81.171 -7.056 1.00 14.85 348 SER A O 1
ATOM 2706 N N . GLY A 1 349 ? 26.658 82.389 -5.211 1.00 13.25 349 GLY A N 1
ATOM 2707 C CA . GLY A 1 349 ? 26.051 83.366 -6.106 1.00 13.22 349 GLY A CA 1
ATOM 2708 C C . GLY A 1 349 ? 25.556 84.534 -5.384 1.00 15.29 349 GLY A C 1
ATOM 2709 O O . GLY A 1 349 ? 25.892 84.797 -4.272 1.00 13.78 349 GLY A O 1
ATOM 2710 N N . GLY A 1 350 ? 24.725 85.303 -6.079 1.00 15.06 350 GLY A N 1
ATOM 2711 C CA . GLY A 1 350 ? 24.199 86.521 -5.453 1.00 15.16 350 GLY A CA 1
ATOM 2712 C C . GLY A 1 350 ? 25.148 87.705 -5.443 1.00 13.16 350 GLY A C 1
ATOM 2713 O O . GLY A 1 350 ? 26.203 87.711 -6.071 1.00 14.99 350 GLY A O 1
ATOM 2714 N N . GLY A 1 351 ? 24.760 88.630 -4.599 1.00 15.46 351 GLY A N 1
ATOM 2715 C CA . GLY A 1 351 ? 25.437 89.935 -4.435 1.00 16.15 351 GLY A CA 1
ATOM 2716 C C . GLY A 1 351 ? 24.536 91.032 -4.969 1.00 17.51 351 GLY A C 1
ATOM 2717 O O . GLY A 1 351 ? 23.857 90.850 -6.013 1.00 17.83 351 GLY A O 1
ATOM 2718 N N . GLY A 1 352 ? 24.496 92.165 -4.252 1.00 17.06 352 GLY A N 1
ATOM 2719 C CA . GLY A 1 352 ? 23.786 93.383 -4.689 1.00 16.94 352 GLY A CA 1
ATOM 2720 C C . GLY A 1 352 ? 22.453 93.511 -3.999 1.00 17.20 352 GLY A C 1
ATOM 2721 O O . GLY A 1 352 ? 22.372 93.594 -2.759 1.00 20.65 352 GLY A O 1
ATOM 2722 N N . LEU A 1 353 ? 21.388 93.579 -4.802 1.00 17.41 353 LEU A N 1
ATOM 2723 C CA . LEU A 1 353 ? 20.062 93.922 -4.379 1.00 16.99 353 LEU A CA 1
ATOM 2724 C C . LEU A 1 353 ? 20.068 95.435 -4.064 1.00 19.93 353 LEU A C 1
ATOM 2725 O O . LEU A 1 353 ? 19.955 95.857 -2.927 1.00 19.48 353 LEU A O 1
ATOM 2730 N N A CYS A 1 354 ? 20.205 96.236 -5.098 0.87 20.68 354 CYS A N 1
ATOM 2731 N N B CYS A 1 354 ? 20.288 96.208 -5.119 0.13 18.58 354 CYS A N 1
ATOM 2732 C CA A CYS A 1 354 ? 20.393 97.661 -4.892 0.87 23.96 354 CYS A CA 1
ATOM 2733 C CA B CYS A 1 354 ? 20.575 97.625 -4.982 0.13 18.41 354 CYS A CA 1
ATOM 2734 C C A CYS A 1 354 ? 19.766 98.528 -5.945 0.87 27.34 354 CYS A C 1
ATOM 2735 C C B CYS A 1 354 ? 19.646 98.567 -5.746 0.13 20.60 354 CYS A C 1
ATOM 2736 O O A CYS A 1 354 ? 20.255 99.631 -6.203 0.87 25.70 354 CYS A O 1
ATOM 2737 O O B CYS A 1 354 ? 19.780 99.778 -5.564 0.13 18.36 354 CYS A O 1
ATOM 2742 N N . GLY A 1 355 ? 18.693 98.036 -6.529 1.00 23.22 355 GLY A N 1
ATOM 2743 C CA . GLY A 1 355 ? 17.759 98.865 -7.357 1.00 26.00 355 GLY A CA 1
ATOM 2744 C C . GLY A 1 355 ? 17.548 98.306 -8.737 1.00 25.19 355 GLY A C 1
ATOM 2745 O O . GLY A 1 355 ? 18.253 97.487 -9.191 1.00 24.14 355 GLY A O 1
ATOM 2746 N N . ALA A 1 356 ? 16.560 98.816 -9.465 1.00 27.58 356 ALA A N 1
ATOM 2747 C CA . ALA A 1 356 ? 16.400 98.452 -10.882 1.00 27.30 356 ALA A CA 1
ATOM 2748 C C . ALA A 1 356 ? 17.588 98.906 -11.770 1.00 24.51 356 ALA A C 1
ATOM 2749 O O . ALA A 1 356 ? 18.116 100.033 -11.679 1.00 30.00 356 ALA A O 1
ATOM 2751 N N . ASN A 1 357 ? 18.057 98.018 -12.632 1.00 31.15 357 ASN A N 1
ATO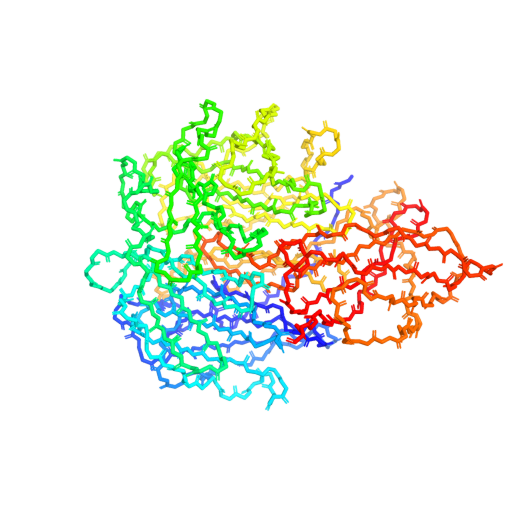M 2752 C CA . ASN A 1 357 ? 19.223 98.284 -13.484 1.00 34.24 357 ASN A CA 1
ATOM 2753 C C . ASN A 1 357 ? 20.468 98.647 -12.741 1.00 31.80 357 ASN A C 1
ATOM 2754 O O . ASN A 1 357 ? 21.300 99.375 -13.281 1.00 33.20 357 ASN A O 1
ATOM 2759 N N A CYS A 1 358 ? 20.594 98.196 -11.495 0.47 29.48 358 CYS A N 1
ATOM 2760 N N B CYS A 1 358 ? 20.601 98.186 -11.497 0.53 25.97 358 CYS A N 1
ATOM 2761 C CA A CYS A 1 358 ? 21.831 98.421 -10.799 0.47 28.19 358 CYS A CA 1
ATOM 2762 C CA B CYS A 1 358 ? 21.809 98.428 -10.706 0.53 23.04 358 CYS A CA 1
ATOM 2763 C C A CYS A 1 358 ? 22.837 97.392 -11.259 0.47 26.22 358 CYS A C 1
ATOM 2764 C C B CYS A 1 358 ? 22.842 97.402 -11.191 0.53 23.18 358 CYS A C 1
ATOM 2765 O O A CYS A 1 358 ? 22.565 96.188 -11.262 0.47 25.09 358 CYS A O 1
ATOM 2766 O O B CYS A 1 358 ? 22.571 96.194 -11.188 0.53 21.57 358 CYS A O 1
ATOM 2771 N N . LYS A 1 359 ? 24.012 97.859 -11.634 1.00 24.26 359 LYS A N 1
ATOM 2772 C CA . LYS A 1 359 ? 25.023 97.002 -12.140 1.00 25.43 359 LYS A CA 1
ATOM 2773 C C . LYS A 1 359 ? 25.598 96.060 -11.033 1.00 22.88 359 LYS A C 1
ATOM 2774 O O . LYS A 1 359 ? 26.115 95.029 -11.386 1.00 26.18 359 LYS A O 1
ATOM 2780 N N . GLU A 1 360 ? 25.476 96.416 -9.754 1.00 20.48 360 GLU A N 1
ATOM 2781 C CA . GLU A 1 360 ? 25.924 95.506 -8.674 1.00 19.47 360 GLU A CA 1
ATOM 2782 C C . GLU A 1 360 ? 24.962 94.346 -8.435 1.00 19.02 360 GLU A C 1
ATOM 2783 O O . GLU A 1 360 ? 25.302 93.488 -7.623 1.00 19.54 360 GLU A O 1
ATOM 2789 N N . ASN A 1 361 ? 23.762 94.297 -9.017 1.00 17.38 361 ASN A N 1
ATOM 2790 C CA . ASN A 1 361 ? 22.876 93.176 -8.826 1.00 18.08 361 ASN A CA 1
ATOM 2791 C C . ASN A 1 361 ? 23.389 91.978 -9.598 1.00 17.49 361 ASN A C 1
ATOM 2792 O O . ASN A 1 361 ? 23.687 92.029 -10.823 1.00 20.22 361 ASN A O 1
ATOM 2797 N N . HIS A 1 362 ? 23.564 90.856 -8.877 1.00 15.58 362 HIS A N 1
ATOM 2798 C CA . HIS A 1 362 ? 23.942 89.618 -9.546 1.00 17.75 362 HIS A CA 1
ATOM 2799 C C . HIS A 1 362 ? 22.886 88.565 -9.301 1.00 20.01 362 HIS A C 1
ATOM 2800 O O . HIS A 1 362 ? 22.732 88.036 -8.168 1.00 17.96 362 HIS A O 1
ATOM 2807 N N . PHE A 1 363 ? 22.091 88.244 -10.329 1.00 18.18 363 PHE A N 1
ATOM 2808 C CA . PHE A 1 363 ? 20.951 87.303 -10.174 1.00 20.01 363 PHE A CA 1
ATOM 2809 C C . PHE A 1 363 ? 21.444 85.849 -10.297 1.00 19.07 363 PHE A C 1
ATOM 2810 O O . PHE A 1 363 ? 20.686 84.934 -10.271 1.00 25.68 363 PHE A O 1
ATOM 2818 N N . ASP A 1 364 ? 22.707 85.704 -10.561 1.00 18.34 364 ASP A N 1
ATOM 2819 C CA . ASP A 1 364 ? 23.250 84.460 -10.978 1.00 19.84 364 ASP A CA 1
ATOM 2820 C C . ASP A 1 364 ? 24.155 83.834 -9.871 1.00 19.70 364 ASP A C 1
ATOM 2821 O O . ASP A 1 364 ? 24.431 84.415 -8.832 1.00 20.61 364 ASP A O 1
ATOM 2826 N N . GLY A 1 365 ? 24.520 82.591 -10.171 1.00 18.95 365 GLY A N 1
ATOM 2827 C CA . GLY A 1 365 ? 25.554 81.900 -9.452 1.00 18.04 365 GLY A CA 1
ATOM 2828 C C . GLY A 1 365 ? 25.874 80.636 -10.172 1.00 18.96 365 GLY A C 1
ATOM 2829 O O . GLY A 1 365 ? 25.441 80.442 -11.307 1.00 18.48 365 GLY A O 1
ATOM 2830 N N . GLN A 1 366 ? 26.719 79.819 -9.567 1.00 16.32 366 GLN A N 1
ATOM 2831 C CA . GLN A 1 366 ? 27.170 78.569 -10.184 1.00 17.28 366 GLN A CA 1
ATOM 2832 C C . GLN A 1 366 ? 27.410 77.588 -9.021 1.00 16.13 366 GLN A C 1
ATOM 2833 O O . GLN A 1 366 ? 27.632 78.052 -7.872 1.00 16.27 366 GLN A O 1
ATOM 2839 N N . PHE A 1 367 ? 27.537 76.318 -9.354 1.00 15.10 367 PHE A N 1
ATOM 2840 C CA . PHE A 1 367 ? 27.891 75.301 -8.403 1.00 14.99 367 PHE A CA 1
ATOM 2841 C C . PHE A 1 367 ? 29.291 74.913 -8.631 1.00 14.99 367 PHE A C 1
ATOM 2842 O O . PHE A 1 367 ? 29.736 74.631 -9.766 1.00 16.69 367 PHE A O 1
ATOM 2850 N N . TRP A 1 368 ? 30.084 74.937 -7.581 1.00 13.46 368 TRP A N 1
ATOM 2851 C CA . TRP A 1 368 ? 31.470 74.541 -7.649 1.00 12.89 368 TRP A CA 1
ATOM 2852 C C . TRP A 1 368 ? 31.605 73.061 -7.229 1.00 13.39 368 TRP A C 1
ATOM 2853 O O . TRP A 1 368 ? 31.100 72.669 -6.182 1.00 13.49 368 TRP A O 1
ATOM 2864 N N . SER A 1 369 ? 32.244 72.287 -8.068 1.00 13.36 369 SER A N 1
ATOM 2865 C CA . SER A 1 369 ? 32.537 70.894 -7.778 1.00 14.64 369 SER A CA 1
ATOM 2866 C C . SER A 1 369 ? 33.909 70.840 -7.180 1.00 13.85 369 SER A C 1
ATOM 2867 O O . SER A 1 369 ? 34.957 71.141 -7.838 1.00 13.27 369 SER A O 1
ATOM 2870 N N . PRO A 1 370 ? 34.027 70.394 -5.890 1.00 11.66 370 PRO A N 1
ATOM 2871 C CA . PRO A 1 370 ? 35.323 70.320 -5.313 1.00 12.51 370 PRO A CA 1
ATOM 2872 C C . PRO A 1 370 ? 36.263 69.214 -5.866 1.00 12.13 370 PRO A C 1
ATOM 2873 O O . PRO A 1 370 ? 35.777 68.308 -6.559 1.00 12.15 370 PRO A O 1
ATOM 2877 N N . PRO A 1 371 ? 37.555 69.231 -5.527 1.00 12.59 371 PRO A N 1
ATOM 2878 C CA . PRO A 1 371 ? 38.519 68.183 -6.000 1.00 13.86 371 PRO A CA 1
ATOM 2879 C C . PRO A 1 371 ? 38.052 66.771 -5.697 1.00 14.71 371 PRO A C 1
ATOM 2880 O O . PRO A 1 371 ? 38.375 65.864 -6.468 1.00 14.37 371 PRO A O 1
ATOM 2884 N N . TYR A 1 372 ? 37.296 66.518 -4.606 1.00 12.40 372 TYR A N 1
ATOM 2885 C CA . TYR A 1 372 ? 36.967 65.165 -4.282 1.00 12.82 372 TYR A CA 1
ATOM 2886 C C . TYR A 1 372 ? 35.967 64.580 -5.279 1.00 13.74 372 TYR A C 1
ATOM 2887 O O . TYR A 1 372 ? 35.639 63.374 -5.159 1.00 15.60 372 TYR A O 1
ATOM 2896 N N . LEU A 1 373 ? 35.433 65.331 -6.226 1.00 13.16 373 LEU A N 1
ATOM 2897 C CA . LEU A 1 373 ? 34.553 64.766 -7.262 1.00 13.76 373 LEU A CA 1
ATOM 2898 C C . LEU A 1 373 ? 35.344 64.417 -8.509 1.00 14.81 373 LEU A C 1
ATOM 2899 O O . LEU A 1 373 ? 34.693 63.966 -9.460 1.00 15.39 373 LEU A O 1
ATOM 2904 N N . PHE A 1 374 ? 36.641 64.539 -8.473 1.00 13.40 374 PHE A N 1
ATOM 2905 C CA . PHE A 1 374 ? 37.493 64.245 -9.650 1.00 14.56 374 PHE A CA 1
ATOM 2906 C C . PHE A 1 374 ? 38.487 63.238 -9.289 1.00 15.41 374 PHE A C 1
ATOM 2907 O O . PHE A 1 374 ? 38.918 63.010 -8.115 1.00 16.03 374 PHE A O 1
ATOM 2915 N N . GLU A 1 375 ? 38.970 62.554 -10.344 1.00 15.78 375 GLU A N 1
ATOM 2916 C CA . GLU A 1 375 ? 40.035 61.640 -10.222 1.00 19.37 375 GLU A CA 1
ATOM 2917 C C . GLU A 1 375 ? 41.377 62.341 -9.955 1.00 20.20 375 GLU A C 1
ATOM 2918 O O . GLU A 1 375 ? 41.393 63.559 -9.819 1.00 19.79 375 GLU A O 1
ATOM 2924 N N . ALA A 1 376 ? 42.496 61.618 -9.847 1.00 23.87 376 ALA A N 1
ATOM 2925 C CA . ALA A 1 376 ? 43.774 62.281 -9.452 1.00 26.13 376 ALA A CA 1
ATOM 2926 C C . ALA A 1 376 ? 44.287 63.309 -10.484 1.00 25.51 376 ALA A C 1
ATOM 2927 O O . ALA A 1 376 ? 45.114 64.116 -10.163 1.00 26.24 376 ALA A O 1
ATOM 2929 N N . ASP A 1 377 ? 43.753 63.358 -11.683 1.00 22.91 377 ASP A N 1
ATOM 2930 C CA . ASP A 1 377 ? 44.161 64.425 -12.621 1.00 24.55 377 ASP A CA 1
ATOM 2931 C C . ASP A 1 377 ? 43.478 65.782 -12.269 1.00 26.86 377 ASP A C 1
ATOM 2932 O O . ASP A 1 377 ? 43.714 66.800 -12.881 1.00 27.57 377 ASP A O 1
ATOM 2937 N N . GLY A 1 378 ? 42.534 65.756 -11.342 1.00 21.76 378 GLY A N 1
ATOM 2938 C CA . GLY A 1 378 ? 41.734 66.932 -10.996 1.00 22.13 378 GLY A CA 1
ATOM 2939 C C . GLY A 1 378 ? 40.701 67.450 -11.982 1.00 19.82 378 GLY A C 1
ATOM 2940 O O . GLY A 1 378 ? 40.062 68.460 -11.705 1.00 20.33 378 GLY A O 1
ATOM 2941 N N A VAL A 1 379 ? 40.519 66.762 -13.130 0.43 18.73 379 VAL A N 1
ATOM 2942 N N B VAL A 1 379 ? 40.493 66.721 -13.091 0.57 19.72 379 VAL A N 1
ATOM 2943 C CA A VAL A 1 379 ? 39.561 67.152 -14.146 0.43 17.69 379 VAL A CA 1
ATOM 2944 C CA B VAL A 1 379 ? 39.654 67.137 -14.171 0.57 19.11 379 VAL A CA 1
ATOM 2945 C C A VAL A 1 379 ? 38.603 66.078 -14.651 0.43 16.41 379 VAL A C 1
ATOM 2946 C C B VAL A 1 379 ? 38.633 66.085 -14.651 0.57 16.94 379 VAL A C 1
ATOM 2947 O O A VAL A 1 379 ? 37.525 66.415 -15.121 0.43 16.79 379 VAL A O 1
ATOM 2948 O O B VAL A 1 379 ? 37.545 66.444 -15.072 0.57 16.95 379 VAL A O 1
ATOM 2955 N N . THR A 1 380 ? 38.943 64.798 -14.465 1.00 17.02 380 THR A N 1
ATOM 2956 C CA . THR A 1 380 ? 37.970 63.719 -14.855 1.00 17.35 380 THR A CA 1
ATOM 2957 C C . THR A 1 380 ? 37.007 63.398 -13.667 1.00 13.69 380 THR A C 1
ATOM 2958 O O . THR A 1 380 ? 37.552 63.018 -12.676 1.00 16.08 380 THR A O 1
ATOM 2962 N N . PRO A 1 381 ? 35.688 63.574 -13.847 1.00 14.77 381 PRO A N 1
ATOM 2963 C CA . PRO A 1 381 ? 34.715 63.223 -12.854 1.00 15.69 381 PRO A CA 1
ATOM 2964 C C . PRO A 1 381 ? 34.890 61.815 -12.369 1.00 16.72 381 PRO A C 1
ATOM 2965 O O . PRO A 1 381 ? 34.979 60.812 -13.160 1.00 16.00 381 PRO A O 1
ATOM 2969 N N . ALA A 1 382 ? 35.046 61.668 -11.054 1.00 16.86 382 ALA A N 1
ATOM 2970 C CA . ALA A 1 382 ? 35.169 60.372 -10.440 1.00 16.39 382 ALA A CA 1
ATOM 2971 C C . ALA A 1 382 ? 33.864 59.589 -10.424 1.00 14.29 382 ALA A C 1
ATOM 2972 O O . ALA A 1 382 ? 32.752 60.122 -10.393 1.00 15.24 382 ALA A O 1
ATOM 2974 N N . LYS A 1 383 ? 34.071 58.250 -10.358 1.00 14.36 383 LYS A N 1
ATOM 2975 C CA . LYS A 1 383 ? 32.966 57.365 -10.153 1.00 15.17 383 LYS A CA 1
ATOM 2976 C C . LYS A 1 383 ? 32.673 57.438 -8.648 1.00 15.54 383 LYS A C 1
ATOM 2977 O O . LYS A 1 383 ? 33.571 57.275 -7.839 1.00 17.31 383 LYS A O 1
ATOM 2983 N N . ARG A 1 384 ? 31.460 57.743 -8.317 1.00 12.73 384 ARG A N 1
ATOM 2984 C CA . ARG A 1 384 ? 31.076 57.997 -6.916 1.00 13.70 384 ARG A CA 1
ATOM 2985 C C . ARG A 1 384 ? 30.468 56.758 -6.337 1.00 12.35 384 ARG A C 1
ATOM 2986 O O . ARG A 1 384 ? 29.674 56.078 -7.005 1.00 12.54 384 ARG A O 1
ATOM 2994 N N . PRO A 1 385 ? 30.661 56.556 -5.016 1.00 11.19 385 PRO A N 1
ATOM 2995 C CA . PRO A 1 385 ? 29.869 55.524 -4.367 1.00 11.30 385 PRO A CA 1
ATOM 2996 C C . PRO A 1 385 ? 28.418 55.951 -4.210 1.00 11.28 385 PRO A C 1
ATOM 2997 O O . PRO A 1 385 ? 28.075 57.124 -4.433 1.00 12.27 385 PRO A O 1
ATOM 3001 N N . VAL A 1 386 ? 27.541 55.012 -3.884 1.00 11.67 386 VAL A N 1
ATOM 3002 C CA . VAL A 1 386 ? 26.116 55.216 -3.757 1.00 11.69 386 VAL A CA 1
ATOM 3003 C C . VAL A 1 386 ? 25.601 54.583 -2.413 1.00 12.14 386 VAL A C 1
ATOM 3004 O O . VAL A 1 386 ? 25.855 53.413 -2.176 1.00 13.04 386 VAL A O 1
ATOM 3008 N N . ILE A 1 387 ? 24.820 55.348 -1.659 1.00 11.86 387 ILE A N 1
ATOM 3009 C CA . ILE A 1 387 ? 24.067 54.776 -0.534 1.00 12.55 387 ILE A CA 1
ATOM 3010 C C . ILE A 1 387 ? 22.798 54.169 -1.085 1.00 14.29 387 ILE A C 1
ATOM 3011 O O . ILE A 1 387 ? 21.947 54.916 -1.653 1.00 17.93 387 ILE A O 1
ATOM 3016 N N A GLN A 1 388 ? 22.729 52.820 -0.953 0.50 14.79 388 GLN A N 1
ATOM 3017 N N B GLN A 1 388 ? 22.597 52.872 -0.974 0.50 15.76 388 GLN A N 1
ATOM 3018 C CA A GLN A 1 388 ? 21.606 51.958 -1.354 0.50 16.81 388 GLN A CA 1
ATOM 3019 C CA B GLN A 1 388 ? 21.332 52.386 -1.478 0.50 18.19 388 GLN A CA 1
ATOM 3020 C C A GLN A 1 388 ? 20.465 51.956 -0.328 0.50 17.02 388 GLN A C 1
ATOM 3021 C C B GLN A 1 388 ? 20.214 52.648 -0.531 0.50 18.73 388 GLN A C 1
ATOM 3022 O O A GLN A 1 388 ? 19.281 51.940 -0.671 0.50 17.42 388 GLN A O 1
ATOM 3023 O O B GLN A 1 388 ? 19.111 52.936 -0.965 0.50 17.15 388 GLN A O 1
ATOM 3034 N N A SER A 1 389 ? 20.809 51.998 0.954 0.50 14.65 389 SER A N 1
ATOM 3035 N N B SER A 1 389 ? 20.532 52.599 0.771 0.50 18.88 389 SER A N 1
ATOM 3036 C CA A SER A 1 389 ? 19.744 52.088 1.966 0.50 16.03 389 SER A CA 1
ATOM 3037 C CA B SER A 1 389 ? 19.509 52.646 1.788 0.50 19.67 389 SER A CA 1
ATOM 3038 C C A SER A 1 389 ? 20.225 52.762 3.272 0.50 15.26 389 SER A C 1
ATOM 3039 C C B SER A 1 389 ? 20.140 52.805 3.174 0.50 17.65 389 SER A C 1
ATOM 3040 O O A SER A 1 389 ? 21.414 52.792 3.534 0.50 13.68 389 SER A O 1
ATOM 3041 O O B SER A 1 389 ? 21.288 52.424 3.418 0.50 15.03 389 SER A O 1
ATOM 3046 N N . LEU A 1 390 ? 19.289 53.318 4.035 1.00 19.96 390 LEU A N 1
ATOM 3047 C CA . LEU A 1 390 ? 19.507 53.609 5.466 1.00 18.65 390 LEU A CA 1
ATOM 3048 C C . LEU A 1 390 ? 18.485 52.781 6.217 1.00 17.91 390 LEU A C 1
ATOM 3049 O O . LEU A 1 390 ? 17.314 52.606 5.787 1.00 19.64 390 LEU A O 1
ATOM 3054 N N . SER A 1 391 ? 18.888 52.315 7.403 1.00 15.82 391 SER A N 1
ATOM 3055 C CA . SER A 1 391 ? 17.971 51.575 8.252 1.00 17.87 391 SER A CA 1
ATOM 3056 C C . SER A 1 391 ? 16.930 52.408 8.890 1.00 17.97 391 SER A C 1
ATOM 3057 O O . SER A 1 391 ? 15.919 51.860 9.417 1.00 21.16 391 SER A O 1
ATOM 3060 N N . ASP A 1 392 ? 17.125 53.705 8.987 1.00 16.99 392 ASP A N 1
ATOM 3061 C CA . ASP A 1 392 ? 16.156 54.598 9.590 1.00 19.67 392 ASP A CA 1
ATOM 3062 C C . ASP A 1 392 ? 16.447 55.983 9.144 1.00 20.30 392 ASP A C 1
ATOM 3063 O O . ASP A 1 392 ? 17.610 56.312 8.856 1.00 23.11 392 ASP A O 1
ATOM 3068 N N . THR A 1 393 ? 15.421 56.778 9.034 1.00 16.78 393 THR A N 1
ATOM 3069 C CA . THR A 1 393 ? 15.573 58.200 8.652 1.00 18.77 393 THR A CA 1
ATOM 3070 C C . THR A 1 393 ? 15.181 59.171 9.694 1.00 15.97 393 THR A C 1
ATOM 3071 O O . THR A 1 393 ? 15.262 60.384 9.463 1.00 16.97 393 THR A O 1
ATOM 3075 N N . ALA A 1 394 ? 14.853 58.728 10.865 1.00 15.71 394 ALA A N 1
ATOM 3076 C CA . ALA A 1 394 ? 14.596 59.631 11.983 1.00 16.06 394 ALA A CA 1
ATOM 3077 C C . ALA A 1 394 ? 15.091 58.866 13.193 1.00 17.64 394 ALA A C 1
ATOM 3078 O O . ALA A 1 394 ? 14.594 57.759 13.474 1.00 20.94 394 ALA A O 1
ATOM 3080 N N . VAL A 1 395 ? 16.081 59.411 13.884 1.00 14.80 395 VAL A N 1
ATOM 3081 C CA . VAL A 1 395 ? 16.644 58.713 15.019 1.00 15.56 395 VAL A CA 1
ATOM 3082 C C . VAL A 1 395 ? 16.959 59.684 16.101 1.00 15.30 395 VAL A C 1
ATOM 3083 O O . VAL A 1 395 ? 17.190 60.860 15.853 1.00 16.27 395 VAL A O 1
ATOM 3087 N N . ARG A 1 396 ? 17.004 59.201 17.325 1.00 14.67 396 ARG A N 1
ATOM 3088 C CA . ARG A 1 396 ? 17.341 60.035 18.446 1.00 15.12 396 ARG A CA 1
ATOM 3089 C C . ARG A 1 396 ? 18.869 60.129 18.546 1.00 14.37 396 ARG A C 1
ATOM 3090 O O . ARG A 1 396 ? 19.619 59.323 17.942 1.00 13.47 396 ARG A O 1
ATOM 3098 N N . ALA A 1 397 ? 19.369 61.008 19.408 1.00 14.81 397 ALA A N 1
ATOM 3099 C CA . ALA A 1 397 ? 20.788 61.037 19.763 1.00 16.44 397 ALA A CA 1
ATOM 3100 C C . ALA A 1 397 ? 21.208 59.700 20.330 1.00 15.08 397 ALA A C 1
ATOM 3101 O O . ALA A 1 397 ? 20.460 59.029 21.069 1.00 17.30 397 ALA A O 1
ATOM 3103 N N . GLY A 1 398 ? 22.355 59.257 19.881 1.00 13.48 398 GLY A N 1
ATOM 3104 C CA . GLY A 1 398 ? 22.898 57.938 20.342 1.00 15.20 398 GLY A CA 1
ATOM 3105 C C . GLY A 1 398 ? 22.536 56.729 19.464 1.00 15.59 398 GLY A C 1
ATOM 3106 O O . GLY A 1 398 ? 23.118 55.665 19.623 1.00 18.53 398 GLY A O 1
ATOM 3107 N N . ALA A 1 399 ? 21.565 56.898 18.574 1.00 16.40 399 ALA A N 1
ATOM 3108 C CA . ALA A 1 399 ? 20.904 55.771 17.934 1.00 15.63 399 ALA A CA 1
ATOM 3109 C C . ALA A 1 399 ? 21.750 55.303 16.777 1.00 15.42 399 ALA A C 1
ATOM 3110 O O . ALA A 1 399 ? 22.487 56.082 16.146 1.00 14.24 399 ALA A O 1
ATOM 3112 N N . PRO A 1 400 ? 21.661 54.041 16.470 1.00 15.26 400 PRO A N 1
ATOM 3113 C CA . PRO A 1 400 ? 22.379 53.519 15.355 1.00 15.11 400 PRO A CA 1
ATOM 3114 C C . PRO A 1 400 ? 21.657 53.756 14.038 1.00 13.93 400 PRO A C 1
ATOM 3115 O O . PRO A 1 400 ? 20.439 53.804 13.993 1.00 16.15 400 PRO A O 1
ATOM 3119 N N . ILE A 1 401 ? 22.451 53.860 12.952 1.00 12.71 401 ILE A N 1
ATOM 3120 C CA . ILE A 1 401 ? 21.973 53.879 11.588 1.00 12.05 401 ILE A CA 1
ATOM 3121 C C . ILE A 1 401 ? 22.877 52.915 10.816 1.00 12.67 401 ILE A C 1
ATOM 3122 O O . ILE A 1 401 ? 24.113 53.061 10.831 1.00 13.88 401 ILE A O 1
ATOM 3127 N N . THR A 1 402 ? 22.288 51.943 10.145 1.00 13.46 402 THR A N 1
ATOM 3128 C CA . THR A 1 402 ? 23.021 51.109 9.250 1.00 13.49 402 THR A CA 1
ATOM 3129 C C . THR A 1 402 ? 22.876 51.676 7.816 1.00 12.45 402 THR A C 1
ATOM 3130 O O . THR A 1 402 ? 21.734 51.865 7.344 1.00 14.69 402 THR A O 1
ATOM 3134 N N . ILE A 1 403 ? 24.004 51.881 7.164 1.00 12.95 403 ILE A N 1
ATOM 3135 C CA . ILE A 1 403 ? 24.132 52.484 5.854 1.00 14.02 403 ILE A CA 1
ATOM 3136 C C . ILE A 1 403 ? 24.523 51.340 4.935 1.00 14.80 403 ILE A C 1
ATOM 3137 O O . ILE A 1 403 ? 25.579 50.757 5.173 1.00 16.90 403 ILE A O 1
ATOM 3142 N N . THR A 1 404 ? 23.759 51.071 3.904 1.00 14.87 404 THR A N 1
ATOM 3143 C CA . THR A 1 404 ? 24.199 49.983 2.957 1.00 16.75 404 THR A CA 1
ATOM 3144 C C . THR A 1 404 ? 24.633 50.654 1.652 1.00 13.23 404 THR A C 1
ATOM 3145 O O . THR A 1 404 ? 23.858 51.374 1.061 1.00 13.59 404 THR A O 1
ATOM 3149 N N . MET A 1 405 ? 25.868 50.424 1.287 1.00 14.00 405 MET A N 1
ATOM 3150 C CA . MET A 1 405 ? 26.521 50.945 0.089 1.00 13.03 405 MET A CA 1
ATOM 3151 C C . MET A 1 405 ? 26.268 50.008 -1.049 1.00 16.17 405 MET A C 1
ATOM 3152 O O . MET A 1 405 ? 26.244 48.781 -0.879 1.00 17.06 405 MET A O 1
ATOM 3157 N N . GLN A 1 406 ? 26.193 50.577 -2.232 1.00 14.59 406 GLN A N 1
ATOM 3158 C CA . GLN A 1 406 ? 26.013 49.793 -3.468 1.00 14.74 406 GLN A CA 1
ATOM 3159 C C . GLN A 1 406 ? 27.169 48.861 -3.753 1.00 16.69 406 GLN A C 1
ATOM 3160 O O . GLN A 1 406 ? 26.925 47.678 -4.136 1.00 19.53 406 GLN A O 1
ATOM 3166 N N . ASP A 1 407 ? 28.393 49.348 -3.588 1.00 16.45 407 ASP A N 1
ATOM 3167 C CA . ASP A 1 407 ? 29.635 48.680 -3.929 1.00 19.03 407 ASP A CA 1
ATOM 3168 C C . ASP A 1 407 ? 30.459 48.429 -2.647 1.00 18.35 407 ASP A C 1
ATOM 3169 O O . ASP A 1 407 ? 30.644 49.308 -1.822 1.00 17.11 407 ASP A O 1
ATOM 3174 N N . ALA A 1 408 ? 31.059 47.269 -2.500 1.00 15.23 408 ALA A N 1
ATOM 3175 C CA . ALA A 1 408 ? 31.964 46.992 -1.352 1.00 15.01 408 ALA A CA 1
ATOM 3176 C C . ALA A 1 408 ? 33.130 47.879 -1.352 1.00 17.22 408 ALA A C 1
ATOM 3177 O O . ALA A 1 408 ? 33.683 48.217 -2.390 1.00 20.11 408 ALA A O 1
ATOM 3179 N N . GLY A 1 409 ? 33.561 48.298 -0.177 1.00 15.88 409 GLY A N 1
ATOM 3180 C CA . GLY A 1 409 ? 34.742 49.052 -0.049 1.00 16.73 409 GLY A CA 1
ATOM 3181 C C . GLY A 1 409 ? 35.042 49.405 1.414 1.00 16.35 409 GLY A C 1
ATOM 3182 O O . GLY A 1 409 ? 34.324 48.983 2.281 1.00 19.85 409 GLY A O 1
ATOM 3183 N N . ALA A 1 410 ? 36.062 50.211 1.601 1.00 17.71 410 ALA A N 1
ATOM 3184 C CA . ALA A 1 410 ? 36.421 50.786 2.879 1.00 19.50 410 ALA A CA 1
ATOM 3185 C C . ALA A 1 410 ? 35.875 52.243 2.830 1.00 19.58 410 ALA A C 1
ATOM 3186 O O . ALA A 1 410 ? 36.311 53.046 2.041 1.00 27.46 410 ALA A O 1
ATOM 3188 N N . TYR A 1 411 ? 34.904 52.530 3.656 1.00 15.28 411 TYR A N 1
ATOM 3189 C CA . TYR A 1 411 ? 34.267 53.818 3.634 1.00 12.83 411 TYR A CA 1
ATOM 3190 C C . TYR A 1 411 ? 34.463 54.590 4.946 1.00 13.18 411 TYR A C 1
ATOM 3191 O O . TYR A 1 411 ? 34.586 53.960 6.045 1.00 14.94 411 TYR A O 1
ATOM 3200 N N . THR A 1 412 ? 34.470 55.902 4.820 1.00 12.21 412 THR A N 1
ATOM 3201 C CA . THR A 1 412 ? 34.266 56.804 5.994 1.00 13.19 412 THR A CA 1
ATOM 3202 C C . THR A 1 412 ? 33.006 57.584 5.795 1.00 11.46 412 THR A C 1
ATOM 3203 O O . THR A 1 412 ? 32.408 57.561 4.744 1.00 11.04 412 THR A O 1
ATOM 3207 N N . PHE A 1 413 ? 32.505 58.181 6.865 1.00 11.97 413 PHE A N 1
ATOM 3208 C CA . PHE A 1 413 ? 31.222 58.741 6.910 1.00 12.33 413 PHE A CA 1
ATOM 3209 C C . PHE A 1 413 ? 31.204 60.087 7.647 1.00 10.77 413 PHE A C 1
ATOM 3210 O O . PHE A 1 413 ? 32.005 60.401 8.493 1.00 11.94 413 PHE A O 1
ATOM 3218 N N . SER A 1 414 ? 30.222 60.897 7.261 1.00 10.59 414 SER A N 1
ATOM 3219 C CA . SER A 1 414 ? 29.942 62.136 8.003 1.00 10.98 414 SER A CA 1
ATOM 3220 C C . SER A 1 414 ? 28.515 62.542 7.866 1.00 11.26 414 SER A C 1
ATOM 3221 O O . SER A 1 414 ? 27.816 62.104 6.957 1.00 11.99 414 SER A O 1
ATOM 3224 N N . MET A 1 415 ? 28.010 63.308 8.817 1.00 10.01 415 MET A N 1
ATOM 3225 C CA . MET A 1 415 ? 26.655 63.876 8.768 1.00 11.08 415 MET A CA 1
ATOM 3226 C C . MET A 1 415 ? 26.817 65.401 8.800 1.00 11.35 415 MET A C 1
ATOM 3227 O O . MET A 1 415 ? 27.504 65.911 9.657 1.00 12.11 415 MET A O 1
ATOM 3232 N N . ILE A 1 416 ? 26.232 66.068 7.852 1.00 9.63 416 ILE A N 1
ATOM 3233 C CA . ILE A 1 416 ? 26.335 67.546 7.777 1.00 10.72 416 ILE A CA 1
ATOM 3234 C C . ILE A 1 416 ? 24.980 68.137 7.910 1.00 9.72 416 ILE A C 1
ATOM 3235 O O . ILE A 1 416 ? 24.060 67.739 7.177 1.00 10.74 416 ILE A O 1
ATOM 3240 N N . ARG A 1 417 ? 24.797 69.023 8.858 1.00 9.28 417 ARG A N 1
ATOM 3241 C CA . ARG A 1 417 ? 23.487 69.538 9.106 1.00 9.47 417 ARG A CA 1
ATOM 3242 C C . ARG A 1 417 ? 22.962 70.437 7.981 1.00 10.16 417 ARG A C 1
ATOM 3243 O O . ARG A 1 417 ? 23.719 71.310 7.465 1.00 9.85 417 ARG A O 1
ATOM 3251 N N . VAL A 1 418 ? 21.716 70.215 7.563 1.00 10.16 418 VAL A N 1
ATOM 3252 C CA . VAL A 1 418 ? 21.121 71.004 6.482 1.00 9.95 418 VAL A CA 1
ATOM 3253 C C . VAL A 1 418 ? 20.967 72.439 6.935 1.00 11.15 418 VAL A C 1
ATOM 3254 O O . VAL A 1 418 ? 20.606 72.727 8.083 1.00 11.19 418 VAL A O 1
ATOM 3258 N N . SER A 1 419 ? 21.246 73.362 6.020 1.00 10.74 419 SER A N 1
ATOM 3259 C CA . SER A 1 419 ? 21.407 74.754 6.438 1.00 11.32 419 SER A CA 1
ATOM 3260 C C . SER A 1 419 ? 20.868 75.778 5.438 1.00 11.85 419 SER A C 1
ATOM 3261 O O . SER A 1 419 ? 20.257 75.433 4.459 1.00 11.23 419 SER A O 1
ATOM 3264 N N . ALA A 1 420 ? 21.081 77.025 5.840 1.00 12.20 420 ALA A N 1
ATOM 3265 C CA . ALA A 1 420 ? 20.549 78.194 5.157 1.00 13.26 420 ALA A CA 1
ATOM 3266 C C . ALA A 1 420 ? 21.478 79.324 5.513 1.00 12.17 420 ALA A C 1
ATOM 3267 O O . ALA A 1 420 ? 22.107 79.346 6.564 1.00 12.50 420 ALA A O 1
ATOM 3269 N N . THR A 1 421 ? 21.541 80.322 4.612 1.00 11.32 421 THR A N 1
ATOM 3270 C CA . THR A 1 421 ? 22.450 81.435 4.882 1.00 11.93 421 THR A CA 1
ATOM 3271 C C . THR A 1 421 ? 21.988 82.732 4.273 1.00 12.74 421 THR A C 1
ATOM 3272 O O . THR A 1 421 ? 21.361 82.759 3.230 1.00 11.60 421 THR A O 1
ATOM 3276 N N . THR A 1 422 ? 22.347 83.825 4.930 1.00 11.36 422 THR A N 1
ATOM 3277 C CA . THR A 1 422 ? 22.200 85.167 4.389 1.00 11.97 422 THR A CA 1
ATOM 3278 C C . THR A 1 422 ? 23.173 86.036 5.130 1.00 10.72 422 THR A C 1
ATOM 3279 O O . THR A 1 422 ? 23.395 85.828 6.323 1.00 11.74 422 THR A O 1
ATOM 3283 N N . HIS A 1 423 ? 23.735 87.031 4.475 1.00 10.32 423 HIS A N 1
ATOM 3284 C CA . HIS A 1 423 ? 24.553 88.027 5.142 1.00 11.35 423 HIS A CA 1
ATOM 3285 C C . HIS A 1 423 ? 25.741 87.477 5.926 1.00 11.88 423 HIS A C 1
ATOM 3286 O O . HIS A 1 423 ? 26.148 88.091 6.898 1.00 12.56 423 HIS A O 1
ATOM 3293 N N . THR A 1 424 ? 26.313 86.404 5.402 1.00 11.92 424 THR A N 1
ATOM 3294 C CA . THR A 1 424 ? 27.479 85.699 5.963 1.00 12.43 424 THR A CA 1
ATOM 3295 C C . THR A 1 424 ? 27.120 84.809 7.124 1.00 12.87 424 THR A C 1
ATOM 3296 O O . THR A 1 424 ? 28.035 84.122 7.620 1.00 14.00 424 THR A O 1
ATOM 3300 N N . VAL A 1 425 ? 25.844 84.754 7.556 1.00 11.43 425 VAL A N 1
ATOM 3301 C CA . VAL A 1 425 ? 25.465 84.072 8.782 1.00 10.45 425 VAL A CA 1
ATOM 3302 C C . VAL A 1 425 ? 24.874 82.712 8.400 1.00 11.40 425 VAL A C 1
ATOM 3303 O O . VAL A 1 425 ? 23.920 82.637 7.618 1.00 11.93 425 VAL A O 1
ATOM 3307 N N . ASN A 1 426 ? 25.385 81.621 8.971 1.00 10.65 426 ASN A N 1
ATOM 3308 C CA . ASN A 1 426 ? 24.866 80.290 8.784 1.00 9.80 426 ASN A CA 1
ATOM 3309 C C . ASN A 1 426 ? 25.143 79.525 10.067 1.00 10.18 426 ASN A C 1
ATOM 3310 O O . ASN A 1 426 ? 26.207 78.861 10.199 1.00 10.81 426 ASN A O 1
ATOM 3315 N N . THR A 1 427 ? 24.214 79.593 11.032 1.00 9.86 427 THR A N 1
ATOM 3316 C CA . THR A 1 427 ? 24.403 78.870 12.243 1.00 10.50 427 THR A CA 1
ATOM 3317 C C . THR A 1 427 ? 24.008 77.426 12.187 1.00 10.91 427 THR A C 1
ATOM 3318 O O . THR A 1 427 ? 24.261 76.657 13.179 1.00 11.52 427 THR A O 1
ATOM 3322 N N . ASP A 1 428 ? 23.289 77.066 11.115 1.00 9.86 428 ASP A N 1
ATOM 3323 C CA . ASP A 1 428 ? 22.730 75.745 10.972 1.00 11.05 428 ASP A CA 1
ATOM 3324 C C . ASP A 1 428 ? 23.739 74.692 10.517 1.00 10.94 428 ASP A C 1
ATOM 3325 O O . ASP A 1 428 ? 23.500 73.499 10.707 1.00 11.52 428 ASP A O 1
ATOM 3330 N N . GLN A 1 429 ? 24.799 75.112 9.804 1.00 11.29 429 GLN A N 1
ATOM 3331 C CA . GLN A 1 429 ? 25.716 74.136 9.281 1.00 11.81 429 GLN A CA 1
ATOM 3332 C C . GLN A 1 429 ? 26.718 73.671 10.374 1.00 11.11 429 GLN A C 1
ATOM 3333 O O . GLN A 1 429 ? 27.356 74.460 10.964 1.00 13.31 429 GLN A O 1
ATOM 3339 N N . ARG A 1 430 ? 26.851 72.381 10.472 1.00 9.90 430 ARG A N 1
ATOM 3340 C CA . ARG A 1 430 ? 27.919 71.753 11.214 1.00 10.11 430 ARG A CA 1
ATOM 3341 C C . ARG A 1 430 ? 28.149 70.393 10.680 1.00 10.62 430 ARG A C 1
ATOM 3342 O O . ARG A 1 430 ? 27.254 69.744 10.131 1.00 11.72 430 ARG A O 1
ATOM 3350 N N . ARG A 1 431 ? 29.349 69.904 10.869 1.00 9.37 431 ARG A N 1
ATOM 3351 C CA . ARG A 1 431 ? 29.732 68.565 10.448 1.00 9.20 431 ARG A CA 1
ATOM 3352 C C . ARG A 1 431 ? 30.117 67.685 11.658 1.00 9.02 431 ARG A C 1
ATOM 3353 O O . ARG A 1 431 ? 30.844 68.133 12.542 1.00 10.89 431 ARG A O 1
ATOM 3361 N N . ILE A 1 432 ? 29.626 66.477 11.638 1.00 8.68 432 ILE A N 1
ATOM 3362 C CA . ILE A 1 432 ? 29.921 65.401 12.569 1.00 9.84 432 ILE A CA 1
ATOM 3363 C C . ILE A 1 432 ? 30.557 64.260 11.787 1.00 10.07 432 ILE A C 1
ATOM 3364 O O . ILE A 1 432 ? 29.896 63.620 10.988 1.00 9.95 432 ILE A O 1
ATOM 3369 N N . PRO A 1 433 ? 31.827 63.957 12.023 1.00 10.55 433 PRO A N 1
ATOM 3370 C CA . PRO A 1 433 ? 32.390 62.731 11.427 1.00 11.77 433 PRO A CA 1
ATOM 3371 C C . PRO A 1 433 ? 31.842 61.535 12.124 1.00 12.16 433 PRO A C 1
ATOM 3372 O O . PRO A 1 433 ? 31.455 61.608 13.294 1.00 13.09 433 PRO A O 1
ATOM 3376 N N . LEU A 1 434 ? 31.714 60.426 11.393 1.00 11.83 434 LEU A N 1
ATOM 3377 C CA . LEU A 1 434 ? 31.150 59.204 11.966 1.00 13.03 434 LEU A CA 1
ATOM 3378 C C . LEU A 1 434 ? 31.990 58.004 11.584 1.00 15.70 434 LEU A C 1
ATOM 3379 O O . LEU A 1 434 ? 32.236 57.803 10.454 1.00 16.12 434 LEU A O 1
ATOM 3384 N N . ASP A 1 435 ? 32.368 57.198 12.571 1.00 14.36 435 ASP A N 1
ATOM 3385 C CA . ASP A 1 435 ? 33.116 55.954 12.281 1.00 17.96 435 ASP A CA 1
ATOM 3386 C C . ASP A 1 435 ? 32.103 54.826 12.086 1.00 14.08 435 ASP A C 1
ATOM 3387 O O . ASP A 1 435 ? 31.229 54.679 12.920 1.00 15.63 435 ASP A O 1
ATOM 3392 N N . GLY A 1 436 ? 32.187 54.023 11.033 1.00 15.34 436 GLY A N 1
ATOM 3393 C CA . GLY A 1 436 ? 31.280 52.946 10.773 1.00 15.74 436 GLY A CA 1
ATOM 3394 C C . GLY A 1 436 ? 31.868 51.564 11.032 1.00 15.99 436 GLY A C 1
ATOM 3395 O O . GLY A 1 436 ? 32.992 51.306 10.645 1.00 19.61 436 GLY A O 1
ATOM 3396 N N . GLN A 1 437 ? 31.079 50.711 11.638 1.00 13.70 437 GLN A N 1
ATOM 3397 C CA . GLN A 1 437 ? 31.462 49.301 11.739 1.00 13.35 437 GLN A CA 1
ATOM 3398 C C . GLN A 1 437 ? 30.964 48.534 10.491 1.00 11.22 437 GLN A C 1
ATOM 3399 O O . GLN A 1 437 ? 29.781 48.406 10.285 1.00 12.80 437 GLN A O 1
ATOM 3405 N N . ASP A 1 438 ? 31.901 47.914 9.795 1.00 14.15 438 ASP A N 1
ATOM 3406 C CA . ASP A 1 438 ? 31.645 47.082 8.602 1.00 16.08 438 ASP A CA 1
ATOM 3407 C C . ASP A 1 438 ? 30.879 45.838 9.061 1.00 15.75 438 ASP A C 1
ATOM 3408 O O . ASP A 1 438 ? 31.245 45.199 10.050 1.00 19.37 438 ASP A O 1
ATOM 3413 N N . GLY A 1 439 ? 29.810 45.570 8.365 1.00 15.73 439 GLY A N 1
ATOM 3414 C CA . GLY A 1 439 ? 28.928 44.440 8.609 1.00 19.69 439 GLY A CA 1
ATOM 3415 C C . GLY A 1 439 ? 29.503 43.102 8.145 1.00 21.02 439 GLY A C 1
ATOM 3416 O O . GLY A 1 439 ? 28.929 42.091 8.474 1.00 22.99 439 GLY A O 1
ATOM 3417 N N . GLY A 1 440 ? 30.609 43.098 7.433 1.00 20.56 440 GLY A N 1
ATOM 3418 C CA . GLY A 1 440 ? 31.345 41.862 7.081 1.00 22.16 440 GLY A CA 1
ATOM 3419 C C . GLY A 1 440 ? 31.519 41.684 5.576 1.00 25.59 440 GLY A C 1
ATOM 3420 O O . GLY A 1 440 ? 32.296 40.803 5.149 1.00 25.33 440 GLY A O 1
ATOM 3421 N N . ASP A 1 441 ? 30.811 42.490 4.785 1.00 20.38 441 ASP A N 1
ATOM 3422 C CA . ASP A 1 441 ? 30.908 42.436 3.336 1.00 23.73 441 ASP A CA 1
ATOM 3423 C C . ASP A 1 441 ? 31.438 43.687 2.683 1.00 22.43 441 ASP A C 1
ATOM 3424 O O . ASP A 1 441 ? 31.470 43.782 1.450 1.00 22.64 441 ASP A O 1
ATOM 3429 N N . GLY A 1 442 ? 31.829 44.673 3.483 1.00 18.15 442 GLY A N 1
ATOM 3430 C CA . GLY A 1 442 ? 32.228 45.951 2.956 1.00 17.93 442 GLY A CA 1
ATOM 3431 C C . GLY A 1 442 ? 31.097 46.743 2.319 1.00 17.90 442 GLY A C 1
ATOM 3432 O O . GLY A 1 442 ? 31.383 47.755 1.645 1.00 17.34 442 GLY A O 1
ATOM 3433 N N . LYS A 1 443 ? 29.868 46.397 2.592 1.00 17.41 443 LYS A N 1
ATOM 3434 C CA . LYS A 1 443 ? 28.691 47.119 2.045 1.00 17.73 443 LYS A CA 1
ATOM 3435 C C . LYS A 1 443 ? 27.850 47.767 3.146 1.00 18.30 443 LYS A C 1
ATOM 3436 O O . LYS A 1 443 ? 27.491 48.968 3.084 1.00 19.00 443 LYS A O 1
ATOM 3442 N N . SER A 1 444 ? 27.614 47.044 4.200 1.00 16.44 444 SER A N 1
ATOM 3443 C CA . SER A 1 444 ? 26.764 47.577 5.246 1.00 16.29 444 SER A CA 1
ATOM 3444 C C . SER A 1 444 ? 27.731 48.065 6.364 1.00 15.21 444 SER A C 1
ATOM 3445 O O . SER A 1 444 ? 28.701 47.376 6.725 1.00 15.78 444 SER A O 1
ATOM 3448 N N . PHE A 1 445 ? 27.492 49.295 6.839 1.00 13.13 445 PHE A N 1
ATOM 3449 C CA . PHE A 1 445 ? 28.266 49.938 7.870 1.00 13.24 445 PHE A CA 1
ATOM 3450 C C . PHE A 1 445 ? 27.330 50.515 8.866 1.00 13.36 445 PHE A C 1
ATOM 3451 O O . PHE A 1 445 ? 26.364 51.193 8.492 1.00 14.44 445 PHE A O 1
ATOM 3459 N N . THR A 1 446 ? 27.611 50.361 10.153 1.00 12.15 446 THR A N 1
ATOM 3460 C CA . THR A 1 446 ? 26.718 50.931 11.121 1.00 11.85 446 THR A CA 1
ATOM 3461 C C . THR A 1 446 ? 27.458 52.034 11.878 1.00 10.87 446 THR A C 1
ATOM 3462 O O . THR A 1 446 ? 28.581 51.853 12.298 1.00 12.91 446 THR A O 1
ATOM 3466 N N . VAL A 1 447 ? 26.803 53.158 12.009 1.00 10.73 447 VAL A N 1
ATOM 3467 C CA . VAL A 1 447 ? 27.276 54.330 12.738 1.00 11.71 447 VAL A CA 1
ATOM 3468 C C . VAL A 1 447 ? 26.337 54.592 13.889 1.00 12.26 447 VAL A C 1
ATOM 3469 O O . VAL A 1 447 ? 25.200 54.097 13.913 1.00 13.45 447 VAL A O 1
ATOM 3473 N N . ASN A 1 448 ? 26.774 55.431 14.823 1.00 11.85 448 ASN A N 1
ATOM 3474 C CA . ASN A 1 448 ? 25.816 55.919 15.797 1.00 12.92 448 ASN A CA 1
ATOM 3475 C C . ASN A 1 448 ? 25.839 57.445 15.759 1.00 11.62 448 ASN A C 1
ATOM 3476 O O . ASN A 1 448 ? 26.893 58.094 15.764 1.00 12.89 448 ASN A O 1
ATOM 3481 N N . VAL A 1 449 ? 24.658 58.017 15.894 1.00 12.70 449 VAL A N 1
ATOM 3482 C CA . VAL A 1 449 ? 24.541 59.469 16.065 1.00 11.55 449 VAL A CA 1
ATOM 3483 C C . VAL A 1 449 ? 25.141 59.862 17.422 1.00 12.96 449 VAL A C 1
ATOM 3484 O O . VAL A 1 449 ? 24.876 59.121 18.349 1.00 12.55 449 VAL A O 1
ATOM 3488 N N . PRO A 1 450 ? 25.878 60.966 17.537 1.00 11.62 450 PRO A N 1
ATOM 3489 C CA . PRO A 1 450 ? 26.368 61.382 18.815 1.00 13.29 450 PRO A CA 1
ATOM 3490 C C . PRO A 1 450 ? 25.251 61.415 19.892 1.00 11.90 450 PRO A C 1
ATOM 3491 O O . PRO A 1 450 ? 24.126 61.754 19.645 1.00 11.78 450 PRO A O 1
ATOM 3495 N N . ASN A 1 451 ? 25.655 61.036 21.137 1.00 12.81 451 ASN A N 1
ATOM 3496 C CA . ASN A 1 451 ? 24.671 61.115 22.187 1.00 13.61 451 ASN A CA 1
ATOM 3497 C C . ASN A 1 451 ? 24.319 62.465 22.719 1.00 15.81 451 ASN A C 1
ATOM 3498 O O . ASN A 1 451 ? 23.246 62.622 23.313 1.00 18.99 451 ASN A O 1
ATOM 3503 N N . ASP A 1 452 ? 25.111 63.479 22.488 1.00 15.02 452 ASP A N 1
ATOM 3504 C CA . ASP A 1 452 ? 24.889 64.772 23.074 1.00 14.71 452 ASP A CA 1
ATOM 3505 C C . ASP A 1 452 ? 24.191 65.654 22.019 1.00 15.54 452 ASP A C 1
ATOM 3506 O O . ASP A 1 452 ? 24.737 65.893 20.909 1.00 14.58 452 ASP A O 1
ATOM 3511 N N . TYR A 1 453 ? 23.024 66.163 22.384 1.00 13.70 453 TYR A N 1
ATOM 3512 C CA . TYR A 1 453 ? 22.278 67.046 21.509 1.00 13.25 453 TYR A CA 1
ATOM 3513 C C . TYR A 1 453 ? 22.952 68.376 21.296 1.00 12.82 453 TYR A C 1
ATOM 3514 O O . TYR A 1 453 ? 22.508 69.078 20.372 1.00 13.99 453 TYR A O 1
ATOM 3523 N N . GLY A 1 454 ? 23.963 68.732 22.082 1.00 14.12 454 GLY A N 1
ATOM 3524 C CA . GLY A 1 454 ? 24.755 69.913 21.824 1.00 15.08 454 GLY A CA 1
ATOM 3525 C C . GLY A 1 454 ? 25.702 69.768 20.684 1.00 14.51 454 GLY A C 1
ATOM 3526 O O . GLY A 1 454 ? 26.150 70.749 20.119 1.00 13.83 454 GLY A O 1
ATOM 3527 N N . VAL A 1 455 ? 25.989 68.500 20.346 1.00 12.92 455 VAL A N 1
ATOM 3528 C CA . VAL A 1 455 ? 26.785 68.097 19.227 1.00 12.34 455 VAL A CA 1
ATOM 3529 C C . VAL A 1 455 ? 25.850 67.855 18.027 1.00 12.23 455 VAL A C 1
ATOM 3530 O O . VAL A 1 455 ? 25.898 68.602 17.034 1.00 12.33 455 VAL A O 1
ATOM 3534 N N . ALA A 1 456 ? 24.918 66.907 18.160 1.00 11.26 456 ALA A N 1
ATOM 3535 C CA . ALA A 1 456 ? 23.948 66.585 17.153 1.00 11.60 456 ALA A CA 1
ATOM 3536 C C . ALA A 1 456 ? 22.709 67.384 17.430 1.00 12.24 456 ALA A C 1
ATOM 3537 O O . ALA A 1 456 ? 21.685 66.929 17.982 1.00 13.91 456 ALA A O 1
ATOM 3539 N N . ILE A 1 457 ? 22.791 68.660 17.086 1.00 11.62 457 ILE A N 1
ATOM 3540 C CA . ILE A 1 457 ? 21.617 69.547 17.172 1.00 11.10 457 ILE A CA 1
ATOM 3541 C C . ILE A 1 457 ? 20.459 68.900 16.387 1.00 11.57 457 ILE A C 1
ATOM 3542 O O . ILE A 1 457 ? 20.640 68.438 15.290 1.00 12.59 457 ILE A O 1
ATOM 3547 N N . PRO A 1 458 ? 19.247 68.843 16.966 1.00 12.44 458 PRO A N 1
ATOM 3548 C CA . PRO A 1 458 ? 18.141 68.246 16.255 1.00 12.49 458 PRO A CA 1
ATOM 3549 C C . PRO A 1 458 ? 17.862 68.830 14.912 1.00 12.45 458 PRO A C 1
ATOM 3550 O O . PRO A 1 458 ? 18.128 70.033 14.669 1.00 14.29 458 PRO A O 1
ATOM 3554 N N . GLY A 1 459 ? 17.342 68.015 14.035 1.00 11.57 459 GLY A N 1
ATOM 3555 C CA . GLY A 1 459 ? 17.006 68.457 12.715 1.00 13.35 459 GLY A CA 1
ATOM 3556 C C . GLY A 1 459 ? 17.561 67.570 11.629 1.00 11.09 459 GLY A C 1
ATOM 3557 O O . GLY A 1 459 ? 18.129 66.513 11.878 1.00 10.90 459 GLY A O 1
ATOM 3558 N N . TYR A 1 460 ? 17.442 68.030 10.409 1.00 11.15 460 TYR A N 1
ATOM 3559 C CA . TYR A 1 460 ? 17.861 67.312 9.249 1.00 11.41 460 TYR A CA 1
ATOM 3560 C C . TYR A 1 460 ? 19.355 67.430 8.977 1.00 11.17 460 TYR A C 1
ATOM 3561 O O . TYR A 1 460 ? 19.972 68.499 9.137 1.00 10.87 460 TYR A O 1
ATOM 3570 N N . TYR A 1 461 ? 19.925 66.285 8.534 1.00 10.19 461 TYR A N 1
ATOM 3571 C CA . TYR A 1 461 ? 21.306 66.145 8.157 1.00 9.61 461 TYR A CA 1
ATOM 3572 C C . TYR A 1 461 ? 21.382 65.416 6.849 1.00 10.26 461 TYR A C 1
ATOM 3573 O O . TYR A 1 461 ? 20.488 64.662 6.458 1.00 11.55 461 TYR A O 1
ATOM 3582 N N . MET A 1 462 ? 22.472 65.692 6.141 1.00 10.64 462 MET A N 1
ATOM 3583 C CA . MET A 1 462 ? 22.917 64.925 4.984 1.00 10.11 462 MET A CA 1
ATOM 3584 C C . MET A 1 462 ? 23.936 63.885 5.447 1.00 10.08 462 MET A C 1
ATOM 3585 O O . MET A 1 462 ? 24.946 64.264 6.033 1.00 10.77 462 MET A O 1
ATOM 3590 N N A LEU A 1 463 ? 23.725 62.621 5.097 0.46 10.52 463 LEU A N 1
ATOM 3591 N N B LEU A 1 463 ? 23.695 62.599 5.157 0.54 10.80 463 LEU A N 1
ATOM 3592 C CA A LEU A 1 463 ? 24.656 61.566 5.431 0.46 10.39 463 LEU A CA 1
ATOM 3593 C CA B LEU A 1 463 ? 24.657 61.538 5.446 0.54 10.71 463 LEU A CA 1
ATOM 3594 C C A LEU A 1 463 ? 25.470 61.207 4.207 0.46 10.52 463 LEU A C 1
ATOM 3595 C C B LEU A 1 463 ? 25.457 61.347 4.172 0.54 10.91 463 LEU A C 1
ATOM 3596 O O A LEU A 1 463 ? 24.929 60.662 3.208 0.46 10.08 463 LEU A O 1
ATOM 3597 O O B LEU A 1 463 ? 24.896 61.141 3.107 0.54 10.47 463 LEU A O 1
ATOM 3606 N N . PHE A 1 464 ? 26.760 61.541 4.277 1.00 9.83 464 PHE A N 1
ATOM 3607 C CA . PHE A 1 464 ? 27.747 61.233 3.250 1.00 10.17 464 PHE A CA 1
ATOM 3608 C C . PHE A 1 464 ? 28.617 60.057 3.584 1.00 11.63 464 PHE A C 1
ATOM 3609 O O . PHE A 1 464 ? 29.051 59.893 4.733 1.00 11.82 464 PHE A O 1
ATOM 3617 N N . ALA A 1 465 ? 28.913 59.275 2.536 1.00 9.68 465 ALA A N 1
ATOM 3618 C CA . ALA A 1 465 ? 29.840 58.182 2.634 1.00 10.44 465 ALA A CA 1
ATOM 3619 C C . ALA A 1 465 ? 30.929 58.493 1.617 1.00 11.41 465 ALA A C 1
ATOM 3620 O O . ALA A 1 465 ? 30.612 58.866 0.463 1.00 13.58 465 ALA A O 1
ATOM 3622 N N A MET A 1 466 ? 32.181 58.369 2.042 0.45 9.62 466 MET A N 1
ATOM 3623 N N B MET A 1 466 ? 32.173 58.307 2.019 0.55 10.42 466 MET A N 1
ATOM 3624 C CA A MET A 1 466 ? 33.366 58.613 1.221 0.45 9.96 466 MET A CA 1
ATOM 3625 C CA B MET A 1 466 ? 33.333 58.600 1.201 0.55 11.85 466 MET A CA 1
ATOM 3626 C C A MET A 1 466 ? 34.043 57.251 1.014 0.45 10.93 466 MET A C 1
ATOM 3627 C C B MET A 1 466 ? 34.117 57.299 1.016 0.55 12.07 466 MET A C 1
ATOM 3628 O O A MET A 1 466 ? 34.236 56.478 1.955 0.45 10.60 466 MET A O 1
ATOM 3629 O O B MET A 1 466 ? 34.474 56.625 1.959 0.55 11.09 466 MET A O 1
ATOM 3638 N N . ASN A 1 467 ? 34.405 56.942 -0.248 1.00 12.74 467 ASN A N 1
ATOM 3639 C CA . ASN A 1 467 ? 35.232 55.795 -0.514 1.00 12.93 467 ASN A CA 1
ATOM 3640 C C . ASN A 1 467 ? 36.667 56.026 -0.061 1.00 13.09 467 ASN A C 1
ATOM 3641 O O . ASN A 1 467 ? 37.037 57.072 0.516 1.00 12.81 467 ASN A O 1
ATOM 3646 N N . GLU A 1 468 ? 37.482 55.002 -0.252 1.00 15.61 468 GLU A N 1
ATOM 3647 C CA . GLU A 1 468 ? 38.809 54.997 0.264 1.00 16.67 468 GLU A CA 1
ATOM 3648 C C . GLU A 1 468 ? 39.659 56.117 -0.335 1.00 16.70 468 GLU A C 1
ATOM 3649 O O . GLU A 1 468 ? 40.588 56.658 0.340 1.00 17.38 468 GLU A O 1
ATOM 3655 N N . ALA A 1 469 ? 39.382 56.511 -1.595 1.00 15.94 469 ALA A N 1
ATOM 3656 C CA . ALA A 1 469 ? 40.056 57.637 -2.218 1.00 16.07 469 ALA A CA 1
ATOM 3657 C C . ALA A 1 469 ? 39.515 58.990 -1.762 1.00 16.16 469 ALA A C 1
ATOM 3658 O O . ALA A 1 469 ? 39.977 60.032 -2.181 1.00 21.27 469 ALA A O 1
ATOM 3660 N N . GLY A 1 470 ? 38.421 59.011 -1.020 1.00 13.82 470 GLY A N 1
ATOM 3661 C CA . GLY A 1 470 ? 37.877 60.266 -0.548 1.00 14.02 470 GLY A CA 1
ATOM 3662 C C . GLY A 1 470 ? 36.697 60.814 -1.343 1.00 13.54 470 GLY A C 1
ATOM 3663 O O . GLY A 1 470 ? 36.207 61.878 -0.973 1.00 15.37 470 GLY A O 1
ATOM 3664 N N . VAL A 1 471 ? 36.193 60.067 -2.324 1.00 12.19 471 VAL A N 1
ATOM 3665 C CA . VAL A 1 471 ? 35.096 60.553 -3.096 1.00 11.91 471 VAL A CA 1
ATOM 3666 C C . VAL A 1 471 ? 33.767 60.331 -2.413 1.00 11.23 471 VAL A C 1
ATOM 3667 O O . VAL A 1 471 ? 33.434 59.202 -2.031 1.00 11.92 471 VAL A O 1
ATOM 3671 N N . PRO A 1 472 ? 32.950 61.386 -2.213 1.00 10.56 472 PRO A N 1
ATOM 3672 C CA . PRO A 1 472 ? 31.686 61.224 -1.551 1.00 10.76 472 PRO A CA 1
ATOM 3673 C C . PRO A 1 472 ? 30.569 60.801 -2.443 1.00 11.61 472 PRO A C 1
ATOM 3674 O O . PRO A 1 472 ? 30.502 61.153 -3.660 1.00 13.64 472 PRO A O 1
ATOM 3678 N N . CYS A 1 473 ? 29.648 60.034 -1.884 1.00 10.96 473 CYS A N 1
ATOM 3679 C CA . CYS A 1 473 ? 28.376 59.792 -2.493 1.00 11.64 473 CYS A CA 1
ATOM 3680 C C . CYS A 1 473 ? 27.552 61.070 -2.557 1.00 12.10 473 CYS A C 1
ATOM 3681 O O . CYS A 1 473 ? 27.899 62.099 -1.925 1.00 12.68 473 CYS A O 1
ATOM 3684 N N . VAL A 1 474 ? 26.412 61.019 -3.270 1.00 12.60 474 VAL A N 1
ATOM 3685 C CA . VAL A 1 474 ? 25.363 62.010 -3.095 1.00 14.04 474 VAL A CA 1
ATOM 3686 C C . VAL A 1 474 ? 24.662 61.659 -1.790 1.00 14.37 474 VAL A C 1
ATOM 3687 O O . VAL A 1 474 ? 24.389 60.474 -1.463 1.00 14.86 474 VAL A O 1
ATOM 3691 N N . ALA A 1 475 ? 24.385 62.633 -0.957 1.00 13.58 475 ALA A N 1
ATOM 3692 C CA . ALA A 1 475 ? 23.890 62.337 0.392 1.00 12.66 475 ALA A CA 1
ATOM 3693 C C . ALA A 1 475 ? 22.516 61.875 0.458 1.00 13.23 475 ALA A C 1
ATOM 3694 O O . ALA A 1 475 ? 21.712 62.109 -0.443 1.00 14.79 475 ALA A O 1
ATOM 3696 N N . GLN A 1 476 ? 22.238 61.113 1.540 1.00 12.08 476 GLN A N 1
ATOM 3697 C CA . GLN A 1 476 ? 20.859 60.778 1.920 1.00 14.75 476 GLN A CA 1
ATOM 3698 C C . GLN A 1 476 ? 20.459 61.593 3.111 1.00 14.86 476 GLN A C 1
ATOM 3699 O O . GLN A 1 476 ? 21.277 61.849 3.996 1.00 15.05 476 GLN A O 1
ATOM 3705 N N . PHE A 1 477 ? 19.204 61.985 3.150 1.00 12.39 477 PHE A N 1
ATOM 3706 C CA . PHE A 1 477 ? 18.726 62.834 4.254 1.00 11.18 477 PHE A CA 1
ATOM 3707 C C . PHE A 1 477 ? 18.203 62.019 5.396 1.00 12.37 477 PHE A C 1
ATOM 3708 O O . PHE A 1 477 ? 17.550 60.983 5.211 1.00 15.23 477 PHE A O 1
ATOM 3716 N N . PHE A 1 478 ? 18.396 62.495 6.609 1.00 10.94 478 PHE A N 1
ATOM 3717 C CA . PHE A 1 478 ? 17.785 61.914 7.751 1.00 11.92 478 PHE A CA 1
ATOM 3718 C C . PHE A 1 478 ? 17.647 62.986 8.827 1.00 12.26 478 PHE A C 1
ATOM 3719 O O . PHE A 1 478 ? 18.302 64.019 8.734 1.00 12.43 478 PHE A O 1
ATOM 3727 N N . LYS A 1 479 ? 16.868 62.722 9.885 1.00 13.29 479 LYS A N 1
ATOM 3728 C CA . LYS A 1 479 ? 16.749 63.676 10.999 1.00 13.71 479 LYS A CA 1
ATOM 3729 C C . LYS A 1 479 ? 17.075 63.110 12.341 1.00 13.63 479 LYS A C 1
ATOM 3730 O O . LYS A 1 479 ? 16.799 61.925 12.606 1.00 13.85 479 LYS A O 1
ATOM 3736 N N . VAL A 1 480 ? 17.628 63.968 13.161 1.00 12.88 480 VAL A N 1
ATOM 3737 C CA . VAL A 1 480 ? 17.904 63.694 14.526 1.00 13.68 480 VAL A CA 1
ATOM 3738 C C . VAL A 1 480 ? 16.754 64.278 15.298 1.00 13.65 480 VAL A C 1
ATOM 3739 O O . VAL A 1 480 ? 16.481 65.502 15.198 1.00 14.74 480 VAL A O 1
ATOM 3743 N N . THR A 1 481 ? 16.061 63.384 16.037 1.00 15.68 481 THR A N 1
ATOM 3744 C CA . THR A 1 481 ? 14.845 63.777 16.757 1.00 16.02 481 THR A CA 1
ATOM 3745 C C . THR A 1 481 ? 15.129 63.898 18.236 1.00 16.61 481 THR A C 1
ATOM 3746 O O . THR A 1 481 ? 15.978 63.246 18.763 1.00 18.02 481 THR A O 1
ATOM 3750 N N . LEU A 1 482 ? 14.309 64.743 18.896 1.00 18.69 482 LEU A N 1
ATOM 3751 C CA . LEU A 1 482 ? 14.368 64.868 20.349 1.00 21.90 482 LEU A CA 1
ATOM 3752 C C . LEU A 1 482 ? 13.614 63.711 21.025 1.00 28.90 482 LEU A C 1
ATOM 3753 O O . LEU A 1 482 ? 12.823 63.071 20.407 1.00 28.25 482 LEU A O 1
ATOM 3758 N N . HIS A 1 483 ? 13.897 63.465 22.289 1.00 36.95 483 HIS A N 1
ATOM 3759 C CA . HIS A 1 483 ? 12.950 62.694 23.128 1.00 45.06 483 HIS A CA 1
ATOM 3760 C C . HIS A 1 483 ? 11.676 63.507 23.380 1.00 45.08 483 HIS A C 1
ATOM 3761 O O . HIS A 1 483 ? 11.733 64.569 24.010 1.00 49.77 483 HIS A O 1
#

CATH classification: 2.130.10.80 (+1 more: 2.60.40.10)

Solvent-accessible surface area: 16041 Å² total; per-residue (Å²): 130,74,9,109,33,24,116,87,17,156,4,51,0,0,0,2,3,0,0,0,2,0,75,66,2,7,0,2,0,1,1,0,1,48,43,25,95,68,61,71,82,18,57,38,62,0,52,2,2,20,31,38,52,136,105,37,93,45,35,122,34,72,53,5,2,97,93,0,0,0,2,1,6,2,9,0,2,4,18,74,0,50,4,0,0,0,0,0,9,17,18,37,76,2,5,7,4,32,19,144,137,29,37,69,22,91,11,48,81,30,38,86,12,93,20,26,0,0,8,3,0,1,1,5,0,9,59,2,49,0,0,0,0,0,0,33,20,10,33,67,50,94,32,46,0,0,10,1,31,34,160,60,68,59,16,72,110,3,97,18,0,39,7,170,33,2,50,8,123,87,45,81,45,39,14,1,3,1,15,1,3,2,6,52,98,0,5,0,0,0,0,0,3,3,45,103,1,5,6,2,42,2,65,70,106,16,58,50,54,103,0,35,98,0,34,117,10,72,4,1,0,1,2,5,16,0,0,18,28,0,84,45,0,61,0,0,1,3,2,0,1,73,0,0,24,29,73,92,6,36,19,28,0,1,14,0,42,10,39,93,43,33,113,64,9,122,41,114,100,25,80,69,7,146,48,29,2,0,2,2,6,8,3,0,1,0,45,6,65,0,0,0,3,0,0,0,66,77,0,120,46,51,20,41,77,58,47,14,57,27,0,2,13,0,37,22,100,98,16,54,32,62,65,2,41,76,10,122,31,20,7,4,6,3,4,2,2,1,8,3,12,56,0,12,0,0,3,0,0,2,3,0,40,16,69,160,31,172,23,18,25,59,21,0,27,27,0,23,1,29,22,14,18,82,117,96,21,92,65,100,11,142,51,7,62,11,118,52,35,64,73,76,48,11,127,14,19,22,80,0,44,0,25,0,87,56,69,32,57,22,89,4,0,0,2,4,1,8,0,3,5,7,21,20,18,12,2,8,2,30,0,43,13,145,28,130,57,62,75,81,10,60,30,8,47,2,90,2,22,121,54,33,0,10,0,3,0,0,10,0,3,0,0,0,10,41,151,93,26,9,0,0,71,5,71,19,1,45,0,34,59,153

InterPro domains:
  IPR006652 Kelch repeat type 1 [PF01344] (144-186)
  IPR006652 Kelch repeat type 1 [SM00612] (107-152)
  IPR006652 Kelch repeat type 1 [SM00612] (154-200)
  IPR006652 Kelch repeat type 1 [SM00612] (314-366)
  IPR011043 Galactose oxidase/kelch, beta-propeller [SSF50965] (66-398)
  IPR013783 Immunoglobulin-like fold [G3DSA:2.60.40.10] (407-506)
  IPR014756 Immunoglobulin E-set [SSF81296] (405-504)
  IPR015202 Galactose oxidase-like, Early set domain [PF09118] (408-504)
  IPR015202 Galactose oxidase-like, Early set domain [cd02851] (404-504)
  IPR037293 Galactose oxidase, central domain superfamily [G3DSA:2.130.10.80] (25-406)

B-factor: mean 18.96, std 7.16, range [8.68, 60.7]

Foldseek 3Di:
DFFDWDDKQFAQAFQQKWFQQPPQRKIKGWAWLDRQAADLLGDQFIWMWIQRPVPRDIGHIDRQENGDGQHQWAWEAFQARKIWTAAGSNFFWIWIDRCVVPPSHHIHTFDTAPWGAGLW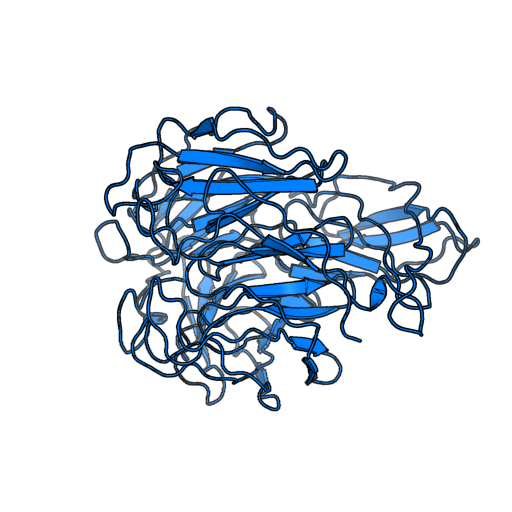YWYQALLRKIKTFFHHSHTDDQGWIWIADPVVSDIGGQPQTGQVQQFAPDEPSRSHQFQWAHFFQQKIWRVALAQWIKIWHHPDSIHMDTQDGQPPDHRFAQWAKAALALVQQKMKTAWGDSYQAAAFIFQWIWIWTDDDGPYHIDIDTAPGDPDHFHQWAWEHFWVSKIKIAAGATHDDAQDQPRIDFWIWIADVVVSDIDTHDGDDGGQYASWDKYATLQRWMKTWGFHSDDPPRPRTTSIIITTGDQLQADPVSPHGDDAKAFPDWPAFEEAAFAKIKTFIPDAADKWKKKWFTWMDRRRHINRTHMHTWGWDDPPRRGITMTGHHNGSSSVVRHKIWMWMAGPSGHIYRTGMGTHHYD

Secondary structure (DSSP, 8-state):
---EE---EE-SS--SEEEEPTTT--EEEE-SSSSS---SS--SSEEEEEE-TTT-PBPPPEEEESS---SS-EEEE-TTS-EEEE-SSSTT-EEEE-GGG-TTSPPEEEPPPSS-BBS-EEEE-TTS-EEEE--BSSB-S----EEEETTTTEEEE-TT--SGGG--SSSSSTT-S--EEE-GGGEEEE--SSSEEEEEE-STT-EEEEEEE-TTPPP-BT-EEEEEETTTTEEEEE--BSSSSSSB----EEEEE--STTSPPEEEE-PPPSS--BS-EEEE-TTS-EEEE--BSB--TT--SSB--S-EEEETTTTEEEE-PPPSS---TTEEEEE-TTS-EEEEE----STT-TT---EEEEEEPGGGB-TTSSSBPPPP-EEEES-SEEETT-EEEEEESS----EEEEEE--EEETTB--S-BEEEE--EE-SSSSEEEEE--S-TTTS-SEEEEEEEE-TTSPBPPPEEEEEE--

Nearest PDB structures (foldseek):
  5c92-assembly1_A  TM=1.001E+00  e=8.058E-95  Colletotrichum graminicola M1.001
  8tx5-assembly4_D  TM=9.637E-01  e=1.680E-56  Fusarium graminearum
  6ryw-assembly1_A  TM=9.555E-01  e=1.608E-54  Colletotrichum graminicola M1.001
  6ryx-assembly1_A  TM=9.500E-01  e=8.499E-55  Colletotrichum graminicola M1.001
  6ryv-assembly1_A  TM=9.243E-01  e=1.629E-49  Colletotrichum graminicola M1.001

Organism: Colletotrichum graminicola (strain M1.001 / M2 / FGSC 10212) (NCBI:txid645133)